Protein AF-J8ZYK1-F1 (afdb_monomer)

Solvent-accessible surface area (backbone atoms only — not comparable to full-atom values): 24721 Å² total; per-residue (Å²): 114,70,70,62,55,55,54,52,53,58,55,48,52,60,62,53,58,69,65,72,74,78,70,83,82,69,96,71,85,88,76,85,88,74,78,94,77,77,85,80,72,70,82,74,88,70,87,82,79,72,86,75,77,74,80,80,83,79,75,72,84,75,76,78,88,60,88,76,79,77,79,71,61,87,84,62,69,85,80,73,73,74,82,71,68,74,78,69,81,84,70,85,78,80,56,102,83,60,85,69,89,76,82,78,79,76,77,62,63,66,54,52,48,53,52,56,53,48,52,52,51,50,51,52,52,51,52,49,52,52,52,49,46,53,52,55,44,50,50,46,42,50,51,44,42,54,53,44,49,54,57,36,46,54,46,47,53,50,36,52,51,48,44,54,51,53,46,51,48,42,52,49,54,35,48,54,50,45,47,52,50,49,50,52,53,49,52,56,52,44,77,73,46,100,76,86,65,70,66,67,53,54,51,48,53,51,51,46,49,50,41,54,51,50,40,51,51,53,44,54,55,55,58,63,58,46,55,64,54,45,48,52,55,45,46,53,54,46,51,52,43,40,52,51,43,50,50,51,52,52,55,56,76,69,37,92,80,69,86,71,63,68,80,80,72,63,71,79,77,70,55,61,67,53,37,51,49,47,51,52,59,56,55,59,46,52,60,53,45,51,53,46,50,53,51,38,47,53,53,43,52,53,50,54,54,58,62,53,73,74,55,65,81,96,44,49,72,63,52,50,54,48,48,55,49,47,55,50,49,51,52,52,40,49,54,49,38,54,51,49,43,50,52,48,52,55,52,38,50,50,53,30,35,53,52,39,38,51,49,46,58,57,46,48,54,52,43,51,52,52,47,52,51,47,55,53,48,49,55,53,52,52,51,52,52,51,55,53,49,51,53,49,50,54,52,54,45,50,51,51,51,51,51,48,50,53,53,48,52,50,54,53,50,59,67,72,62,76,125

Foldseek 3Di:
DVVVVVVVVVVCVVVVVVVPPPDDDDPDDPDDDPDDDDDPDDPPPDDDPDPPPPPPPPDDPPPPPDDPPPPDDPVPPPPPDPPPVVPPPDDDPDDPPDDQQDQDFDDCVVLVVLVVVLVVVLVVLLVVLLVVLLVLLLVLLVVLLVQLLVQLLVLLVVLLVVLLVLLVVLLVVLLVQLLVLLVVLQVVLPVVDPDDDPPLSVVLSVQLNVLSVVLSVVLSVLSVVLSVQLSVQLSVVSVVQSVVQSVLLVVQSPPPPDPDDSLVRGDHDALVSSLVSLCVSLVVSLVVSVVSLVVSLVVSLVSLVVSLVPDDDVSVVSSVVSSVSSNVSSVVSSVSSSVSSVVSSVVSSVVSSVSSNVSSVVSVVVSSVSSVVSSVVSVVSSVVSCVVSVVVSVVVSVVVVVVSVVSSVVSVVVSVPPD

Secondary structure (DSSP, 8-state):
-HHHHHHHHHHHHHHHHSSSS-S---S------S------------S-S-TTSSTTS----------------TTTTTSSSSSSSSS-SS-----TTS-PPPPPPPPSHHHHHHHHHHHHHHHHHHHHHHHHHHHHHHHHHHHHHHHHHHHHHHHHHHHHHHHHHHHHHHHHHHHHHHHHHHHHHHHHHHHTSSS--HHHHHHHHHHHHHHHHHHHHHHHHHHHHHHHHHHHHHHHHHHHHHHHHHHHHHHHHT-TT--S-HHHH--PPPSHHHHHHHHHHHHHHHHHHHHHHHHHHHHHHHHHHHHHHTS-GGGHHHHHHHHHHHHHHHHHHHHHHHHHHHHHHHHHHHHHHHHHHHHHHHHHHHHHHHHHHHHHHHHHHHHHHHHHHHHHHHHHHHHHHHHHHHHHHHHHHHHHT--

Mean predicted aligned error: 16.79 Å

Sequence (419 aa):
MILFLLLSYSAAHLYGTQKAQQTKYNNDSVENTFGKSSNYEFPSINKKIDNQKWALINQQPKFYSSAANFYIDKNDVDKCPKVLSSSIKNKNLYGSSYPGPTIVMPSTTEIENIITSSQTTLSNTLNSLVTVAISDVSASISTYTSDVISAASTSITSGLSDLQTNINIEFSNTTTSLTSDIQTILENAINATTSGTTSANTSLIAALSTRLSLAASDIQAVLKGVAPSTLNNLTIIVEDGGASLYSQIVSILTNNSSISSILSEITYSNSTSIQNAIIKDVTGVAVVIITIIDLAYNDMTSTVLSTLETQGTDQATILSNTEDDMLTALSINLAQLLNGIYATIVSDTTNIANSVNTIIQNKIGILTSSVTSIVSGLNSDITNAIDSSTSGIISAISTKIYQNKDDILSQINSIFTVS

pLDDT: mean 71.0, std 22.86, range [21.91, 94.5]

Radius of gyration: 47.48 Å; Cα contacts (8 Å, |Δi|>4): 219; chains: 1; bounding box: 93×35×154 Å

Structure (mmCIF, N/CA/C/O backbone):
data_AF-J8ZYK1-F1
#
_entry.id   AF-J8ZYK1-F1
#
loop_
_atom_site.group_PDB
_atom_site.id
_atom_site.type_symbol
_atom_site.label_atom_id
_atom_site.label_alt_id
_atom_site.label_comp_id
_atom_site.label_asym_id
_atom_site.label_entity_id
_atom_site.label_seq_id
_atom_site.pdbx_PDB_ins_code
_atom_site.Cartn_x
_atom_site.Cartn_y
_atom_site.Cartn_z
_atom_site.occupancy
_atom_site.B_iso_or_equiv
_atom_site.auth_seq_id
_atom_site.auth_comp_id
_atom_site.auth_asym_id
_atom_site.auth_atom_id
_atom_site.pdbx_PDB_model_num
ATOM 1 N N . MET A 1 1 ? -30.205 -16.239 26.072 1.00 30.53 1 MET A N 1
ATOM 2 C CA . MET A 1 1 ? -30.946 -16.750 24.887 1.00 30.53 1 MET A CA 1
ATOM 3 C C . MET A 1 1 ? -31.375 -15.637 23.922 1.00 30.53 1 MET A C 1
ATOM 5 O O . MET A 1 1 ? -31.267 -15.834 22.721 1.00 30.53 1 MET A O 1
ATOM 9 N N . ILE A 1 2 ? -31.778 -14.454 24.411 1.00 29.36 2 ILE A N 1
ATOM 10 C CA . ILE A 1 2 ? -32.144 -13.288 23.573 1.00 29.36 2 ILE A CA 1
ATOM 11 C C . ILE A 1 2 ? -30.918 -12.656 22.870 1.00 29.36 2 ILE A C 1
ATOM 13 O O . ILE A 1 2 ? -31.002 -12.303 21.698 1.00 29.36 2 ILE A O 1
ATOM 17 N N . LEU A 1 3 ? -29.741 -12.648 23.512 1.00 30.86 3 LEU A N 1
ATOM 18 C CA . LEU A 1 3 ? -28.477 -12.183 22.909 1.00 30.86 3 LEU A CA 1
ATOM 19 C C . LEU A 1 3 ? -28.018 -13.056 21.715 1.00 30.86 3 LEU A C 1
ATOM 21 O O . LEU A 1 3 ? -27.513 -12.551 20.718 1.00 30.86 3 LEU A O 1
ATOM 25 N N . PHE A 1 4 ? -28.297 -14.365 21.762 1.00 30.55 4 PHE A N 1
ATOM 26 C CA . PHE A 1 4 ? -27.998 -15.315 20.678 1.00 30.55 4 PHE A CA 1
ATOM 27 C C . PHE A 1 4 ? -28.930 -15.143 19.460 1.00 30.55 4 PHE A C 1
ATOM 29 O O . PHE A 1 4 ? -28.543 -15.450 18.331 1.00 30.55 4 PHE A O 1
ATOM 36 N N . LEU A 1 5 ? -30.146 -14.622 19.669 1.00 30.58 5 LEU A N 1
ATOM 37 C CA . LEU A 1 5 ? -31.123 -14.330 18.611 1.00 30.58 5 LEU A CA 1
ATOM 38 C C . LEU A 1 5 ? -30.834 -13.000 17.894 1.00 30.58 5 LEU A C 1
ATOM 40 O O . LEU A 1 5 ? -31.065 -12.897 16.694 1.00 30.58 5 LEU A O 1
ATOM 44 N N . LEU A 1 6 ? -30.260 -12.012 18.589 1.00 31.03 6 LEU A N 1
ATOM 45 C CA . LEU A 1 6 ? -29.806 -10.758 17.972 1.00 31.03 6 LEU A CA 1
ATOM 46 C C . LEU A 1 6 ? -28.523 -10.955 17.145 1.00 31.03 6 LEU A C 1
ATOM 48 O O . LEU A 1 6 ? -28.432 -10.441 16.034 1.00 31.03 6 LEU A O 1
ATOM 52 N N . LEU A 1 7 ? -27.584 -11.786 17.612 1.00 33.84 7 LEU A N 1
ATOM 53 C CA . LEU A 1 7 ? -26.341 -12.108 16.889 1.00 33.84 7 LEU A CA 1
ATOM 54 C C . LEU A 1 7 ? -26.565 -12.964 15.627 1.00 33.84 7 LEU A C 1
ATOM 56 O O . LEU A 1 7 ? -25.870 -12.793 14.624 1.00 33.84 7 LEU A O 1
ATOM 60 N N . SER A 1 8 ? -27.565 -13.851 15.635 1.00 31.23 8 SER A N 1
ATOM 61 C CA . SER A 1 8 ? -27.932 -14.643 14.451 1.00 31.23 8 SER A CA 1
ATOM 62 C C . SER A 1 8 ? -28.695 -13.828 13.398 1.00 31.23 8 SER A C 1
ATOM 64 O O . SER A 1 8 ? -28.589 -14.133 12.209 1.00 31.23 8 SER A O 1
ATOM 66 N N . TYR A 1 9 ? -29.379 -12.746 13.789 1.00 31.08 9 TYR A N 1
ATOM 67 C CA . TYR A 1 9 ? -30.053 -11.839 12.854 1.00 31.08 9 TYR A CA 1
ATOM 68 C C . TYR A 1 9 ? -29.056 -10.937 12.097 1.00 31.08 9 TYR A C 1
ATOM 70 O O . TYR A 1 9 ? -29.186 -10.755 10.885 1.00 31.08 9 TYR A O 1
ATOM 78 N N . SER A 1 10 ? -27.996 -10.465 12.765 1.00 32.53 10 SER A N 1
ATOM 79 C CA . SER A 1 10 ? -26.927 -9.653 12.151 1.00 32.53 10 SER A CA 1
ATOM 80 C C . SER A 1 10 ? -26.033 -10.469 11.208 1.00 32.53 10 SER A C 1
ATOM 82 O O . SER A 1 10 ? -25.700 -10.018 10.111 1.00 32.53 10 SER A O 1
ATOM 84 N N . ALA A 1 11 ? -25.694 -11.708 11.587 1.00 31.25 11 ALA A N 1
ATOM 85 C CA . ALA A 1 11 ? -24.914 -12.616 10.743 1.00 31.25 11 ALA A CA 1
ATOM 86 C C . ALA A 1 11 ? -25.710 -13.108 9.514 1.00 31.25 11 ALA A C 1
ATOM 88 O O . ALA A 1 11 ? -25.152 -13.231 8.421 1.00 31.25 11 ALA A O 1
ATOM 89 N N . ALA A 1 12 ? -27.025 -13.327 9.647 1.00 32.03 12 ALA A N 1
ATOM 90 C CA . ALA A 1 12 ? -27.887 -13.715 8.528 1.00 32.03 12 ALA A CA 1
ATOM 91 C C . ALA A 1 12 ? -28.128 -12.571 7.525 1.00 32.03 12 ALA A C 1
ATOM 93 O O . ALA A 1 12 ? -28.295 -12.836 6.333 1.00 32.03 12 ALA A O 1
ATOM 94 N N . HIS A 1 13 ? -28.095 -11.304 7.957 1.00 33.97 13 HIS A N 1
ATOM 95 C CA . HIS A 1 13 ? -28.182 -10.157 7.045 1.00 33.97 13 HIS A CA 1
ATOM 96 C C . HIS A 1 13 ? -26.896 -9.909 6.242 1.00 33.97 13 HIS A C 1
ATOM 98 O O . HIS A 1 13 ? -27.001 -9.478 5.093 1.00 33.97 13 HIS A O 1
ATOM 104 N N . LEU A 1 14 ? -25.710 -10.277 6.750 1.00 35.47 14 LEU A N 1
ATOM 105 C CA . LEU A 1 14 ? -24.469 -10.250 5.957 1.00 35.47 14 LEU A CA 1
ATOM 106 C C . LEU A 1 14 ? -24.398 -11.382 4.912 1.00 35.47 14 LEU A C 1
ATOM 108 O O . LEU A 1 14 ? -23.953 -11.151 3.789 1.00 35.47 14 LEU A O 1
ATOM 112 N N . TYR A 1 15 ? -24.890 -12.586 5.229 1.00 32.06 15 TYR A N 1
ATOM 113 C CA . TYR A 1 15 ? -24.927 -13.699 4.262 1.00 32.06 15 TYR A CA 1
ATOM 114 C C . TYR A 1 15 ? -26.109 -13.621 3.277 1.00 32.06 15 TYR A C 1
ATOM 116 O O . TYR A 1 15 ? -26.009 -14.109 2.149 1.00 32.06 15 TYR A O 1
ATOM 124 N N . GLY A 1 16 ? -27.224 -12.996 3.668 1.00 30.64 16 GLY A N 1
ATOM 125 C CA . GLY A 1 16 ? -28.416 -12.835 2.829 1.00 30.64 16 GLY A CA 1
ATOM 126 C C . GLY A 1 16 ? -28.305 -11.719 1.787 1.00 30.64 16 GLY A C 1
ATOM 127 O O . GLY A 1 16 ? -28.889 -11.831 0.709 1.00 30.64 16 GLY A O 1
ATOM 128 N N . THR A 1 17 ? -27.517 -10.673 2.053 1.00 31.72 17 THR A N 1
ATOM 129 C CA . THR A 1 17 ? -27.358 -9.538 1.125 1.00 31.72 17 THR A CA 1
ATOM 130 C C . THR A 1 17 ? -26.243 -9.733 0.093 1.00 31.72 17 THR A C 1
ATOM 132 O O . THR A 1 17 ? -26.318 -9.140 -0.980 1.00 31.72 17 THR A O 1
ATOM 135 N N . GLN A 1 18 ? -25.296 -10.659 0.305 1.00 34.03 18 GLN A N 1
ATOM 136 C CA . GLN A 1 18 ? -24.335 -11.053 -0.741 1.00 34.03 18 GLN A CA 1
ATOM 137 C C . GLN A 1 18 ? -24.910 -12.019 -1.793 1.00 34.03 18 GLN A C 1
ATOM 139 O O . GLN A 1 18 ? -24.355 -12.133 -2.885 1.00 34.03 18 GLN A O 1
ATOM 144 N N . LYS A 1 19 ? -26.047 -12.680 -1.527 1.00 32.16 19 LYS A N 1
ATOM 145 C CA . LYS A 1 19 ? -26.711 -13.568 -2.505 1.00 32.16 19 LYS A CA 1
ATOM 146 C C . LYS A 1 19 ? -27.796 -12.893 -3.352 1.00 32.16 19 LYS A C 1
ATOM 148 O O . LYS A 1 19 ? -28.271 -13.505 -4.302 1.00 32.16 19 LYS A O 1
ATOM 153 N N . ALA A 1 20 ? -28.154 -11.640 -3.060 1.00 30.86 20 ALA A N 1
ATOM 154 C CA . ALA A 1 20 ? -29.213 -10.904 -3.763 1.00 30.86 20 ALA A CA 1
ATOM 155 C C . ALA A 1 20 ? -28.711 -9.813 -4.735 1.00 30.86 20 ALA A C 1
ATOM 157 O O . ALA A 1 20 ? -29.522 -9.081 -5.296 1.00 30.86 20 ALA A O 1
ATOM 158 N N . GLN A 1 21 ? -27.400 -9.729 -4.999 1.00 31.36 21 GLN A N 1
ATOM 159 C CA . GLN A 1 21 ? -26.842 -8.926 -6.105 1.00 31.36 21 GLN A CA 1
ATOM 160 C C . GLN A 1 21 ? -26.156 -9.764 -7.200 1.00 31.36 21 GLN A C 1
ATOM 162 O O . GLN A 1 21 ? -25.461 -9.227 -8.056 1.00 31.36 21 GLN A O 1
ATOM 167 N N . GLN A 1 22 ? -26.422 -11.072 -7.259 1.00 31.78 22 GLN A N 1
ATOM 168 C CA . GLN A 1 22 ? -26.215 -11.858 -8.480 1.00 31.78 22 GLN A CA 1
ATOM 169 C C . GLN A 1 22 ? -27.527 -11.960 -9.261 1.00 31.78 22 GLN A C 1
ATOM 171 O O . GLN A 1 22 ? -28.137 -13.019 -9.370 1.00 31.78 22 GLN A O 1
ATOM 176 N N . THR A 1 23 ? -27.957 -10.845 -9.847 1.00 28.83 23 THR A N 1
ATOM 177 C CA . THR A 1 23 ? -28.888 -10.907 -10.974 1.00 28.83 23 THR A CA 1
ATOM 178 C C . THR A 1 23 ? -28.523 -9.857 -12.006 1.00 28.83 23 THR A C 1
ATOM 180 O O . THR A 1 23 ? -28.697 -8.668 -11.780 1.00 28.83 23 THR A O 1
ATOM 183 N N . LYS A 1 24 ? -28.062 -10.369 -13.152 1.00 30.67 24 LYS A N 1
ATOM 184 C CA . LYS A 1 24 ? -28.098 -9.759 -14.485 1.00 30.67 24 LYS A CA 1
ATOM 185 C C . LYS A 1 24 ? -27.482 -8.363 -14.605 1.00 30.67 24 LYS A C 1
ATOM 187 O O . LYS A 1 24 ? -28.193 -7.366 -14.591 1.00 30.67 24 LYS A O 1
ATOM 192 N N . TYR A 1 25 ? -26.196 -8.329 -14.941 1.00 25.17 25 TYR A N 1
ATOM 193 C CA . TYR A 1 25 ? -25.757 -7.385 -15.965 1.00 25.17 25 TYR A CA 1
ATOM 194 C C . TYR A 1 25 ? -25.597 -8.135 -17.284 1.00 25.17 25 TYR A C 1
ATOM 196 O O . TYR A 1 25 ? -24.807 -9.070 -17.403 1.00 25.17 25 TYR A O 1
ATOM 204 N N . ASN A 1 26 ? -26.461 -7.757 -18.224 1.00 26.12 26 ASN A N 1
ATOM 205 C CA . ASN A 1 26 ? -26.427 -8.144 -19.623 1.00 26.12 26 ASN A CA 1
ATOM 206 C C . ASN A 1 26 ? -25.039 -7.866 -20.210 1.00 26.12 26 ASN A C 1
ATOM 208 O O . ASN A 1 26 ? -24.528 -6.752 -20.107 1.00 26.12 26 ASN A O 1
ATOM 212 N N . ASN A 1 27 ? -24.505 -8.860 -20.918 1.00 29.33 27 ASN A N 1
ATOM 213 C CA . ASN A 1 27 ? -23.748 -8.615 -22.139 1.00 29.33 27 ASN A CA 1
ATOM 214 C C . ASN A 1 27 ? -24.691 -7.902 -23.111 1.00 29.33 27 ASN A C 1
ATOM 216 O O . ASN A 1 27 ? -25.485 -8.581 -23.748 1.00 29.33 27 ASN A O 1
ATOM 220 N N . ASP A 1 28 ? -24.702 -6.570 -23.088 1.00 30.22 28 ASP A N 1
ATOM 221 C CA . ASP A 1 28 ? -24.972 -5.676 -24.221 1.00 30.22 28 ASP A CA 1
ATOM 222 C C . ASP A 1 28 ? -25.026 -4.221 -23.712 1.00 30.22 28 ASP A C 1
ATOM 224 O O . ASP A 1 28 ? -25.663 -3.922 -22.705 1.00 30.22 28 ASP A O 1
ATOM 228 N N . SER A 1 29 ? -24.358 -3.328 -24.447 1.00 33.41 29 SER A N 1
ATOM 229 C CA . SER A 1 29 ? -24.312 -1.860 -24.315 1.00 33.41 29 SER A CA 1
ATOM 230 C C . SER A 1 29 ? -23.451 -1.240 -23.197 1.00 33.41 29 SER A C 1
ATOM 232 O O . SER A 1 29 ? -23.964 -0.780 -22.182 1.00 33.41 29 SER A O 1
ATOM 234 N N . VAL A 1 30 ? -22.149 -1.084 -23.475 1.00 29.41 30 VAL A N 1
ATOM 235 C CA . VAL A 1 30 ? -21.434 0.204 -23.309 1.00 29.41 30 VAL A CA 1
ATOM 236 C C . VAL A 1 30 ? -20.532 0.402 -24.536 1.00 29.41 30 VAL A C 1
ATOM 238 O O . VAL A 1 30 ? -19.308 0.421 -24.471 1.00 29.41 30 VAL A O 1
ATOM 241 N N . GLU A 1 31 ? -21.169 0.511 -25.700 1.00 32.41 31 GLU A N 1
ATOM 242 C CA . GLU A 1 31 ? -20.670 1.397 -26.748 1.00 32.41 31 GLU A CA 1
ATOM 243 C C . GLU A 1 31 ? -21.098 2.826 -26.380 1.00 32.41 31 GLU A C 1
ATOM 245 O O . GLU A 1 31 ? -22.221 3.042 -25.929 1.00 32.41 31 GLU A O 1
ATOM 250 N N . ASN A 1 32 ? -20.217 3.795 -26.634 1.00 34.12 32 ASN A N 1
ATOM 251 C CA . ASN A 1 32 ? -20.439 5.244 -26.548 1.00 34.12 32 ASN A CA 1
ATOM 252 C C . ASN A 1 32 ? -20.571 5.866 -25.152 1.00 34.12 32 ASN A C 1
ATOM 254 O O . ASN A 1 32 ? -21.665 6.169 -24.687 1.00 34.12 32 ASN A O 1
ATOM 258 N N . THR A 1 33 ? -19.431 6.275 -24.587 1.00 27.91 33 THR A N 1
ATOM 259 C CA . THR A 1 33 ? -19.240 7.673 -24.131 1.00 27.91 33 THR A CA 1
ATOM 260 C C . THR A 1 33 ? -17.749 8.027 -23.984 1.00 27.91 33 THR A C 1
ATOM 262 O O . THR A 1 33 ? -17.270 8.408 -22.929 1.00 27.91 33 THR A O 1
ATOM 265 N N . PHE A 1 34 ? -17.007 7.963 -25.093 1.00 27.48 34 PHE A N 1
ATOM 266 C CA . PHE A 1 34 ? -16.041 9.018 -25.418 1.00 27.48 34 PHE A CA 1
ATOM 267 C C . PHE A 1 34 ? -16.453 9.568 -26.780 1.00 27.48 34 PHE A C 1
ATOM 269 O O . PHE A 1 34 ? -16.517 8.844 -27.773 1.00 27.48 34 PHE A O 1
ATOM 276 N N . GLY A 1 35 ? -16.876 10.829 -26.773 1.00 26.41 35 GLY A N 1
ATOM 277 C CA . GLY A 1 35 ? -17.512 11.491 -27.897 1.00 26.41 35 GLY A CA 1
ATOM 278 C C . GLY A 1 35 ? -16.650 11.490 -29.155 1.00 26.41 35 GLY A C 1
ATOM 279 O O . GLY A 1 35 ? -15.487 11.887 -29.151 1.00 26.41 35 GLY A O 1
ATOM 280 N N . LYS A 1 36 ? -17.287 11.107 -30.261 1.00 32.19 36 LYS A N 1
ATOM 281 C CA . LYS A 1 36 ? -16.916 11.525 -31.609 1.00 32.19 36 LYS A CA 1
ATOM 282 C C . LYS A 1 36 ? -17.066 13.047 -31.731 1.00 32.19 36 LYS A C 1
ATOM 284 O O . LYS A 1 36 ? -18.175 13.533 -31.904 1.00 32.19 36 LYS A O 1
ATOM 289 N N . SER A 1 37 ? -15.948 13.760 -31.671 1.00 25.28 37 SER A N 1
ATOM 290 C CA . SER A 1 37 ? -15.624 15.025 -32.364 1.00 25.28 37 SER A CA 1
ATOM 291 C C . SER A 1 37 ? -14.253 15.448 -31.822 1.00 25.28 37 SER A C 1
ATOM 293 O O . SER A 1 37 ? -14.080 15.448 -30.613 1.00 25.28 37 SER A O 1
ATOM 295 N N . SER A 1 38 ? -13.220 15.796 -32.574 1.00 25.66 38 SER A N 1
ATOM 296 C CA . SER A 1 38 ? -13.139 16.369 -33.910 1.00 25.66 38 SER A CA 1
ATOM 297 C C . SER A 1 38 ? -11.675 16.286 -34.357 1.00 25.66 38 SER A C 1
ATOM 299 O O . SER A 1 38 ? -10.792 16.631 -33.578 1.00 25.66 38 SER A O 1
ATOM 301 N N . ASN A 1 39 ? -11.446 15.851 -35.596 1.00 26.05 39 ASN A N 1
ATOM 302 C CA . ASN A 1 39 ? -10.307 16.180 -36.459 1.00 26.05 39 ASN A CA 1
ATOM 303 C C . ASN A 1 39 ? -8.972 16.507 -35.764 1.00 26.05 39 ASN A C 1
ATOM 305 O O . ASN A 1 39 ? -8.604 17.673 -35.649 1.00 26.05 39 ASN A O 1
ATOM 309 N N . TYR A 1 40 ? -8.188 15.482 -35.433 1.00 23.81 40 TYR A N 1
ATOM 310 C CA . TYR A 1 40 ? -6.758 15.597 -35.704 1.00 23.81 40 TYR A CA 1
ATOM 311 C C . TYR A 1 40 ? -6.541 15.015 -37.093 1.00 23.81 40 TYR A C 1
ATOM 313 O O . TYR A 1 40 ? -6.455 13.802 -37.289 1.00 23.81 40 TYR A O 1
ATOM 321 N N . GLU A 1 41 ? -6.570 15.912 -38.076 1.00 21.91 41 GLU A N 1
ATOM 322 C CA . GLU A 1 41 ? -5.978 15.651 -39.373 1.00 21.91 41 GLU A CA 1
ATOM 323 C C . GLU A 1 41 ? -4.555 15.153 -39.110 1.00 21.91 41 GLU A C 1
ATOM 325 O O . GLU A 1 41 ? -3.730 15.853 -38.517 1.00 21.91 41 GLU A O 1
ATOM 330 N N . PHE A 1 42 ? -4.254 13.933 -39.561 1.00 24.94 42 PHE A N 1
ATOM 331 C CA . PHE A 1 42 ? -2.893 13.661 -39.999 1.00 24.94 42 PHE A CA 1
ATOM 332 C C . PHE A 1 42 ? -2.471 14.866 -40.840 1.00 24.94 42 PHE A C 1
ATOM 334 O O . PHE A 1 42 ? -3.258 15.272 -41.703 1.00 24.94 42 PHE A O 1
ATOM 341 N N . PRO A 1 43 ? -1.260 15.420 -40.676 1.00 24.33 43 PRO A N 1
ATOM 342 C CA . PRO A 1 43 ? -0.685 16.174 -41.763 1.00 24.33 43 PRO A CA 1
ATOM 343 C C . PRO A 1 43 ? -0.693 15.212 -42.946 1.00 24.33 43 PRO A C 1
ATOM 345 O O . PRO A 1 43 ? 0.087 14.262 -43.018 1.00 24.33 43 PRO A O 1
ATOM 348 N N . SER A 1 44 ? -1.645 15.413 -43.850 1.00 27.59 44 SER A N 1
ATOM 349 C CA . SER A 1 44 ? -1.573 14.888 -45.186 1.00 27.59 44 SER A CA 1
ATOM 350 C C . SER A 1 44 ? -0.263 15.435 -45.723 1.00 27.59 44 SER A C 1
ATOM 352 O O . SER A 1 44 ? -0.179 16.610 -46.086 1.00 27.59 44 SER A O 1
ATOM 354 N N . ILE A 1 45 ? 0.777 14.603 -45.735 1.00 27.39 45 ILE A N 1
ATOM 355 C CA . ILE A 1 45 ? 1.979 14.845 -46.521 1.00 27.39 45 ILE A CA 1
ATOM 356 C C . ILE A 1 45 ? 1.534 14.670 -47.971 1.00 27.39 45 ILE A C 1
ATOM 358 O O . ILE A 1 45 ? 1.764 13.656 -48.621 1.00 27.39 45 ILE A O 1
ATOM 362 N N . ASN A 1 46 ? 0.802 15.659 -48.468 1.00 25.86 46 ASN A N 1
ATOM 363 C CA . ASN A 1 46 ? 0.587 15.837 -49.877 1.00 25.86 46 ASN A CA 1
ATOM 364 C C . ASN A 1 46 ? 1.603 16.882 -50.325 1.00 25.86 46 ASN A C 1
ATOM 366 O O . ASN A 1 46 ? 1.504 18.059 -49.991 1.00 25.86 46 ASN A O 1
ATOM 370 N N . LYS A 1 47 ? 2.560 16.400 -51.121 1.00 35.41 47 LYS A N 1
ATOM 371 C CA . LYS A 1 47 ? 3.344 17.168 -52.094 1.00 35.41 47 LYS A CA 1
ATOM 372 C C . LYS A 1 47 ? 4.250 18.264 -51.531 1.00 35.41 47 LYS A C 1
ATOM 374 O O . LYS A 1 47 ? 3.932 19.446 -51.607 1.00 35.41 47 LYS A O 1
ATOM 379 N N . LYS A 1 48 ? 5.454 17.842 -51.143 1.00 28.27 48 LYS A N 1
ATOM 380 C CA . LYS A 1 48 ? 6.762 18.349 -51.622 1.00 28.27 48 LYS A CA 1
ATOM 381 C C . LYS A 1 48 ? 7.853 17.869 -50.660 1.00 28.27 48 LYS A C 1
ATOM 383 O O . LYS A 1 48 ? 8.528 18.659 -50.016 1.00 28.27 48 LYS A O 1
ATOM 388 N N . ILE A 1 49 ? 8.006 16.553 -50.539 1.00 29.12 49 ILE A N 1
ATOM 389 C CA . ILE A 1 49 ? 9.323 16.011 -50.208 1.00 29.12 49 ILE A CA 1
ATOM 390 C C . ILE A 1 49 ? 9.937 15.700 -51.559 1.00 29.12 49 ILE A C 1
ATOM 392 O O . ILE A 1 49 ? 9.388 14.927 -52.344 1.00 29.12 49 ILE A O 1
ATOM 396 N N . ASP A 1 50 ? 10.990 16.440 -51.866 1.00 31.03 50 ASP A N 1
ATOM 397 C CA . ASP A 1 50 ? 11.680 16.429 -53.136 1.00 31.03 50 ASP A CA 1
ATOM 398 C C . ASP A 1 50 ? 12.000 15.008 -53.606 1.00 31.03 50 ASP A C 1
ATOM 400 O O . ASP A 1 50 ? 12.829 14.294 -53.038 1.00 31.03 50 ASP A O 1
ATOM 404 N N . ASN A 1 51 ? 11.418 14.668 -54.755 1.00 29.12 51 ASN A N 1
ATOM 405 C CA . ASN A 1 51 ? 11.798 13.571 -55.646 1.00 29.12 51 ASN A CA 1
ATOM 406 C C . ASN A 1 51 ? 13.239 13.711 -56.204 1.00 29.12 51 ASN A C 1
ATOM 408 O O . ASN A 1 51 ? 13.537 13.217 -57.287 1.00 29.12 51 ASN A O 1
ATOM 412 N N . GLN A 1 52 ? 14.156 14.376 -55.494 1.00 31.92 52 GLN A N 1
ATOM 413 C CA . GLN A 1 52 ? 15.544 14.581 -55.919 1.00 31.92 52 GLN A CA 1
ATOM 414 C C . GLN A 1 52 ? 16.581 13.788 -55.116 1.00 31.92 52 GLN A C 1
ATOM 416 O O . GLN A 1 52 ? 17.747 13.794 -55.496 1.00 31.92 52 GLN A O 1
ATOM 421 N N . LYS A 1 53 ? 16.201 13.049 -54.062 1.00 31.89 53 LYS A N 1
ATOM 422 C CA . LYS A 1 53 ? 17.167 12.227 -53.297 1.00 31.89 53 LYS A CA 1
ATOM 423 C C . LYS A 1 53 ? 17.000 10.710 -53.407 1.00 31.89 53 LYS A C 1
ATOM 425 O O . LYS A 1 53 ? 17.865 9.983 -52.941 1.00 31.89 53 LYS A O 1
ATOM 430 N N . TRP A 1 54 ? 15.980 10.230 -54.118 1.00 26.44 54 TRP A N 1
ATOM 431 C CA . TRP A 1 54 ? 15.789 8.798 -54.413 1.00 26.44 54 TRP A CA 1
ATOM 432 C C . TRP A 1 54 ? 16.111 8.408 -55.866 1.00 26.44 54 TRP A C 1
ATOM 434 O O . TRP A 1 54 ? 15.840 7.290 -56.294 1.00 26.44 54 TRP A O 1
ATOM 444 N N . ALA A 1 55 ? 16.762 9.292 -56.627 1.00 29.75 55 ALA A N 1
ATOM 445 C CA . ALA A 1 55 ? 17.174 9.017 -58.007 1.00 29.75 55 ALA A CA 1
ATOM 446 C C . ALA A 1 55 ? 18.506 8.242 -58.145 1.00 29.75 55 ALA A C 1
ATOM 448 O O . ALA A 1 55 ? 19.000 8.104 -59.261 1.00 29.75 55 ALA A O 1
ATOM 449 N N . LEU A 1 56 ? 19.096 7.722 -57.058 1.00 34.22 56 LEU A N 1
ATOM 450 C CA . LEU A 1 56 ? 20.410 7.056 -57.115 1.00 34.22 56 LEU A CA 1
ATOM 451 C C . LEU A 1 56 ? 20.445 5.577 -56.702 1.00 34.22 56 LEU A C 1
ATOM 453 O O . LEU A 1 56 ? 21.515 4.984 -56.749 1.00 34.22 56 LEU A O 1
ATOM 457 N N . ILE A 1 57 ? 19.314 4.934 -56.384 1.00 35.12 57 ILE A N 1
ATOM 458 C CA . ILE A 1 57 ? 19.310 3.505 -55.991 1.00 35.12 57 ILE A CA 1
ATOM 459 C C . ILE A 1 57 ? 18.241 2.707 -56.753 1.00 35.12 57 ILE A C 1
ATOM 461 O O . ILE A 1 57 ? 17.475 1.941 -56.185 1.00 35.12 57 ILE A O 1
ATOM 465 N N . ASN A 1 58 ? 18.164 2.903 -58.073 1.00 30.45 58 ASN A N 1
ATOM 466 C CA . ASN A 1 58 ? 17.565 1.907 -58.974 1.00 30.45 58 ASN A CA 1
ATOM 467 C C . ASN A 1 58 ? 18.035 2.042 -60.432 1.00 30.45 58 ASN A C 1
ATOM 469 O O . ASN A 1 58 ? 17.292 1.794 -61.380 1.00 30.45 58 ASN A O 1
ATOM 473 N N . GLN A 1 59 ? 19.302 2.411 -60.628 1.00 29.14 59 GLN A N 1
ATOM 474 C CA . GLN A 1 59 ? 19.984 2.104 -61.880 1.00 29.14 59 GLN A CA 1
ATOM 475 C C . GLN A 1 59 ? 20.812 0.848 -61.644 1.00 29.14 59 GLN A C 1
ATOM 477 O O . GLN A 1 59 ? 21.964 0.909 -61.228 1.00 29.14 59 GLN A O 1
ATOM 482 N N . GLN A 1 60 ? 20.205 -0.309 -61.917 1.00 29.22 60 GLN A N 1
ATOM 483 C CA . GLN A 1 60 ? 21.001 -1.448 -62.355 1.00 29.22 60 GLN A CA 1
ATOM 484 C C . GLN A 1 60 ? 21.959 -0.943 -63.444 1.00 29.22 60 GLN A C 1
ATOM 486 O O . GLN A 1 60 ? 21.501 -0.213 -64.334 1.00 29.22 60 GLN A O 1
ATOM 491 N N . PRO A 1 61 ? 23.250 -1.312 -63.439 1.00 30.45 61 PRO A N 1
ATOM 492 C CA . PRO A 1 61 ? 24.038 -1.176 -64.645 1.00 30.45 61 PRO A CA 1
ATOM 493 C C . PRO A 1 61 ? 23.329 -2.017 -65.706 1.00 30.45 61 PRO A C 1
ATOM 495 O O . PRO A 1 61 ? 23.368 -3.247 -65.684 1.00 30.45 61 PRO A O 1
ATOM 498 N N . LYS A 1 62 ? 22.620 -1.354 -66.625 1.00 27.05 62 LYS A N 1
ATOM 499 C CA . LYS A 1 62 ? 22.247 -1.967 -67.890 1.00 27.05 62 LYS A CA 1
ATOM 500 C C . LYS A 1 62 ? 23.566 -2.287 -68.574 1.00 27.05 62 LYS A C 1
ATOM 502 O O . LYS A 1 62 ? 24.165 -1.433 -69.221 1.00 27.05 62 LYS A O 1
ATOM 507 N N . PHE A 1 63 ? 24.023 -3.522 -68.408 1.00 28.12 63 PHE A N 1
ATOM 508 C CA . PHE A 1 63 ? 24.857 -4.166 -69.402 1.00 28.12 63 PHE A CA 1
ATOM 509 C C . PHE A 1 63 ? 24.079 -4.065 -70.715 1.00 28.12 63 PHE A C 1
ATOM 511 O O . PHE A 1 63 ? 23.103 -4.785 -70.928 1.00 28.12 63 PHE A O 1
ATOM 518 N N . TYR A 1 64 ? 24.451 -3.108 -71.565 1.00 27.61 64 TYR A N 1
ATOM 519 C CA . TYR A 1 64 ? 23.980 -3.062 -72.939 1.00 27.61 64 TYR A CA 1
ATOM 520 C C . TYR A 1 64 ? 24.531 -4.300 -73.649 1.00 27.61 64 TYR A C 1
ATOM 522 O O . TYR A 1 64 ? 25.614 -4.291 -74.224 1.00 27.61 64 TYR A O 1
ATOM 530 N N . SER A 1 65 ? 23.764 -5.384 -73.603 1.00 36.72 65 SER A N 1
ATOM 531 C CA . SER A 1 65 ? 23.768 -6.391 -74.652 1.00 36.72 65 SER A CA 1
ATOM 532 C C . SER A 1 65 ? 22.988 -5.817 -75.834 1.00 36.72 65 SER A C 1
ATOM 534 O O . SER A 1 65 ? 21.809 -6.077 -76.039 1.00 36.72 65 SER A O 1
ATOM 536 N N . SER A 1 66 ? 23.642 -4.968 -76.615 1.00 29.08 66 SER A N 1
ATOM 537 C CA . SER A 1 66 ? 23.174 -4.651 -77.958 1.00 29.08 66 SER A CA 1
ATOM 538 C C . SER A 1 66 ? 24.375 -4.260 -78.793 1.00 29.08 66 SER A C 1
ATOM 540 O O . SER A 1 66 ? 24.986 -3.217 -78.560 1.00 29.08 66 SER A O 1
ATOM 542 N N . ALA A 1 67 ? 24.704 -5.106 -79.765 1.00 35.84 67 ALA A N 1
ATOM 543 C CA . ALA A 1 67 ? 25.502 -4.715 -80.908 1.00 35.84 67 ALA A CA 1
ATOM 544 C C . ALA A 1 67 ? 24.891 -3.434 -81.493 1.00 35.84 67 ALA A C 1
ATOM 546 O O . ALA A 1 67 ? 23.820 -3.462 -82.102 1.00 35.84 67 ALA A O 1
ATOM 547 N N . ALA A 1 68 ? 25.538 -2.296 -81.253 1.00 29.98 68 ALA A N 1
ATOM 548 C CA . ALA A 1 68 ? 25.224 -1.077 -81.963 1.00 29.98 68 ALA A CA 1
ATOM 549 C C . ALA A 1 68 ? 25.694 -1.284 -83.404 1.00 29.98 68 ALA A C 1
ATOM 551 O O . ALA A 1 68 ? 26.880 -1.169 -83.711 1.00 29.98 68 ALA A O 1
ATOM 552 N N . ASN A 1 69 ? 24.749 -1.616 -84.284 1.00 32.88 69 ASN A N 1
ATOM 553 C CA . ASN A 1 69 ? 24.881 -1.337 -85.704 1.00 32.88 69 ASN A CA 1
ATOM 554 C C . ASN A 1 69 ? 25.084 0.174 -85.853 1.00 32.88 69 ASN A C 1
ATOM 556 O O . ASN A 1 69 ? 24.122 0.940 -85.905 1.00 32.88 69 ASN A O 1
ATOM 560 N N . PHE A 1 70 ? 26.343 0.601 -85.906 1.00 30.19 70 PHE A N 1
ATOM 561 C CA . PHE A 1 70 ? 26.712 1.881 -86.485 1.00 30.19 70 PHE A CA 1
ATOM 562 C C . PHE A 1 70 ? 26.365 1.815 -87.977 1.00 30.19 70 PHE A C 1
ATOM 564 O O . PHE A 1 70 ? 27.142 1.322 -88.792 1.00 30.19 70 PHE A O 1
ATOM 571 N N . TYR A 1 71 ? 25.173 2.291 -88.338 1.00 31.52 71 TYR A N 1
ATOM 572 C CA . TYR A 1 71 ? 24.934 2.776 -89.691 1.00 31.52 71 TYR A CA 1
ATOM 573 C C . TYR A 1 71 ? 25.766 4.045 -89.848 1.00 31.52 71 TYR A C 1
ATOM 575 O O . TYR A 1 71 ? 25.391 5.116 -89.378 1.00 31.52 71 TYR A O 1
ATOM 583 N N . ILE A 1 72 ? 26.936 3.895 -90.461 1.00 36.22 72 ILE A N 1
ATOM 584 C CA . ILE A 1 72 ? 27.670 5.025 -91.011 1.00 36.22 72 ILE A CA 1
ATOM 585 C C . ILE A 1 72 ? 26.832 5.538 -92.184 1.00 36.22 72 ILE A C 1
ATOM 587 O O . ILE A 1 72 ? 26.488 4.762 -93.081 1.00 36.22 72 ILE A O 1
ATOM 591 N N . ASP A 1 73 ? 26.470 6.820 -92.162 1.00 36.84 73 ASP A N 1
ATOM 592 C CA . ASP A 1 73 ? 25.906 7.487 -93.331 1.00 36.84 73 ASP A CA 1
ATOM 593 C C . ASP A 1 73 ? 26.881 7.288 -94.500 1.00 36.84 73 ASP A C 1
ATOM 595 O O . ASP A 1 73 ? 28.075 7.589 -94.404 1.00 36.84 73 ASP A O 1
ATOM 599 N N . LYS A 1 74 ? 26.386 6.723 -95.603 1.00 41.31 74 LYS A N 1
ATOM 600 C CA . LYS A 1 74 ? 27.187 6.317 -96.765 1.00 41.31 74 LYS A CA 1
ATOM 601 C C . LYS A 1 74 ? 27.943 7.495 -97.401 1.00 41.31 74 LYS A C 1
ATOM 603 O O . LYS A 1 74 ? 28.842 7.264 -98.203 1.00 41.31 74 LYS A O 1
ATOM 608 N N . ASN A 1 75 ? 27.614 8.730 -97.020 1.00 44.12 75 ASN A N 1
ATOM 609 C CA . ASN A 1 75 ? 28.257 9.946 -97.505 1.00 44.12 75 ASN A CA 1
ATOM 610 C C . ASN A 1 75 ? 29.391 10.491 -96.604 1.00 44.12 75 ASN A C 1
ATOM 612 O O . ASN A 1 75 ? 30.093 11.400 -97.043 1.00 44.12 75 ASN A O 1
ATOM 616 N N . ASP A 1 76 ? 29.628 9.933 -95.406 1.00 43.44 76 ASP A N 1
ATOM 617 C CA . ASP A 1 76 ? 30.691 10.387 -94.479 1.00 43.44 76 ASP A CA 1
ATOM 618 C C . ASP A 1 76 ? 31.917 9.449 -94.396 1.00 43.44 76 ASP A C 1
ATOM 620 O O . ASP A 1 76 ? 32.921 9.768 -93.755 1.00 43.44 76 ASP A O 1
ATOM 624 N N . VAL A 1 77 ? 31.899 8.313 -95.104 1.00 42.00 77 VAL A N 1
ATOM 625 C CA . VAL A 1 77 ? 33.016 7.341 -95.138 1.00 42.00 77 VAL A CA 1
ATOM 626 C C . VAL A 1 77 ? 34.259 7.895 -95.862 1.00 42.00 77 VAL A C 1
ATOM 628 O O . VAL A 1 77 ? 35.383 7.480 -95.581 1.00 42.00 77 VAL A O 1
ATOM 631 N N . ASP A 1 78 ? 34.098 8.894 -96.733 1.00 46.09 78 ASP A N 1
ATOM 632 C CA . ASP A 1 78 ? 35.180 9.374 -97.605 1.00 46.09 78 ASP A CA 1
ATOM 633 C C . ASP A 1 78 ? 35.993 10.561 -97.054 1.00 46.09 78 ASP A C 1
ATOM 635 O O . ASP A 1 78 ? 36.916 11.037 -97.722 1.00 46.09 78 ASP A O 1
ATOM 639 N N . LYS A 1 79 ? 35.729 11.032 -95.824 1.00 44.78 79 LYS A N 1
ATOM 640 C CA . LYS A 1 79 ? 36.476 12.166 -95.230 1.00 44.78 79 LYS A CA 1
ATOM 641 C C . LYS A 1 79 ? 37.334 11.846 -94.006 1.00 44.78 79 LYS A C 1
ATOM 643 O O . LYS A 1 79 ? 38.033 12.736 -93.528 1.00 44.78 79 LYS A O 1
ATOM 648 N N . CYS A 1 80 ? 37.404 10.590 -93.558 1.00 39.03 80 CYS A N 1
ATOM 649 C CA . CYS A 1 80 ? 38.345 10.188 -92.503 1.00 39.03 80 CYS A CA 1
ATOM 650 C C . CYS A 1 80 ? 39.039 8.815 -92.704 1.00 39.03 80 CYS A C 1
ATOM 652 O O . CYS A 1 80 ? 38.929 7.953 -91.835 1.00 39.03 80 CYS A O 1
ATOM 654 N N . PRO A 1 81 ? 39.811 8.588 -93.795 1.00 40.19 81 PRO A N 1
ATOM 655 C CA . PRO A 1 81 ? 40.800 7.498 -93.766 1.00 40.19 81 PRO A CA 1
ATOM 656 C C . PRO A 1 81 ? 42.247 7.862 -94.156 1.00 40.19 81 PRO A C 1
ATOM 658 O O . PRO A 1 81 ? 43.035 6.962 -94.452 1.00 40.19 81 PRO A O 1
ATOM 661 N N . LYS A 1 82 ? 42.667 9.139 -94.124 1.00 38.66 82 LYS A N 1
ATOM 662 C CA . LYS A 1 82 ? 44.050 9.520 -94.513 1.00 38.66 82 LYS A CA 1
ATOM 663 C C . LYS A 1 82 ? 44.975 10.095 -93.437 1.00 38.66 82 LYS A C 1
ATOM 665 O O . LYS A 1 82 ? 46.147 10.272 -93.741 1.00 38.66 82 LYS A O 1
ATOM 670 N N . VAL A 1 83 ? 44.522 10.333 -92.202 1.00 41.62 83 VAL A N 1
ATOM 671 C CA . VAL A 1 83 ? 45.403 10.909 -91.154 1.00 41.62 83 VAL A CA 1
ATOM 672 C C . VAL A 1 83 ? 45.867 9.881 -90.109 1.00 41.62 83 VAL A C 1
ATOM 674 O O . VAL A 1 83 ? 46.915 10.065 -89.500 1.00 41.62 83 VAL A O 1
ATOM 677 N N . LEU A 1 84 ? 45.174 8.745 -89.953 1.00 38.94 84 LEU A N 1
ATOM 678 C CA . LEU A 1 84 ? 45.572 7.688 -89.003 1.00 38.94 84 LEU A CA 1
ATOM 679 C C . LEU A 1 84 ? 46.287 6.487 -89.655 1.00 38.94 84 LEU A C 1
ATOM 681 O O . LEU A 1 84 ? 46.990 5.750 -88.970 1.00 38.94 84 LEU A O 1
ATOM 685 N N . SER A 1 85 ? 46.172 6.298 -90.974 1.00 38.16 85 SER A N 1
ATOM 686 C CA . SER A 1 85 ? 46.739 5.138 -91.689 1.00 38.16 85 SER A CA 1
ATOM 687 C C . SER A 1 85 ? 48.183 5.332 -92.179 1.00 38.16 85 SER A C 1
ATOM 689 O O . SER A 1 85 ? 48.842 4.362 -92.557 1.00 38.16 85 SER A O 1
ATOM 691 N N . SER A 1 86 ? 48.715 6.558 -92.147 1.00 37.31 86 SER A N 1
ATOM 692 C CA . SER A 1 86 ? 50.100 6.864 -92.544 1.00 37.31 86 SER A CA 1
ATOM 693 C C . SER A 1 86 ? 51.103 6.874 -91.385 1.00 37.31 86 SER A C 1
ATOM 695 O O . SER A 1 86 ? 52.303 6.856 -91.643 1.00 37.31 86 SER A O 1
ATOM 697 N N . SER A 1 87 ? 50.643 6.841 -90.129 1.00 41.44 87 SER A N 1
ATOM 698 C CA . SER A 1 87 ? 51.515 6.947 -88.942 1.00 41.44 87 SER A CA 1
ATOM 699 C C . SER A 1 87 ? 51.726 5.623 -88.191 1.00 41.44 87 SER A C 1
ATOM 701 O O . SER A 1 87 ? 52.521 5.572 -87.258 1.00 41.44 87 SER A O 1
ATOM 703 N N . ILE A 1 88 ? 51.073 4.531 -88.608 1.00 44.38 88 ILE A N 1
ATOM 704 C CA . ILE A 1 88 ? 51.195 3.195 -87.987 1.00 44.38 88 ILE A CA 1
ATOM 705 C C . ILE A 1 88 ? 51.626 2.165 -89.040 1.00 44.38 88 ILE A C 1
ATOM 707 O O . ILE A 1 88 ? 50.992 1.133 -89.230 1.00 44.38 88 ILE A O 1
ATOM 711 N N . LYS A 1 89 ? 52.691 2.460 -89.794 1.00 36.97 89 LYS A N 1
ATOM 712 C CA . LYS A 1 89 ? 53.249 1.504 -90.768 1.00 36.97 89 LYS A CA 1
ATOM 713 C C . LYS A 1 89 ? 54.543 0.822 -90.339 1.00 36.97 89 LYS A C 1
ATOM 715 O O . LYS A 1 89 ? 55.023 -0.001 -91.098 1.00 36.97 89 LYS A O 1
ATOM 720 N N . ASN A 1 90 ? 55.077 1.101 -89.146 1.00 38.22 90 ASN A N 1
ATOM 721 C CA . ASN A 1 90 ? 56.284 0.435 -88.632 1.00 38.22 90 ASN A CA 1
ATOM 722 C C . ASN A 1 90 ? 56.378 0.457 -87.092 1.00 38.22 90 ASN A C 1
ATOM 724 O O . ASN A 1 90 ? 57.299 1.037 -86.522 1.00 38.22 90 ASN A O 1
ATOM 728 N N . LYS A 1 91 ? 55.453 -0.206 -86.393 1.00 38.50 91 LYS A N 1
ATOM 729 C CA . LYS A 1 91 ? 55.757 -0.751 -85.061 1.00 38.50 91 LYS A CA 1
ATOM 730 C C . LYS A 1 91 ? 55.309 -2.203 -85.035 1.00 38.50 91 LYS A C 1
ATOM 732 O O . LYS A 1 91 ? 54.143 -2.490 -85.284 1.00 38.50 91 LYS A O 1
ATOM 737 N N . ASN A 1 92 ? 56.268 -3.093 -84.798 1.00 37.62 92 ASN A N 1
ATOM 738 C CA . ASN A 1 92 ? 56.049 -4.515 -84.577 1.00 37.62 92 ASN A CA 1
ATOM 739 C C . ASN A 1 92 ? 54.844 -4.716 -83.649 1.00 37.62 92 ASN A C 1
ATOM 741 O O . ASN A 1 92 ? 54.852 -4.246 -82.512 1.00 37.62 92 ASN A O 1
ATOM 745 N N . LEU A 1 93 ? 53.818 -5.407 -84.145 1.00 41.31 93 LEU A N 1
ATOM 746 C CA . LEU A 1 93 ? 52.786 -5.998 -83.305 1.00 41.31 93 LEU A CA 1
ATOM 747 C C . LEU A 1 93 ? 53.495 -7.028 -82.426 1.00 41.31 93 LEU A C 1
ATOM 749 O O . LEU A 1 93 ? 53.945 -8.064 -82.918 1.00 41.31 93 LEU A O 1
ATOM 753 N N . TYR A 1 94 ? 53.676 -6.701 -81.150 1.00 43.78 94 TYR A N 1
ATOM 754 C CA . TYR A 1 94 ? 54.203 -7.636 -80.169 1.00 43.78 94 TYR A CA 1
ATOM 755 C C . TYR A 1 94 ? 53.308 -8.881 -80.155 1.00 43.78 94 TYR A C 1
ATOM 757 O O . TYR A 1 94 ? 52.101 -8.791 -79.933 1.00 43.78 94 TYR A O 1
ATOM 765 N N . GLY A 1 95 ? 53.907 -10.026 -80.490 1.00 37.59 95 GLY A N 1
ATOM 766 C CA . GLY A 1 95 ? 53.236 -11.317 -80.569 1.00 37.59 95 GLY A CA 1
ATOM 767 C C . GLY A 1 95 ? 52.742 -11.814 -79.212 1.00 37.59 95 GLY A C 1
ATOM 768 O O . GLY A 1 95 ? 52.943 -11.179 -78.178 1.00 37.59 95 GLY A O 1
ATOM 769 N N . SER A 1 96 ? 52.154 -13.007 -79.226 1.00 43.47 96 SER A N 1
ATOM 770 C CA . SER A 1 96 ? 51.621 -13.806 -78.107 1.00 43.47 96 SER A CA 1
ATOM 771 C C . SER A 1 96 ? 52.602 -14.122 -76.953 1.00 43.47 96 SER A C 1
ATOM 773 O O . SER A 1 96 ? 52.384 -15.064 -76.199 1.00 43.47 96 SER A O 1
ATOM 775 N N . SER A 1 97 ? 53.688 -13.360 -76.813 1.00 43.25 97 SER A N 1
ATOM 776 C CA . SER A 1 97 ? 54.741 -13.479 -75.798 1.00 43.25 97 SER A CA 1
ATOM 777 C C . SER A 1 97 ? 54.905 -12.218 -74.937 1.00 43.25 97 SER A C 1
ATOM 779 O O . SER A 1 97 ? 55.794 -12.183 -74.093 1.00 43.25 97 SER A O 1
ATOM 781 N N . TYR A 1 98 ? 54.060 -11.198 -75.115 1.00 47.53 98 TYR A N 1
ATOM 782 C CA . TYR A 1 98 ? 53.982 -10.049 -74.212 1.00 47.53 98 TYR A CA 1
ATOM 783 C C . TYR A 1 98 ? 52.648 -10.103 -73.464 1.00 47.53 98 TYR A C 1
ATOM 785 O O . TYR A 1 98 ? 51.614 -9.891 -74.101 1.00 47.53 98 TYR A O 1
ATOM 793 N N . PRO A 1 99 ? 52.614 -10.388 -72.146 1.00 51.78 99 PRO A N 1
ATOM 794 C CA . PRO A 1 99 ? 51.408 -10.112 -71.384 1.00 51.78 99 PRO A CA 1
ATOM 795 C C . PRO A 1 99 ? 51.156 -8.607 -71.504 1.00 51.78 99 PRO A C 1
ATOM 797 O O . PRO A 1 99 ? 51.963 -7.795 -71.051 1.00 51.78 99 PRO A O 1
ATOM 800 N N . GLY A 1 100 ? 50.074 -8.233 -72.191 1.00 57.81 100 GLY A N 1
ATOM 801 C CA . GLY A 1 100 ? 49.600 -6.856 -72.176 1.00 57.81 100 GLY A CA 1
ATOM 802 C C . GLY A 1 100 ? 49.426 -6.413 -70.722 1.00 57.81 100 GLY A C 1
ATOM 803 O O . GLY A 1 100 ? 49.159 -7.254 -69.853 1.00 57.81 100 GLY A O 1
ATOM 804 N N . PRO A 1 101 ? 49.615 -5.125 -70.417 1.00 64.94 101 PRO A N 1
ATOM 805 C CA . PRO A 1 101 ? 49.514 -4.691 -69.041 1.00 64.94 101 PRO A CA 1
ATOM 806 C C . PRO A 1 101 ? 48.116 -5.012 -68.505 1.00 64.94 101 PRO A C 1
ATOM 808 O O . PRO A 1 101 ? 47.099 -4.691 -69.120 1.00 64.94 101 PRO A O 1
ATOM 811 N N . THR A 1 102 ? 48.086 -5.726 -67.385 1.00 73.00 102 THR A N 1
ATOM 812 C CA . THR A 1 102 ? 46.853 -6.203 -66.760 1.00 73.00 102 THR A CA 1
ATOM 813 C C . THR A 1 102 ? 46.456 -5.218 -65.671 1.00 73.00 102 THR A C 1
ATOM 815 O O . THR A 1 102 ? 47.255 -4.946 -64.778 1.00 73.00 102 THR A O 1
ATOM 818 N N . ILE A 1 103 ? 45.232 -4.689 -65.736 1.00 75.31 103 ILE A N 1
ATOM 819 C CA . ILE A 1 103 ? 44.655 -3.905 -64.637 1.00 75.31 103 ILE A CA 1
ATOM 820 C C . ILE A 1 103 ? 44.313 -4.877 -63.509 1.00 75.31 103 ILE A C 1
ATOM 822 O O . ILE A 1 103 ? 43.531 -5.810 -63.704 1.00 75.31 103 ILE A O 1
ATOM 826 N N . VAL A 1 104 ? 44.884 -4.654 -62.331 1.00 81.75 104 VAL A N 1
ATOM 827 C CA . VAL A 1 104 ? 44.532 -5.393 -61.119 1.00 81.75 104 VAL A CA 1
ATOM 828 C C . VAL A 1 104 ? 43.349 -4.684 -60.472 1.00 81.75 104 VAL A C 1
ATOM 830 O O . VAL A 1 104 ? 43.458 -3.527 -60.058 1.00 81.75 104 VAL A O 1
ATOM 833 N N . MET A 1 105 ? 42.210 -5.374 -60.399 1.00 79.44 105 MET A N 1
ATOM 834 C CA . MET A 1 105 ? 41.039 -4.842 -59.707 1.00 79.44 105 MET A CA 1
ATOM 835 C C . MET A 1 105 ? 41.288 -4.823 -58.192 1.00 79.44 105 MET A C 1
ATOM 837 O O . MET A 1 105 ? 41.774 -5.817 -57.647 1.00 79.44 105 MET A O 1
ATOM 841 N N . PRO A 1 106 ? 40.952 -3.721 -57.503 1.00 80.00 106 PRO A N 1
ATOM 842 C CA . PRO A 1 106 ? 41.073 -3.642 -56.056 1.00 80.00 106 PRO A CA 1
ATOM 843 C C . PRO A 1 106 ? 40.107 -4.617 -55.370 1.00 80.00 106 PRO A C 1
ATOM 845 O O . PRO A 1 106 ? 39.003 -4.875 -55.854 1.00 80.00 106 PRO A O 1
ATOM 848 N N . SER A 1 107 ? 40.538 -5.165 -54.233 1.00 83.06 107 SER A N 1
ATOM 849 C CA . SER A 1 107 ? 39.752 -6.121 -53.447 1.00 83.06 107 SER A CA 1
ATOM 850 C C . SER A 1 107 ? 38.526 -5.466 -52.792 1.00 83.06 107 SER A C 1
ATOM 852 O O . SER A 1 107 ? 38.571 -4.301 -52.392 1.00 83.06 107 SER A O 1
ATOM 854 N N . THR A 1 108 ? 37.445 -6.233 -52.610 1.00 82.88 108 THR A N 1
ATOM 855 C CA . THR A 1 108 ? 36.273 -5.831 -51.807 1.00 82.88 108 THR A CA 1
ATOM 856 C C . THR A 1 108 ? 36.468 -6.052 -50.308 1.00 82.88 108 THR A C 1
ATOM 858 O O . THR A 1 108 ? 35.695 -5.512 -49.519 1.00 82.88 108 THR A O 1
ATOM 861 N N . THR A 1 109 ? 37.517 -6.773 -49.892 1.00 87.19 109 THR A N 1
ATOM 862 C CA . THR A 1 109 ? 37.757 -7.155 -48.488 1.00 87.19 109 THR A CA 1
ATOM 863 C C . THR A 1 109 ? 37.768 -5.960 -47.535 1.00 87.19 109 THR A C 1
ATOM 865 O O . THR A 1 109 ? 37.243 -6.044 -46.432 1.00 87.19 109 THR A O 1
ATOM 868 N N . GLU A 1 110 ? 38.330 -4.818 -47.934 1.00 85.62 110 GLU A N 1
ATOM 869 C CA . GLU A 1 110 ? 38.343 -3.629 -47.070 1.00 85.62 110 GLU A CA 1
ATOM 870 C C . GLU A 1 110 ? 36.943 -3.026 -46.880 1.00 85.62 110 GLU A C 1
ATOM 872 O O . GLU A 1 110 ? 36.621 -2.570 -45.786 1.00 85.62 110 GLU A O 1
ATOM 877 N N . ILE A 1 111 ? 36.085 -3.072 -47.906 1.00 85.88 111 ILE A N 1
ATOM 878 C CA . ILE A 1 111 ? 34.680 -2.646 -47.803 1.00 85.88 111 ILE A CA 1
ATOM 879 C C . ILE A 1 111 ? 33.906 -3.617 -46.900 1.00 85.88 111 ILE A C 1
ATOM 881 O O . ILE A 1 111 ? 33.171 -3.184 -46.015 1.00 85.88 111 ILE A O 1
ATOM 885 N N . GLU A 1 112 ? 34.112 -4.924 -47.072 1.00 86.38 112 GLU A N 1
ATOM 886 C CA . GLU A 1 112 ? 33.517 -5.968 -46.225 1.00 86.38 112 GLU A CA 1
ATOM 887 C C . GLU A 1 112 ? 33.941 -5.821 -44.753 1.00 86.38 112 GLU A C 1
ATOM 889 O O . GLU A 1 112 ? 33.111 -5.942 -43.847 1.00 86.38 112 GLU A O 1
ATOM 894 N N . ASN A 1 113 ? 35.207 -5.472 -44.501 1.00 90.31 113 ASN A N 1
ATOM 895 C CA . ASN A 1 113 ? 35.724 -5.193 -43.161 1.00 90.31 113 ASN A CA 1
ATOM 896 C C . ASN A 1 113 ? 35.083 -3.944 -42.538 1.00 90.31 113 ASN A C 1
ATOM 898 O O . ASN A 1 113 ? 34.748 -3.962 -41.350 1.00 90.31 113 ASN A O 1
ATOM 902 N N . ILE A 1 114 ? 34.869 -2.874 -43.316 1.00 88.31 114 ILE A N 1
ATOM 903 C CA . ILE A 1 114 ? 34.146 -1.675 -42.853 1.00 88.31 114 ILE A CA 1
ATOM 904 C C . ILE A 1 114 ? 32.723 -2.052 -42.436 1.00 88.31 114 ILE A C 1
ATOM 906 O O . ILE A 1 114 ? 32.285 -1.670 -41.352 1.00 88.31 114 ILE A O 1
ATOM 910 N N . ILE A 1 115 ? 32.014 -2.840 -43.247 1.00 84.69 115 ILE A N 1
ATOM 911 C CA . ILE A 1 115 ? 30.644 -3.273 -42.937 1.00 84.69 115 ILE A CA 1
ATOM 912 C C . ILE A 1 115 ? 30.623 -4.112 -41.652 1.00 84.69 115 ILE A C 1
ATOM 914 O O . ILE A 1 115 ? 29.878 -3.801 -40.724 1.00 84.69 115 ILE A O 1
ATOM 918 N N . THR A 1 116 ? 31.476 -5.133 -41.568 1.00 86.56 116 THR A N 1
ATOM 919 C CA . THR A 1 116 ? 31.505 -6.087 -40.445 1.00 86.56 116 THR A CA 1
ATOM 920 C C . THR A 1 116 ? 31.882 -5.414 -39.120 1.00 86.56 116 THR A C 1
ATOM 922 O O . THR A 1 116 ? 31.233 -5.619 -38.090 1.00 86.56 116 THR A O 1
ATOM 925 N N . SER A 1 117 ? 32.912 -4.563 -39.127 1.00 86.88 117 SER A N 1
ATOM 926 C CA . SER A 1 117 ? 33.313 -3.804 -37.934 1.00 86.88 117 SER A CA 1
ATOM 927 C C . SER A 1 117 ? 32.233 -2.811 -37.495 1.00 86.88 117 SER A C 1
ATOM 929 O O . SER A 1 117 ? 31.963 -2.685 -36.301 1.00 86.88 117 SER A O 1
ATOM 931 N N . SER A 1 118 ? 31.548 -2.164 -38.441 1.00 85.88 118 SER A N 1
ATOM 932 C CA . SER A 1 118 ? 30.485 -1.206 -38.124 1.00 85.88 118 SER A CA 1
ATOM 933 C C . SER A 1 118 ? 29.230 -1.879 -37.570 1.00 85.88 118 SER A C 1
ATOM 935 O O . SER A 1 118 ? 28.599 -1.331 -36.670 1.00 85.88 118 SER A O 1
ATOM 937 N N . GLN A 1 119 ? 28.903 -3.090 -38.036 1.00 82.06 119 GLN A N 1
ATOM 938 C CA . GLN A 1 119 ? 27.853 -3.918 -37.432 1.00 82.06 119 GLN A CA 1
ATOM 939 C C . GLN A 1 119 ? 28.163 -4.232 -35.966 1.00 82.06 119 GLN A C 1
ATOM 941 O O . GLN A 1 119 ? 27.284 -4.117 -35.114 1.00 82.06 119 GLN A O 1
ATOM 946 N N . THR A 1 120 ? 29.419 -4.568 -35.659 1.00 85.50 120 THR A N 1
ATOM 947 C CA . THR A 1 120 ? 29.856 -4.844 -34.281 1.00 85.50 120 THR A CA 1
ATOM 948 C C . THR A 1 120 ? 29.739 -3.594 -33.408 1.00 85.50 120 THR A C 1
ATOM 950 O O . THR A 1 120 ? 29.172 -3.650 -32.319 1.00 85.50 120 THR A O 1
ATOM 953 N N . THR A 1 121 ? 30.213 -2.445 -33.899 1.00 87.88 121 THR A N 1
ATOM 954 C CA . THR A 1 121 ? 30.094 -1.159 -33.194 1.00 87.88 121 THR A CA 1
ATOM 955 C C . THR A 1 121 ? 28.637 -0.786 -32.945 1.00 87.88 121 THR A C 1
ATOM 957 O O . THR A 1 121 ? 28.282 -0.490 -31.807 1.00 87.88 121 THR A O 1
ATOM 960 N N . LEU A 1 122 ? 27.779 -0.858 -33.970 1.00 86.38 122 LEU A N 1
ATOM 961 C CA . LEU A 1 122 ? 26.353 -0.566 -33.830 1.00 86.38 122 LEU A CA 1
ATOM 962 C C . LEU A 1 122 ? 25.701 -1.501 -32.806 1.00 86.38 122 LEU A C 1
ATOM 964 O O . LEU A 1 122 ? 25.013 -1.025 -31.910 1.00 86.38 122 LEU A O 1
ATOM 968 N N . SER A 1 123 ? 25.968 -2.808 -32.878 1.00 86.12 123 SER A N 1
ATOM 969 C CA . SER A 1 123 ? 25.444 -3.771 -31.905 1.00 86.12 123 SER A CA 1
ATOM 970 C C . SER A 1 123 ? 25.879 -3.441 -30.475 1.00 86.12 123 SER A C 1
ATOM 972 O O . SER A 1 123 ? 25.054 -3.496 -29.566 1.00 86.12 123 SER A O 1
ATOM 974 N N . ASN A 1 124 ? 27.145 -3.074 -30.259 1.00 88.94 124 ASN A N 1
ATOM 975 C CA . ASN A 1 124 ? 27.650 -2.704 -28.935 1.00 88.94 124 ASN A CA 1
ATOM 976 C C . ASN A 1 124 ? 27.000 -1.417 -28.411 1.00 88.94 124 ASN A C 1
ATOM 978 O O . ASN A 1 124 ? 26.618 -1.358 -27.243 1.00 88.94 124 ASN A O 1
ATOM 982 N N . THR A 1 125 ? 26.834 -0.403 -29.266 1.00 90.44 125 THR A N 1
ATOM 983 C CA . THR A 1 125 ? 26.148 0.845 -28.905 1.00 90.44 125 THR A CA 1
ATOM 984 C C . THR A 1 125 ? 24.693 0.585 -28.528 1.00 90.44 125 THR A C 1
ATOM 986 O O . THR A 1 125 ? 24.259 1.033 -27.470 1.00 90.44 125 THR A O 1
ATOM 989 N N . LEU A 1 126 ? 23.955 -0.180 -29.338 1.00 88.88 126 LEU A N 1
ATOM 990 C CA . LEU A 1 126 ? 22.557 -0.513 -29.058 1.00 88.88 126 LEU A CA 1
ATOM 991 C C . LEU A 1 126 ? 22.415 -1.300 -27.746 1.00 88.88 126 LEU A C 1
ATOM 993 O O . LEU A 1 126 ? 21.596 -0.937 -26.905 1.00 88.88 126 LEU A O 1
ATOM 997 N N . ASN A 1 127 ? 23.267 -2.305 -27.516 1.00 87.56 127 ASN A N 1
ATOM 998 C CA . ASN A 1 127 ? 23.283 -3.060 -26.258 1.00 87.56 127 ASN A CA 1
ATOM 999 C C . ASN A 1 127 ? 23.573 -2.161 -25.045 1.00 87.56 127 ASN A C 1
ATOM 1001 O O . ASN A 1 127 ? 22.955 -2.319 -23.990 1.00 87.56 127 ASN A O 1
ATOM 1005 N N . SER A 1 128 ? 24.489 -1.198 -25.189 1.00 92.00 128 SER A N 1
ATOM 1006 C CA . SER A 1 128 ? 24.793 -0.231 -24.132 1.00 92.00 128 SER A CA 1
ATOM 1007 C C . SER A 1 128 ? 23.591 0.660 -23.816 1.00 92.00 128 SER A C 1
ATOM 1009 O O . SER A 1 128 ? 23.294 0.865 -22.642 1.00 92.00 128 SER A O 1
ATOM 1011 N N . LEU A 1 129 ? 22.887 1.165 -24.834 1.00 91.81 129 LEU A N 1
ATOM 1012 C CA . LEU A 1 129 ? 21.693 1.998 -24.649 1.00 91.81 129 LEU A CA 1
ATOM 1013 C C . LEU A 1 129 ? 20.580 1.233 -23.924 1.00 91.81 129 LEU A C 1
ATOM 1015 O O . LEU A 1 129 ? 20.011 1.739 -22.959 1.00 91.81 129 LEU A O 1
ATOM 1019 N N . VAL A 1 130 ? 20.319 -0.013 -24.331 1.00 89.50 130 VAL A N 1
ATOM 1020 C CA . VAL A 1 130 ? 19.331 -0.878 -23.666 1.00 89.50 130 VAL A CA 1
ATOM 1021 C C . VAL A 1 130 ? 19.717 -1.139 -22.207 1.00 89.50 130 VAL A C 1
ATOM 1023 O O . VAL A 1 130 ? 18.866 -1.062 -21.324 1.00 89.50 130 VAL A O 1
ATOM 1026 N N . THR A 1 131 ? 21.000 -1.388 -21.929 1.00 88.94 131 THR A N 1
ATOM 1027 C CA . THR A 1 131 ? 21.493 -1.614 -20.558 1.00 88.94 131 THR A CA 1
ATOM 1028 C C . THR A 1 131 ? 21.275 -0.389 -19.667 1.00 88.94 131 THR A C 1
ATOM 1030 O O . THR A 1 131 ? 20.816 -0.531 -18.533 1.00 88.94 131 THR A O 1
ATOM 1033 N N . VAL A 1 132 ? 21.557 0.815 -20.180 1.00 92.62 132 VAL A N 1
ATOM 1034 C CA . VAL A 1 132 ? 21.311 2.077 -19.462 1.00 92.62 132 VAL A CA 1
ATOM 1035 C C . VAL A 1 132 ? 19.817 2.255 -19.184 1.00 92.62 132 VAL A C 1
ATOM 1037 O O . VAL A 1 132 ? 19.438 2.464 -18.035 1.00 92.62 132 VAL A O 1
ATOM 1040 N N . ALA A 1 133 ? 18.956 2.059 -20.187 1.00 90.81 133 ALA A N 1
ATOM 1041 C CA . ALA A 1 133 ? 17.510 2.183 -20.012 1.00 90.81 133 ALA A CA 1
ATOM 1042 C C . ALA A 1 133 ? 16.945 1.194 -18.973 1.00 90.81 133 ALA A C 1
ATOM 1044 O O . ALA A 1 133 ? 16.112 1.572 -18.150 1.00 90.81 133 ALA A O 1
ATOM 1045 N N . ILE A 1 134 ? 17.420 -0.059 -18.957 1.00 90.88 134 ILE A N 1
ATOM 1046 C CA . ILE A 1 134 ? 17.040 -1.051 -17.935 1.00 90.88 134 ILE A CA 1
ATOM 1047 C C . ILE A 1 134 ? 17.465 -0.587 -16.533 1.00 90.88 134 ILE A C 1
ATOM 1049 O O . ILE A 1 134 ? 16.698 -0.733 -15.578 1.00 90.88 134 ILE A O 1
ATOM 1053 N N . SER A 1 135 ? 18.665 -0.014 -16.401 1.00 93.00 135 SER A N 1
ATOM 1054 C CA . SER A 1 135 ? 19.153 0.541 -15.133 1.00 93.00 135 SER A CA 1
ATOM 1055 C C . SER A 1 135 ? 18.280 1.705 -14.649 1.00 93.00 135 SER A C 1
ATOM 1057 O O . SER A 1 135 ? 17.881 1.733 -13.484 1.00 93.00 135 SER A O 1
ATOM 1059 N N . ASP A 1 136 ? 17.918 2.630 -15.538 1.00 93.69 136 ASP A N 1
ATOM 1060 C CA . ASP A 1 136 ? 17.083 3.791 -15.203 1.00 93.69 136 ASP A CA 1
ATOM 1061 C C . ASP A 1 136 ? 15.649 3.389 -14.824 1.00 93.69 136 ASP A C 1
ATOM 1063 O O . ASP A 1 136 ? 15.045 3.955 -13.903 1.00 93.69 136 ASP A O 1
ATOM 1067 N N . VAL A 1 137 ? 15.104 2.360 -15.484 1.00 92.38 137 VAL A N 1
ATOM 1068 C CA . VAL A 1 137 ? 13.826 1.744 -15.101 1.00 92.38 137 VAL A CA 1
ATOM 1069 C C . VAL A 1 137 ? 13.926 1.139 -13.703 1.00 92.38 137 VAL A C 1
ATOM 1071 O O . VAL A 1 137 ? 13.053 1.390 -12.871 1.00 92.38 137 VAL A O 1
ATOM 1074 N N . SER A 1 138 ? 14.991 0.385 -13.413 1.00 92.88 138 SER A N 1
ATOM 1075 C CA . SER A 1 138 ? 15.216 -0.196 -12.084 1.00 92.88 138 SER A CA 1
ATOM 1076 C C . SER A 1 138 ? 15.270 0.880 -10.999 1.00 92.88 138 SER A C 1
ATOM 1078 O O . SER A 1 138 ? 14.660 0.720 -9.942 1.00 92.88 138 SER A O 1
ATOM 1080 N N . ALA A 1 139 ? 15.964 1.991 -11.262 1.00 94.50 139 ALA A N 1
ATOM 1081 C CA . ALA A 1 139 ? 16.033 3.120 -10.342 1.00 94.50 139 ALA A CA 1
ATOM 1082 C C . ALA A 1 139 ? 14.645 3.744 -10.112 1.00 94.50 139 ALA A C 1
ATOM 1084 O O . ALA A 1 139 ? 14.245 3.949 -8.967 1.00 94.50 139 ALA A O 1
ATOM 1085 N N . SER A 1 140 ? 13.869 3.955 -11.180 1.00 93.69 140 SER A N 1
ATOM 1086 C CA . SER A 1 140 ? 12.505 4.499 -11.094 1.00 93.69 140 SER A CA 1
ATOM 1087 C C . SER A 1 140 ? 11.561 3.605 -10.281 1.00 93.69 140 SER A C 1
ATOM 1089 O O . SER A 1 140 ? 10.788 4.105 -9.462 1.00 93.69 140 SER A O 1
ATOM 1091 N N . ILE A 1 141 ? 11.644 2.282 -10.461 1.00 92.50 141 ILE A N 1
ATOM 1092 C CA . ILE A 1 141 ? 10.872 1.298 -9.682 1.00 92.50 141 ILE A CA 1
ATOM 1093 C C . ILE A 1 141 ? 11.293 1.322 -8.208 1.00 92.50 141 ILE A C 1
ATOM 1095 O O . ILE A 1 141 ? 10.435 1.291 -7.323 1.00 92.50 141 ILE A O 1
ATOM 1099 N N . SER A 1 142 ? 12.596 1.419 -7.929 1.00 93.25 142 SER A N 1
ATOM 1100 C CA . SER A 1 142 ? 13.110 1.511 -6.560 1.00 93.25 142 SER A CA 1
ATOM 1101 C C . SER A 1 142 ? 12.621 2.778 -5.853 1.00 93.25 142 SER A C 1
ATOM 1103 O O . SER A 1 142 ? 12.199 2.704 -4.699 1.00 93.25 142 SER A O 1
ATOM 1105 N N . THR A 1 143 ? 12.635 3.930 -6.533 1.00 93.69 143 THR A N 1
ATOM 1106 C CA . THR A 1 143 ? 12.096 5.187 -5.994 1.00 93.69 143 THR A CA 1
ATOM 1107 C C . THR A 1 143 ? 10.600 5.073 -5.723 1.00 93.69 143 THR A C 1
ATOM 1109 O O . THR A 1 143 ? 10.161 5.406 -4.627 1.00 93.69 143 THR A O 1
ATOM 1112 N N . TYR A 1 144 ? 9.822 4.542 -6.673 1.00 93.00 144 TYR A N 1
ATOM 1113 C CA . TYR A 1 144 ? 8.391 4.289 -6.477 1.00 93.00 144 TYR A CA 1
ATOM 1114 C C . TYR A 1 144 ? 8.125 3.419 -5.242 1.00 93.00 144 TYR A C 1
ATOM 1116 O O . TYR A 1 144 ? 7.299 3.774 -4.403 1.00 93.00 144 TYR A O 1
ATOM 1124 N N . THR A 1 145 ? 8.847 2.305 -5.116 1.00 91.50 145 THR A N 1
ATOM 1125 C CA . THR A 1 145 ? 8.680 1.339 -4.023 1.00 91.50 145 THR A CA 1
ATOM 1126 C C . THR A 1 145 ? 8.952 1.993 -2.671 1.00 91.50 145 THR A C 1
ATOM 1128 O O . THR A 1 145 ? 8.114 1.928 -1.772 1.00 91.50 145 THR A O 1
ATOM 1131 N N . SER A 1 146 ? 10.082 2.698 -2.549 1.00 92.44 146 SER A N 1
ATOM 1132 C CA . SER A 1 146 ? 10.461 3.403 -1.320 1.00 92.44 146 SER A CA 1
ATOM 1133 C C . SER A 1 146 ? 9.443 4.482 -0.934 1.00 92.44 146 SER A C 1
ATOM 1135 O O . SER A 1 146 ? 8.996 4.536 0.214 1.00 92.44 146 SER A O 1
ATOM 1137 N N . ASP A 1 147 ? 9.014 5.289 -1.906 1.00 92.50 147 ASP A N 1
ATOM 1138 C CA . ASP A 1 147 ? 8.048 6.365 -1.705 1.00 92.50 147 ASP A CA 1
ATOM 1139 C C . ASP A 1 147 ? 6.670 5.850 -1.271 1.00 92.50 147 ASP A C 1
ATOM 1141 O O . ASP A 1 147 ? 6.042 6.435 -0.384 1.00 92.50 147 ASP A O 1
ATOM 1145 N N . VAL A 1 148 ? 6.181 4.776 -1.903 1.00 90.94 148 VAL A N 1
ATOM 1146 C CA . VAL A 1 148 ? 4.891 4.163 -1.559 1.00 90.94 148 VAL A CA 1
ATOM 1147 C C . VAL A 1 148 ? 4.946 3.576 -0.159 1.00 90.94 148 VAL A C 1
ATOM 1149 O O . VAL A 1 148 ? 4.076 3.899 0.647 1.00 90.94 148 VAL A O 1
ATOM 1152 N N . ILE A 1 149 ? 5.963 2.764 0.151 1.00 91.25 149 ILE A N 1
ATOM 1153 C CA . ILE A 1 149 ? 6.114 2.140 1.472 1.00 91.25 149 ILE A CA 1
ATOM 1154 C C . ILE A 1 149 ? 6.170 3.215 2.559 1.00 91.25 149 ILE A C 1
ATOM 1156 O O . ILE A 1 149 ? 5.455 3.119 3.555 1.00 91.25 149 ILE A O 1
ATOM 1160 N N . SER A 1 150 ? 6.964 4.270 2.356 1.00 92.19 150 SER A N 1
ATOM 1161 C CA . SER A 1 150 ? 7.094 5.358 3.326 1.00 92.19 150 SER A CA 1
ATOM 1162 C C . SER A 1 150 ? 5.764 6.086 3.564 1.00 92.19 150 SER A C 1
ATOM 1164 O O . SER A 1 150 ? 5.295 6.159 4.701 1.00 92.19 150 SER A O 1
ATOM 1166 N N . ALA A 1 151 ? 5.106 6.565 2.503 1.00 91.56 151 ALA A N 1
ATOM 1167 C CA . ALA A 1 151 ? 3.873 7.345 2.628 1.00 91.56 151 ALA A CA 1
ATOM 1168 C C . ALA A 1 151 ? 2.684 6.513 3.143 1.00 91.56 151 ALA A C 1
ATOM 1170 O O . ALA A 1 151 ? 1.889 6.983 3.967 1.00 91.56 151 ALA A O 1
ATOM 1171 N N . ALA A 1 152 ? 2.558 5.266 2.684 1.00 89.88 152 ALA A N 1
ATOM 1172 C CA . ALA A 1 152 ? 1.522 4.359 3.160 1.00 89.88 152 ALA A CA 1
ATOM 1173 C C . ALA A 1 152 ? 1.767 3.952 4.618 1.00 89.88 152 ALA A C 1
ATOM 1175 O O . ALA A 1 152 ? 0.807 3.865 5.381 1.00 89.88 152 ALA A O 1
ATOM 1176 N N . SER A 1 153 ? 3.028 3.805 5.041 1.00 89.88 153 SER A N 1
ATOM 1177 C CA . SER A 1 153 ? 3.368 3.528 6.438 1.00 89.88 153 SER A CA 1
ATOM 1178 C C . SER A 1 153 ? 2.907 4.631 7.388 1.00 89.88 153 SER A C 1
ATOM 1180 O O . SER A 1 153 ? 2.276 4.353 8.413 1.00 89.88 153 SER A O 1
ATOM 1182 N N . THR A 1 154 ? 3.127 5.895 7.013 1.00 90.94 154 THR A N 1
ATOM 1183 C CA . THR A 1 154 ? 2.600 7.043 7.761 1.00 90.94 154 THR A CA 1
ATOM 1184 C C . THR A 1 154 ? 1.075 7.003 7.853 1.00 90.94 154 THR A C 1
ATOM 1186 O O . THR A 1 154 ? 0.528 7.182 8.940 1.00 90.94 154 THR A O 1
ATOM 1189 N N . SER A 1 155 ? 0.385 6.714 6.745 1.00 90.69 155 SER A N 1
ATOM 1190 C CA . SER A 1 155 ? -1.085 6.673 6.716 1.00 90.69 155 SER A CA 1
ATOM 1191 C C . SER A 1 155 ? -1.665 5.537 7.561 1.00 90.69 155 SER A C 1
ATOM 1193 O O . SER A 1 155 ? -2.611 5.759 8.311 1.00 90.69 155 SER A O 1
ATOM 1195 N N . ILE A 1 156 ? -1.078 4.337 7.489 1.00 89.88 156 ILE A N 1
ATOM 1196 C CA . ILE A 1 156 ? -1.481 3.181 8.305 1.00 89.88 156 ILE A CA 1
ATOM 1197 C C . ILE A 1 156 ? -1.257 3.478 9.788 1.00 89.88 156 ILE A C 1
ATOM 1199 O O . ILE A 1 156 ? -2.151 3.258 10.600 1.00 89.88 156 ILE A O 1
ATOM 1203 N N . THR A 1 157 ? -0.089 4.015 10.146 1.00 89.12 157 THR A N 1
ATOM 1204 C CA . THR A 1 157 ? 0.241 4.328 11.544 1.00 89.12 157 THR A CA 1
ATOM 1205 C C . THR A 1 157 ? -0.699 5.390 12.115 1.00 89.12 157 THR A C 1
ATOM 1207 O O . THR A 1 157 ? -1.207 5.218 13.221 1.00 89.12 157 THR A O 1
ATOM 1210 N N . SER A 1 158 ? -0.971 6.459 11.356 1.00 90.31 158 SER A N 1
ATOM 1211 C CA . SER A 1 158 ? -1.902 7.512 11.777 1.00 90.31 158 SER A CA 1
ATOM 1212 C C . SER A 1 158 ? -3.318 6.968 11.943 1.00 90.31 158 SER A C 1
ATOM 1214 O O . SER A 1 158 ? -3.905 7.133 13.005 1.00 90.31 158 SER A O 1
ATOM 1216 N N . GLY A 1 159 ? -3.849 6.256 10.944 1.00 89.75 159 GLY A N 1
ATOM 1217 C CA . GLY A 1 159 ? -5.214 5.740 11.029 1.00 89.75 159 GLY A CA 1
ATOM 1218 C C . GLY A 1 159 ? -5.396 4.676 12.116 1.00 89.75 159 GLY A C 1
ATOM 1219 O O . GLY A 1 159 ? -6.452 4.611 12.734 1.00 89.75 159 GLY A O 1
ATOM 1220 N N . LEU A 1 160 ? -4.366 3.877 12.423 1.00 88.19 160 LEU A N 1
ATOM 1221 C CA . LEU A 1 160 ? -4.410 2.963 13.571 1.00 88.19 160 LEU A CA 1
ATOM 1222 C C . LEU A 1 160 ? -4.355 3.706 14.913 1.00 88.19 160 LEU A C 1
ATOM 1224 O O . LEU A 1 160 ? -4.978 3.258 15.873 1.00 88.19 160 LEU A O 1
ATOM 1228 N N . SER A 1 161 ? -3.650 4.838 14.990 1.00 89.50 161 SER A N 1
ATOM 1229 C CA . SER A 1 161 ? -3.684 5.718 16.166 1.00 89.50 161 SER A CA 1
ATOM 1230 C C . SER A 1 161 ? -5.071 6.340 16.367 1.00 89.50 161 SER A C 1
ATOM 1232 O O . SER A 1 161 ? -5.551 6.426 17.502 1.00 89.50 161 SER A O 1
ATOM 1234 N N . ASP A 1 162 ? -5.734 6.737 15.280 1.00 90.44 162 ASP A N 1
ATOM 1235 C CA . ASP A 1 162 ? -7.106 7.253 15.320 1.00 90.44 162 ASP A CA 1
ATOM 1236 C C . ASP A 1 162 ? -8.078 6.158 15.779 1.00 90.44 162 ASP A C 1
ATOM 1238 O O . ASP A 1 162 ? -8.822 6.367 16.736 1.00 90.44 162 ASP A O 1
ATOM 1242 N N . LEU A 1 163 ? -7.973 4.947 15.216 1.00 89.50 163 LEU A N 1
ATOM 1243 C CA . LEU A 1 163 ? -8.745 3.774 15.641 1.00 89.50 163 LEU A CA 1
ATOM 1244 C C . LEU A 1 163 ? -8.576 3.475 17.139 1.00 89.50 163 LEU A C 1
ATOM 1246 O O . LEU A 1 163 ? -9.554 3.247 17.850 1.00 89.50 163 LEU A O 1
ATOM 1250 N N . GLN A 1 164 ? -7.340 3.500 17.646 1.00 89.19 164 GLN A N 1
ATOM 1251 C CA . GLN A 1 164 ? -7.056 3.309 19.073 1.00 89.19 164 GLN A CA 1
ATOM 1252 C C . GLN A 1 164 ? -7.722 4.382 19.938 1.00 89.19 164 GLN A C 1
ATOM 1254 O O . GLN A 1 164 ? -8.280 4.067 20.992 1.00 89.19 164 GLN A O 1
ATOM 1259 N N . THR A 1 165 ? -7.671 5.637 19.495 1.00 91.31 165 THR A N 1
ATOM 1260 C CA . THR A 1 165 ? -8.283 6.772 20.194 1.00 91.31 165 THR A CA 1
ATOM 1261 C C . THR A 1 165 ? -9.803 6.642 20.215 1.00 91.31 165 THR A C 1
ATOM 1263 O O . THR A 1 165 ? -10.408 6.743 21.282 1.00 91.31 165 THR A O 1
ATOM 1266 N N . ASN A 1 166 ? -10.413 6.333 19.072 1.00 91.31 166 ASN A N 1
ATOM 1267 C CA . ASN A 1 166 ? -11.857 6.174 18.933 1.00 91.31 166 ASN A CA 1
ATOM 1268 C C . ASN A 1 166 ? -12.379 5.000 19.775 1.00 91.31 166 ASN A C 1
ATOM 1270 O O . ASN A 1 166 ? -13.350 5.156 20.509 1.00 91.31 166 ASN A O 1
ATOM 1274 N N . ILE A 1 167 ? -11.680 3.859 19.790 1.00 89.62 167 ILE A N 1
ATOM 1275 C CA . ILE A 1 167 ? -12.043 2.730 20.662 1.00 89.62 167 ILE A CA 1
ATOM 1276 C C . ILE A 1 167 ? -11.949 3.111 22.150 1.00 89.62 167 ILE A C 1
ATOM 1278 O O . ILE A 1 167 ? -12.826 2.744 22.929 1.00 89.62 167 ILE A O 1
ATOM 1282 N N . ASN A 1 168 ? -10.939 3.882 22.569 1.00 89.12 168 ASN A N 1
ATOM 1283 C CA . ASN A 1 168 ? -10.866 4.369 23.955 1.00 89.12 168 ASN A CA 1
ATOM 1284 C C . ASN A 1 168 ? -12.031 5.304 24.313 1.00 89.12 168 ASN A C 1
ATOM 1286 O O . ASN A 1 168 ? -12.500 5.286 25.455 1.00 89.12 168 ASN A O 1
ATOM 1290 N N . ILE A 1 169 ? -12.502 6.109 23.357 1.00 90.19 169 ILE A N 1
ATOM 1291 C CA . ILE A 1 169 ? -13.689 6.953 23.529 1.00 90.19 169 ILE A CA 1
ATOM 1292 C C . ILE A 1 169 ? -14.930 6.075 23.734 1.00 90.19 169 ILE A C 1
ATOM 1294 O O . ILE A 1 169 ? -15.665 6.311 24.690 1.00 90.19 169 ILE A O 1
ATOM 1298 N N . GLU A 1 170 ? -15.120 5.019 22.936 1.00 90.75 170 GLU A N 1
ATOM 1299 C CA . GLU A 1 170 ? -16.235 4.071 23.109 1.00 90.75 170 GLU A CA 1
ATOM 1300 C C . GLU A 1 170 ? -16.228 3.402 24.495 1.00 90.75 170 GLU A C 1
ATOM 1302 O O . GLU A 1 170 ? -17.257 3.340 25.178 1.00 90.75 170 GLU A O 1
ATOM 1307 N N . PHE A 1 171 ? -15.053 2.973 24.970 1.00 88.25 171 PHE A N 1
ATOM 1308 C CA . PHE A 1 171 ? -14.897 2.434 26.325 1.00 88.25 171 PHE A CA 1
ATOM 1309 C C . PHE A 1 171 ? -15.203 3.463 27.412 1.00 88.25 171 PHE A C 1
ATOM 1311 O O . PHE A 1 171 ? -15.862 3.134 28.401 1.00 88.25 171 PHE A O 1
ATOM 1318 N N . SER A 1 172 ? -14.745 4.703 27.241 1.00 87.38 172 SER A N 1
ATOM 1319 C CA . SER A 1 172 ? -14.995 5.783 28.201 1.00 87.38 172 SER A CA 1
ATOM 1320 C C . SER A 1 172 ? -16.487 6.106 28.279 1.00 87.38 172 SER A C 1
ATOM 1322 O O . SER A 1 172 ? -17.050 6.123 29.372 1.00 87.38 172 SER A O 1
ATOM 1324 N N . ASN A 1 173 ? -17.149 6.251 27.127 1.00 89.38 173 ASN A N 1
ATOM 1325 C CA . ASN A 1 173 ? -18.588 6.497 27.025 1.00 89.38 173 ASN A CA 1
ATOM 1326 C C . ASN A 1 173 ? -19.400 5.377 27.689 1.00 89.38 173 ASN A C 1
ATOM 1328 O O . ASN A 1 173 ? -20.316 5.652 28.466 1.00 89.38 173 ASN A O 1
ATOM 1332 N N . THR A 1 174 ? -19.031 4.120 27.431 1.00 88.44 174 THR A N 1
ATOM 1333 C CA . THR A 1 174 ? -19.692 2.949 28.026 1.00 88.44 174 THR A CA 1
ATOM 1334 C C . THR A 1 174 ? -19.457 2.882 29.532 1.00 88.44 174 THR A C 1
ATOM 1336 O O . THR A 1 174 ? -20.384 2.618 30.286 1.00 88.44 174 THR A O 1
ATOM 1339 N N . THR A 1 175 ? -18.239 3.165 30.001 1.00 84.06 175 THR A N 1
ATOM 1340 C CA . THR A 1 175 ? -17.919 3.158 31.438 1.00 84.06 175 THR A CA 1
ATOM 1341 C C . THR A 1 175 ? -18.707 4.234 32.181 1.00 84.06 175 THR A C 1
ATOM 1343 O O . THR A 1 175 ? -19.260 3.963 33.248 1.00 84.06 175 THR A O 1
ATOM 1346 N N . THR A 1 176 ? -18.802 5.444 31.621 1.00 85.81 176 THR A N 1
ATOM 1347 C CA . THR A 1 176 ? -19.609 6.531 32.190 1.00 85.81 176 THR A CA 1
ATOM 1348 C C . THR A 1 176 ? -21.095 6.180 32.201 1.00 85.81 176 THR A C 1
ATOM 1350 O O . THR A 1 176 ? -21.740 6.359 33.234 1.00 85.81 176 THR A O 1
ATOM 1353 N N . SER A 1 177 ? -21.622 5.638 31.099 1.00 87.50 177 SER A N 1
ATOM 1354 C CA . SER A 1 177 ? -23.036 5.248 30.988 1.00 87.50 177 SER A CA 1
ATOM 1355 C C . SER A 1 177 ? -23.382 4.127 31.967 1.00 87.50 177 SER A C 1
ATOM 1357 O O . SER A 1 177 ? -24.283 4.291 32.784 1.00 87.50 177 SER A O 1
ATOM 1359 N N . LEU A 1 178 ? -22.579 3.058 32.008 1.00 86.00 178 LEU A N 1
ATOM 1360 C CA . LEU A 1 178 ? -22.750 1.961 32.959 1.00 86.00 178 LEU A CA 1
ATOM 1361 C C . LEU A 1 178 ? -22.653 2.445 34.411 1.00 86.00 178 LEU A C 1
ATOM 1363 O O . LEU A 1 178 ? -23.450 2.039 35.248 1.00 86.00 178 LEU A O 1
ATOM 1367 N N . THR A 1 179 ? -21.700 3.326 34.726 1.00 83.00 179 THR A N 1
ATOM 1368 C CA . THR A 1 179 ? -21.579 3.893 36.078 1.00 83.00 179 THR A CA 1
ATOM 1369 C C . THR A 1 179 ? -22.843 4.658 36.467 1.00 83.00 179 THR A C 1
ATOM 1371 O O . THR A 1 179 ? -23.347 4.464 37.571 1.00 83.00 179 THR A O 1
ATOM 1374 N N . SER A 1 180 ? -23.374 5.484 35.561 1.00 85.81 180 SER A N 1
ATOM 1375 C CA . SER A 1 180 ? -24.609 6.244 35.775 1.00 85.81 180 SER A CA 1
ATOM 1376 C C . SER A 1 180 ? -25.829 5.332 35.950 1.00 85.81 180 SER A C 1
ATOM 1378 O O . SER A 1 180 ? -26.637 5.555 36.855 1.00 85.81 180 SER A O 1
ATOM 1380 N N . ASP A 1 181 ? -25.957 4.291 35.123 1.00 86.31 181 ASP A N 1
ATOM 1381 C CA . ASP A 1 181 ? -27.057 3.325 35.201 1.00 86.31 181 ASP A CA 1
ATOM 1382 C C . ASP A 1 181 ? -27.020 2.566 36.531 1.00 86.31 181 ASP A C 1
ATOM 1384 O O . ASP A 1 181 ? -28.018 2.517 37.251 1.00 86.31 181 ASP A O 1
ATOM 1388 N N . ILE A 1 182 ? -25.849 2.045 36.912 1.00 81.88 182 ILE A N 1
ATOM 1389 C CA . ILE A 1 182 ? -25.662 1.320 38.173 1.00 81.88 182 ILE A CA 1
ATOM 1390 C C . ILE A 1 182 ? -25.905 2.241 39.377 1.00 81.88 182 ILE A C 1
ATOM 1392 O O . ILE A 1 182 ? -26.571 1.825 40.322 1.00 81.88 182 ILE A O 1
ATOM 1396 N N . GLN A 1 183 ? -25.440 3.497 39.351 1.00 79.56 183 GLN A N 1
ATOM 1397 C CA . GLN A 1 183 ? -25.747 4.481 40.400 1.00 79.56 183 GLN A CA 1
ATOM 1398 C C . GLN A 1 183 ? -27.254 4.719 40.533 1.00 79.56 183 GLN A C 1
ATOM 1400 O O . GLN A 1 183 ? -27.776 4.668 41.642 1.00 79.56 183 GLN A O 1
ATOM 1405 N N . THR A 1 184 ? -27.960 4.896 39.415 1.00 83.88 184 THR A N 1
ATOM 1406 C CA . THR A 1 184 ? -29.413 5.127 39.401 1.00 83.88 184 THR A CA 1
ATOM 1407 C C . THR A 1 184 ? -30.183 3.923 39.952 1.00 83.88 184 THR A C 1
ATOM 1409 O O . THR A 1 184 ? -31.073 4.081 40.789 1.00 83.88 184 THR A O 1
ATOM 1412 N N . ILE A 1 185 ? -29.826 2.708 39.522 1.00 81.75 185 ILE A N 1
ATOM 1413 C CA . ILE A 1 185 ? -30.421 1.455 40.013 1.00 81.75 185 ILE A CA 1
ATOM 1414 C C . ILE A 1 185 ? -30.217 1.332 41.529 1.00 81.75 185 ILE A C 1
ATOM 1416 O O . ILE A 1 185 ? -31.155 1.048 42.276 1.00 81.75 185 ILE A O 1
ATOM 1420 N N . LEU A 1 186 ? -29.002 1.619 42.000 1.00 74.19 186 LEU A N 1
ATOM 1421 C CA . LEU A 1 186 ? -28.647 1.547 43.413 1.00 74.19 186 LEU A CA 1
ATOM 1422 C C . LEU A 1 186 ? -29.344 2.614 44.265 1.00 74.19 186 LEU A C 1
ATOM 1424 O O . LEU A 1 186 ? -29.795 2.301 45.365 1.00 74.19 186 LEU A O 1
ATOM 1428 N N . GLU A 1 187 ? -29.464 3.853 43.787 1.00 75.19 187 GLU A N 1
ATOM 1429 C CA . GLU A 1 187 ? -30.208 4.919 44.473 1.00 75.19 187 GLU A CA 1
ATOM 1430 C C . GLU A 1 187 ? -31.694 4.572 44.612 1.00 75.19 187 GLU A C 1
ATOM 1432 O O . GLU A 1 187 ? -32.280 4.761 45.682 1.00 75.19 187 GLU A O 1
ATOM 1437 N N . ASN A 1 188 ? -32.296 3.993 43.569 1.00 75.81 188 ASN A N 1
ATOM 1438 C CA . ASN A 1 188 ? -33.675 3.509 43.612 1.00 75.81 188 ASN A CA 1
ATOM 1439 C C . ASN A 1 188 ? -33.852 2.384 44.647 1.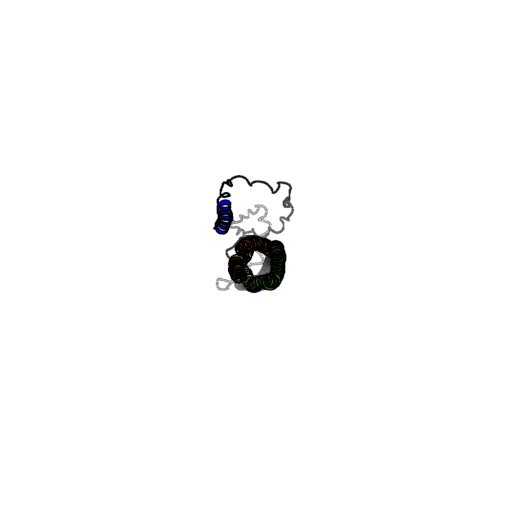00 75.81 188 ASN A C 1
ATOM 1441 O O . ASN A 1 188 ? -34.819 2.400 45.412 1.00 75.81 188 ASN A O 1
ATOM 1445 N N . ALA A 1 189 ? -32.897 1.454 44.731 1.00 70.25 189 ALA A N 1
ATOM 1446 C CA . ALA A 1 189 ? -32.904 0.371 45.715 1.00 70.25 189 ALA A CA 1
ATOM 1447 C C . ALA A 1 189 ? -32.682 0.865 47.163 1.00 70.25 189 ALA A C 1
ATOM 1449 O O . ALA A 1 189 ? -33.342 0.391 48.093 1.00 70.25 189 ALA A O 1
ATOM 1450 N N . ILE A 1 190 ? -31.796 1.852 47.368 1.00 67.88 190 ILE A N 1
ATOM 1451 C CA . ILE A 1 190 ? -31.561 2.504 48.670 1.00 67.88 190 ILE A CA 1
ATOM 1452 C C . ILE A 1 190 ? -32.815 3.249 49.131 1.00 67.88 190 ILE A C 1
ATOM 1454 O O . ILE A 1 190 ? -33.236 3.081 50.266 1.00 67.88 190 ILE A O 1
ATOM 1458 N N . ASN A 1 191 ? -33.459 4.040 48.271 1.00 66.50 191 ASN A N 1
ATOM 1459 C CA . ASN A 1 191 ? -34.679 4.764 48.651 1.00 66.50 191 ASN A CA 1
ATOM 1460 C C . ASN A 1 191 ? -35.836 3.817 49.022 1.00 66.50 191 ASN A C 1
ATOM 1462 O O . ASN A 1 191 ? -36.727 4.196 49.784 1.00 66.50 191 ASN A O 1
ATOM 1466 N N . ALA A 1 192 ? -35.806 2.578 48.523 1.00 59.25 192 ALA A N 1
ATOM 1467 C CA . ALA A 1 192 ? -36.745 1.522 48.882 1.00 59.25 192 ALA A CA 1
ATOM 1468 C C . ALA A 1 192 ? -36.397 0.785 50.199 1.00 59.25 192 ALA A C 1
ATOM 1470 O O . ALA A 1 192 ? -37.225 0.015 50.687 1.00 59.25 192 ALA A O 1
ATOM 1471 N N . THR A 1 193 ? -35.217 1.008 50.802 1.00 57.53 193 THR A N 1
ATOM 1472 C CA . THR A 1 193 ? -34.731 0.302 52.008 1.00 57.53 193 THR A CA 1
ATOM 1473 C C . THR A 1 193 ? -34.211 1.270 53.089 1.00 57.53 193 THR A C 1
ATOM 1475 O O . THR A 1 193 ? -33.385 2.137 52.849 1.00 57.53 193 THR A O 1
ATOM 1478 N N . THR A 1 194 ? -34.666 1.154 54.341 1.00 52.81 194 THR A N 1
ATOM 1479 C CA . THR A 1 194 ? -34.447 2.193 55.375 1.00 52.81 194 THR A CA 1
ATOM 1480 C C . THR A 1 194 ? -33.029 2.309 55.967 1.00 52.81 194 THR A C 1
ATOM 1482 O O . THR A 1 194 ? -32.805 3.222 56.759 1.00 52.81 194 THR A O 1
ATOM 1485 N N . SER A 1 195 ? -32.052 1.467 55.603 1.00 53.25 195 SER A N 1
ATOM 1486 C CA . SER A 1 195 ? -30.639 1.632 56.015 1.00 53.25 195 SER A CA 1
ATOM 1487 C C . SER A 1 195 ? -29.712 0.565 55.407 1.00 53.25 195 SER A C 1
ATOM 1489 O O . SER A 1 195 ? -30.015 -0.618 55.543 1.00 53.25 195 SER A O 1
ATOM 1491 N N . GLY A 1 196 ? -28.537 0.949 54.875 1.00 50.31 196 GLY A N 1
ATOM 1492 C CA . GLY A 1 196 ? -27.337 0.081 54.909 1.00 50.31 196 GLY A CA 1
ATOM 1493 C C . GLY A 1 196 ? -26.491 -0.134 53.640 1.00 50.31 196 GLY A C 1
ATOM 1494 O O . GLY A 1 196 ? -25.433 -0.742 53.745 1.00 50.31 196 GLY A O 1
ATOM 1495 N N . THR A 1 197 ? -26.875 0.355 52.463 1.00 53.56 197 THR A N 1
ATOM 1496 C CA . THR A 1 197 ? -26.344 -0.153 51.174 1.00 53.56 197 THR A CA 1
ATOM 1497 C C . THR A 1 197 ? -25.110 0.572 50.595 1.00 53.56 197 THR A C 1
ATOM 1499 O O . THR A 1 197 ? -24.532 0.126 49.611 1.00 53.56 197 THR A O 1
ATOM 1502 N N . THR A 1 198 ? -24.632 1.677 51.173 1.00 54.25 198 THR A N 1
ATOM 1503 C CA . THR A 1 198 ? -23.727 2.615 50.465 1.00 54.25 198 THR A CA 1
ATOM 1504 C C . THR A 1 198 ? -22.273 2.156 50.233 1.00 54.25 198 THR A C 1
ATOM 1506 O O . THR A 1 198 ? -21.665 2.584 49.250 1.00 54.25 198 THR A O 1
ATOM 1509 N N . SER A 1 199 ? -21.683 1.291 51.070 1.00 56.12 199 SER A N 1
ATOM 1510 C CA . SER A 1 199 ? -20.265 0.889 50.932 1.00 56.12 199 SER A CA 1
ATOM 1511 C C . SER A 1 199 ? -20.025 -0.212 49.889 1.00 56.12 199 SER A C 1
ATOM 1513 O O . SER A 1 199 ? -19.132 -0.065 49.054 1.00 56.12 199 SER A O 1
ATOM 1515 N N . ALA A 1 200 ? -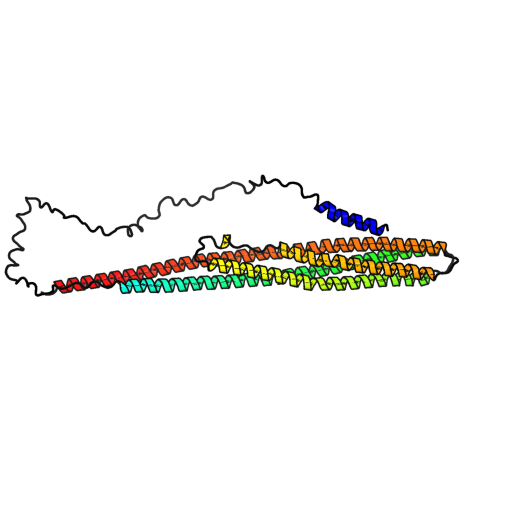20.842 -1.271 49.870 1.00 58.06 200 ALA A N 1
ATOM 1516 C CA . ALA A 1 200 ? -20.764 -2.344 48.868 1.00 58.06 200 ALA A CA 1
ATOM 1517 C C . ALA A 1 200 ? -21.022 -1.828 47.436 1.00 58.06 200 ALA A C 1
ATOM 1519 O O . ALA A 1 200 ? -20.394 -2.273 46.476 1.00 58.06 200 ALA A O 1
ATOM 1520 N N . ASN A 1 201 ? -21.867 -0.803 47.317 1.00 63.06 201 ASN A N 1
ATOM 1521 C CA . ASN A 1 201 ? -22.210 -0.124 46.068 1.00 63.06 201 ASN A CA 1
ATOM 1522 C C . ASN A 1 201 ? -21.013 0.576 45.407 1.00 63.06 201 ASN A C 1
ATOM 1524 O O . ASN A 1 201 ? -20.819 0.486 44.195 1.00 63.06 201 ASN A O 1
ATOM 1528 N N . THR A 1 202 ? -20.169 1.238 46.206 1.00 65.88 202 THR A N 1
ATOM 1529 C CA . THR A 1 202 ? -18.961 1.911 45.697 1.00 65.88 202 THR A CA 1
ATOM 1530 C C . THR A 1 202 ? -17.925 0.885 45.227 1.00 65.88 202 THR A C 1
ATOM 1532 O O . THR A 1 202 ? -17.276 1.080 44.198 1.00 65.88 202 THR A O 1
ATOM 1535 N N . SER A 1 203 ? -17.802 -0.241 45.940 1.00 71.62 203 SER A N 1
ATOM 1536 C CA . SER A 1 203 ? -16.922 -1.349 45.554 1.00 71.62 203 SER A CA 1
ATOM 1537 C C . SER A 1 203 ? -17.366 -2.044 44.262 1.00 71.62 203 SER A C 1
ATOM 1539 O O . SER A 1 203 ? -16.503 -2.367 43.448 1.00 71.62 203 SER A O 1
ATOM 1541 N N . LEU A 1 204 ? -18.674 -2.213 44.029 1.00 76.12 204 LEU A N 1
ATOM 1542 C CA . LEU A 1 204 ? -19.202 -2.787 42.784 1.00 76.12 204 LEU A CA 1
ATOM 1543 C C . LEU A 1 204 ? -18.872 -1.911 41.570 1.00 76.12 204 LEU A C 1
ATOM 1545 O O . LEU A 1 204 ? -18.287 -2.394 40.605 1.00 76.12 204 LEU A O 1
ATOM 1549 N N . ILE A 1 205 ? -19.176 -0.611 41.635 1.00 75.06 205 ILE A N 1
ATOM 1550 C CA . ILE A 1 205 ? -18.884 0.339 40.546 1.00 75.06 205 ILE A CA 1
ATOM 1551 C C . ILE A 1 205 ? -17.381 0.368 40.235 1.00 75.06 205 ILE A C 1
ATOM 1553 O O . ILE A 1 205 ? -16.984 0.340 39.066 1.00 75.06 205 ILE A O 1
ATOM 1557 N N . ALA A 1 206 ? -16.535 0.377 41.270 1.00 78.25 206 ALA A N 1
ATOM 1558 C CA . ALA A 1 206 ? -15.085 0.330 41.104 1.00 78.25 206 ALA A CA 1
ATOM 1559 C C . ALA A 1 206 ? -14.616 -0.983 40.449 1.00 78.25 206 ALA A C 1
ATOM 1561 O O . ALA A 1 206 ? -13.745 -0.956 39.574 1.00 78.25 206 ALA A O 1
ATOM 1562 N N . ALA A 1 207 ? -15.203 -2.124 40.822 1.00 80.06 207 ALA A N 1
ATOM 1563 C CA . ALA A 1 207 ? -14.878 -3.424 40.239 1.00 80.06 207 ALA A CA 1
ATOM 1564 C C . ALA A 1 207 ? -15.298 -3.520 38.760 1.00 80.06 207 ALA A C 1
ATOM 1566 O O . ALA A 1 207 ? -14.493 -3.943 37.927 1.00 80.06 207 ALA A O 1
ATOM 1567 N N . LEU A 1 208 ? -16.506 -3.057 38.415 1.00 80.88 208 LEU A N 1
ATOM 1568 C CA . LEU A 1 208 ? -16.998 -3.009 37.032 1.00 80.88 208 LEU A CA 1
ATOM 1569 C C . LEU A 1 208 ? -16.133 -2.084 36.160 1.00 80.88 208 LEU A C 1
ATOM 1571 O O . LEU A 1 208 ? -15.681 -2.484 35.086 1.00 80.88 208 LEU A O 1
ATOM 1575 N N . SER A 1 209 ? -15.808 -0.888 36.663 1.00 79.06 209 SER A N 1
ATOM 1576 C CA . SER A 1 209 ? -14.922 0.064 35.974 1.00 79.06 209 SER A CA 1
ATOM 1577 C C . SER A 1 209 ? -13.524 -0.514 35.746 1.00 79.06 209 SER A C 1
ATOM 1579 O O . SER A 1 209 ? -12.939 -0.350 34.676 1.00 79.06 209 SER A O 1
ATOM 1581 N N . THR A 1 210 ? -12.994 -1.246 36.733 1.00 85.88 210 THR A N 1
ATOM 1582 C CA . THR A 1 210 ? -11.700 -1.931 36.610 1.00 85.88 210 THR A CA 1
ATOM 1583 C C . THR A 1 210 ? -11.738 -2.981 35.499 1.00 85.88 210 THR A C 1
ATOM 1585 O O . THR A 1 210 ? -10.793 -3.069 34.718 1.00 85.88 210 THR A O 1
ATOM 1588 N N . ARG A 1 211 ? -12.826 -3.754 35.372 1.00 85.06 211 ARG A N 1
ATOM 1589 C CA . ARG A 1 211 ? -12.942 -4.780 34.322 1.00 85.06 211 ARG A CA 1
ATOM 1590 C C . ARG A 1 211 ? -13.060 -4.196 32.922 1.00 85.06 211 ARG A C 1
ATOM 1592 O O . ARG A 1 211 ? -12.377 -4.684 32.026 1.00 85.06 211 ARG A O 1
ATOM 1599 N N . LEU A 1 212 ? -13.824 -3.120 32.745 1.00 83.62 212 LEU A N 1
ATOM 1600 C CA . LEU A 1 212 ? -13.860 -2.392 31.472 1.00 83.62 212 LEU A CA 1
ATOM 1601 C C . LEU A 1 212 ? -12.495 -1.789 31.116 1.00 83.62 212 LEU A C 1
ATOM 1603 O O . LEU A 1 212 ? -12.080 -1.860 29.963 1.00 83.62 212 LEU A O 1
ATOM 1607 N N . SER A 1 213 ? -11.761 -1.260 32.099 1.00 84.12 213 SER A N 1
ATOM 1608 C CA . SER A 1 213 ? -10.411 -0.727 31.881 1.00 84.12 213 SER A CA 1
ATOM 1609 C C . SER A 1 213 ? -9.406 -1.808 31.463 1.00 84.12 213 SER A C 1
ATOM 1611 O O . SER A 1 213 ? -8.603 -1.573 30.559 1.00 84.12 213 SER A O 1
ATOM 1613 N N . LEU A 1 214 ? -9.471 -3.000 32.066 1.00 88.88 214 LEU A N 1
ATOM 1614 C CA . LEU A 1 214 ? -8.648 -4.145 31.661 1.00 88.88 214 LEU A CA 1
ATOM 1615 C C . LEU A 1 214 ? -8.981 -4.594 30.233 1.00 88.88 214 LEU A C 1
ATOM 1617 O O . LEU A 1 214 ? -8.073 -4.721 29.417 1.00 88.88 214 LEU A O 1
ATOM 1621 N N . ALA A 1 215 ? -10.268 -4.729 29.902 1.00 86.56 215 ALA A N 1
ATOM 1622 C CA . ALA A 1 215 ? -10.710 -5.075 28.552 1.00 86.56 215 ALA A CA 1
ATOM 1623 C C . ALA A 1 215 ? -10.241 -4.048 27.507 1.00 86.56 215 ALA A C 1
ATOM 1625 O O . ALA A 1 215 ? -9.732 -4.422 26.450 1.00 86.56 215 ALA A O 1
ATOM 1626 N N . ALA A 1 216 ? -10.348 -2.752 27.821 1.00 87.19 216 ALA A N 1
ATOM 1627 C CA . ALA A 1 216 ? -9.816 -1.686 26.980 1.00 87.19 216 ALA A CA 1
ATOM 1628 C C . ALA A 1 216 ? -8.302 -1.849 26.778 1.00 87.19 216 ALA A C 1
ATOM 1630 O O . ALA A 1 216 ? -7.820 -1.776 25.651 1.00 87.19 216 ALA A O 1
ATOM 1631 N N . 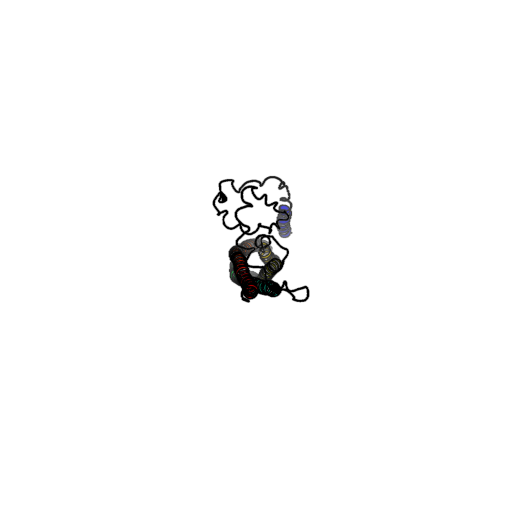SER A 1 217 ? -7.550 -2.123 27.849 1.00 88.69 217 SER A N 1
ATOM 1632 C CA . SER A 1 217 ? -6.100 -2.340 27.786 1.00 88.69 217 SER A CA 1
ATOM 1633 C C . SER A 1 217 ? -5.720 -3.519 26.884 1.00 88.69 217 SER A C 1
ATOM 1635 O O . SER A 1 217 ? -4.841 -3.379 26.028 1.00 88.69 217 SER A O 1
ATOM 1637 N N . ASP A 1 218 ? -6.422 -4.645 27.012 1.00 89.25 218 ASP A N 1
ATOM 1638 C CA . ASP A 1 218 ? -6.190 -5.842 26.201 1.00 89.25 218 ASP A CA 1
ATOM 1639 C C . ASP A 1 218 ? -6.482 -5.578 24.717 1.00 89.25 218 ASP A C 1
ATOM 1641 O O . ASP A 1 218 ? -5.692 -5.944 23.844 1.00 89.25 218 ASP A O 1
ATOM 1645 N N . ILE A 1 219 ? -7.561 -4.855 24.408 1.00 88.12 219 ILE A N 1
ATOM 1646 C CA . ILE A 1 219 ? -7.887 -4.455 23.031 1.00 88.12 219 ILE A CA 1
ATOM 1647 C C . ILE A 1 219 ? -6.823 -3.514 22.463 1.00 88.12 219 ILE A C 1
ATOM 1649 O O . ILE A 1 219 ? -6.392 -3.691 21.322 1.00 88.12 219 ILE A O 1
ATOM 1653 N N . GLN A 1 220 ? -6.337 -2.554 23.252 1.00 86.69 220 GLN A N 1
ATOM 1654 C CA . GLN A 1 220 ? -5.239 -1.674 22.841 1.00 86.69 220 GLN A CA 1
ATOM 1655 C C . GLN A 1 220 ? -3.958 -2.465 22.542 1.00 86.69 220 GLN A C 1
ATOM 1657 O O . GLN A 1 220 ? -3.238 -2.143 21.593 1.00 86.69 220 GLN A O 1
ATOM 1662 N N . ALA A 1 221 ? -3.671 -3.521 23.308 1.00 86.50 221 ALA A N 1
ATOM 1663 C CA . ALA A 1 221 ? -2.542 -4.406 23.039 1.00 86.50 221 ALA A CA 1
ATOM 1664 C C . ALA A 1 221 ? -2.712 -5.171 21.715 1.00 86.50 221 ALA A C 1
ATOM 1666 O O . ALA A 1 221 ? -1.768 -5.234 20.925 1.00 86.50 221 ALA A O 1
ATOM 1667 N N . VAL A 1 222 ? -3.917 -5.679 21.429 1.00 86.50 222 VAL A N 1
ATOM 1668 C CA . VAL A 1 222 ? -4.228 -6.341 20.151 1.00 86.50 222 VAL A CA 1
ATOM 1669 C C . VAL A 1 222 ? -4.060 -5.371 18.980 1.00 86.50 222 VAL A C 1
ATOM 1671 O O . VAL A 1 222 ? -3.359 -5.696 18.022 1.00 86.50 222 VAL A O 1
ATOM 1674 N N . LEU A 1 223 ? -4.619 -4.159 19.068 1.00 83.06 223 LEU A N 1
ATOM 1675 C CA . LEU A 1 223 ? -4.535 -3.142 18.010 1.00 83.06 223 LEU A CA 1
ATOM 1676 C C . LEU A 1 223 ? -3.088 -2.729 17.704 1.00 83.06 223 LEU A C 1
ATOM 1678 O O . LEU A 1 223 ? -2.744 -2.495 16.546 1.00 83.06 223 LEU A O 1
ATOM 1682 N N . LYS A 1 224 ? -2.211 -2.678 18.715 1.00 81.06 224 LYS A N 1
ATOM 1683 C CA . LYS A 1 224 ? -0.775 -2.406 18.516 1.00 81.06 224 LYS A CA 1
ATOM 1684 C C . LYS A 1 224 ? -0.071 -3.482 17.684 1.00 81.06 224 LYS A C 1
ATOM 1686 O O . LYS A 1 224 ? 0.887 -3.162 16.985 1.00 81.06 224 LYS A O 1
ATOM 1691 N N . GLY A 1 225 ? -0.540 -4.730 17.725 1.00 78.88 225 GLY A N 1
ATOM 1692 C CA . GLY A 1 225 ? 0.002 -5.833 16.923 1.00 78.88 225 GLY A CA 1
ATOM 1693 C C . GLY A 1 225 ? -0.356 -5.772 15.432 1.00 78.88 225 GLY A C 1
ATOM 1694 O O . GLY A 1 225 ? 0.319 -6.401 14.622 1.00 78.88 225 GLY A O 1
ATOM 1695 N N . VAL A 1 226 ? -1.375 -4.992 15.058 1.00 80.56 226 VAL A N 1
ATOM 1696 C CA . VAL A 1 226 ? -1.910 -4.918 13.684 1.00 80.56 226 VAL A CA 1
ATOM 1697 C C . VAL A 1 226 ? -1.038 -4.068 12.769 1.00 80.56 226 VAL A C 1
ATOM 1699 O O . VAL A 1 226 ? -0.887 -4.379 11.586 1.00 80.56 226 VAL A O 1
ATOM 1702 N N . ALA A 1 227 ? -0.447 -2.992 13.300 1.00 75.31 227 ALA A N 1
ATOM 1703 C CA . ALA A 1 227 ? 0.360 -2.078 12.491 1.00 75.31 227 ALA A CA 1
ATOM 1704 C C . ALA A 1 227 ? 1.563 -2.796 11.857 1.00 75.31 227 ALA A C 1
ATOM 1706 O O . ALA A 1 227 ? 1.697 -2.745 10.635 1.00 75.31 227 ALA A O 1
ATOM 1707 N N . PRO A 1 228 ? 2.400 -3.531 12.617 1.00 81.00 228 PRO A N 1
ATOM 1708 C CA . PRO A 1 228 ? 3.553 -4.215 12.041 1.00 81.00 228 PRO A CA 1
ATOM 1709 C C . PRO A 1 228 ? 3.179 -5.275 10.995 1.00 81.00 228 PRO A C 1
ATOM 1711 O O . PRO A 1 228 ? 3.860 -5.370 9.975 1.00 81.00 228 PRO A O 1
ATOM 1714 N N . SER A 1 229 ? 2.101 -6.046 11.200 1.00 81.44 229 SER A N 1
ATOM 1715 C CA . SER A 1 229 ? 1.678 -7.076 10.236 1.00 81.44 229 SER A CA 1
ATOM 1716 C C . SER A 1 229 ? 1.174 -6.461 8.932 1.00 81.44 229 SER A C 1
ATOM 1718 O O . SER A 1 229 ? 1.601 -6.871 7.852 1.00 81.44 229 SER A O 1
ATOM 1720 N N . THR A 1 230 ? 0.340 -5.422 9.038 1.00 83.25 230 THR A N 1
ATOM 1721 C CA . THR A 1 230 ? -0.226 -4.716 7.883 1.00 83.25 230 THR A CA 1
ATOM 1722 C C . THR A 1 230 ? 0.878 -4.047 7.064 1.00 83.25 230 THR A C 1
ATOM 1724 O O . THR A 1 230 ? 0.886 -4.135 5.837 1.00 83.25 230 THR A O 1
ATOM 1727 N N . LEU A 1 231 ? 1.848 -3.420 7.740 1.00 85.62 231 LEU A N 1
ATOM 1728 C CA . LEU A 1 231 ? 3.010 -2.804 7.097 1.00 85.62 231 LEU A CA 1
ATOM 1729 C C . LEU A 1 231 ? 3.888 -3.835 6.389 1.00 85.62 231 LEU A C 1
ATOM 1731 O O . LEU A 1 231 ? 4.296 -3.606 5.255 1.00 85.62 231 LEU A O 1
ATOM 1735 N N . ASN A 1 232 ? 4.150 -4.979 7.021 1.00 86.88 232 ASN A N 1
ATOM 1736 C CA . ASN A 1 232 ? 4.935 -6.043 6.404 1.00 86.88 232 ASN A CA 1
ATOM 1737 C C . ASN A 1 232 ? 4.251 -6.598 5.142 1.00 86.88 232 ASN A C 1
ATOM 1739 O O . ASN A 1 232 ? 4.893 -6.746 4.105 1.00 86.88 232 ASN A O 1
ATOM 1743 N N . ASN A 1 233 ? 2.939 -6.848 5.209 1.00 85.06 233 ASN A N 1
ATOM 1744 C CA . ASN A 1 233 ? 2.155 -7.315 4.064 1.00 85.06 233 ASN A CA 1
ATOM 1745 C C . ASN A 1 233 ? 2.151 -6.296 2.915 1.00 85.06 233 ASN A C 1
ATOM 1747 O O . ASN A 1 233 ? 2.319 -6.673 1.756 1.00 85.06 233 ASN A O 1
ATOM 1751 N N . LEU A 1 234 ? 2.002 -5.006 3.228 1.00 87.81 234 LEU A N 1
ATOM 1752 C CA . LEU A 1 234 ? 2.115 -3.925 2.250 1.00 87.81 234 LEU A CA 1
ATOM 1753 C C . LEU A 1 234 ? 3.485 -3.937 1.557 1.00 87.81 234 LEU A C 1
ATOM 1755 O O . LEU A 1 234 ? 3.529 -3.905 0.329 1.00 87.81 234 LEU A O 1
ATOM 1759 N N . THR A 1 235 ? 4.576 -3.973 2.327 1.00 87.88 235 THR A N 1
ATOM 1760 C CA . THR A 1 235 ? 5.946 -3.970 1.793 1.00 87.88 235 THR A CA 1
ATOM 1761 C C . THR A 1 235 ? 6.145 -5.104 0.796 1.00 87.88 235 THR A C 1
ATOM 1763 O O . THR A 1 235 ? 6.532 -4.837 -0.338 1.00 87.88 235 THR A O 1
ATOM 1766 N N . ILE A 1 236 ? 5.771 -6.332 1.171 1.00 89.12 236 ILE A N 1
ATOM 1767 C CA . ILE A 1 236 ? 5.887 -7.512 0.302 1.00 89.12 236 ILE A CA 1
ATOM 1768 C C . ILE A 1 236 ? 5.125 -7.302 -1.014 1.00 89.12 236 ILE A C 1
ATOM 1770 O O . ILE A 1 236 ? 5.686 -7.491 -2.088 1.00 89.12 236 ILE A O 1
ATOM 1774 N N . ILE A 1 237 ? 3.864 -6.856 -0.956 1.00 87.00 237 ILE A N 1
ATOM 1775 C CA . ILE A 1 237 ? 3.040 -6.682 -2.164 1.00 87.00 237 ILE A CA 1
ATOM 1776 C C . ILE A 1 237 ? 3.618 -5.603 -3.095 1.00 87.00 237 ILE A C 1
ATOM 1778 O O . ILE A 1 237 ? 3.589 -5.765 -4.317 1.00 87.00 237 ILE A O 1
ATOM 1782 N N . VAL A 1 238 ? 4.118 -4.491 -2.543 1.00 87.81 238 VAL A N 1
ATOM 1783 C CA . VAL A 1 238 ? 4.701 -3.401 -3.344 1.00 87.81 238 VAL A CA 1
ATOM 1784 C C . VAL A 1 238 ? 6.023 -3.841 -3.975 1.00 87.81 238 VAL A C 1
ATOM 1786 O O . VAL A 1 238 ? 6.233 -3.586 -5.162 1.00 87.81 238 VAL A O 1
ATOM 1789 N N . GLU A 1 239 ? 6.886 -4.521 -3.219 1.00 90.25 239 GLU A N 1
ATOM 1790 C CA . GLU A 1 239 ? 8.165 -5.049 -3.709 1.00 90.25 239 GLU A CA 1
ATOM 1791 C C . GLU A 1 239 ? 7.962 -6.103 -4.805 1.00 90.25 239 GLU A C 1
ATOM 1793 O O . GLU A 1 239 ? 8.563 -5.987 -5.876 1.00 90.25 239 GLU A O 1
ATOM 1798 N N . ASP A 1 240 ? 7.057 -7.065 -4.601 1.00 90.00 240 ASP A N 1
ATOM 1799 C CA . ASP A 1 240 ? 6.713 -8.088 -5.598 1.00 90.00 240 ASP A CA 1
ATOM 1800 C C . ASP A 1 240 ? 6.149 -7.458 -6.880 1.00 90.00 240 ASP A C 1
ATOM 1802 O O . ASP A 1 240 ? 6.518 -7.838 -7.997 1.00 90.00 240 ASP A O 1
ATOM 1806 N N . GLY A 1 241 ? 5.281 -6.450 -6.735 1.00 86.81 241 GLY A N 1
ATOM 1807 C CA . GLY A 1 241 ? 4.743 -5.689 -7.861 1.00 86.81 241 GLY A CA 1
ATOM 1808 C C . GLY A 1 241 ? 5.833 -4.949 -8.644 1.00 86.81 241 GLY A C 1
ATOM 1809 O O . GLY A 1 241 ? 5.826 -4.963 -9.878 1.00 86.81 241 GLY A O 1
ATOM 1810 N N . GLY A 1 242 ? 6.798 -4.346 -7.943 1.00 87.94 242 GLY A N 1
ATOM 1811 C CA . GLY A 1 242 ? 7.963 -3.697 -8.545 1.00 87.94 242 GLY A CA 1
ATOM 1812 C C . GLY A 1 242 ? 8.874 -4.684 -9.280 1.00 87.94 242 GLY A C 1
ATOM 1813 O O . GLY A 1 242 ? 9.251 -4.441 -10.428 1.00 87.94 242 GLY A O 1
ATOM 1814 N N . ALA A 1 243 ? 9.173 -5.828 -8.664 1.00 88.94 243 ALA A N 1
ATOM 1815 C CA . ALA A 1 243 ? 9.981 -6.887 -9.265 1.00 88.94 243 ALA A CA 1
ATOM 1816 C C . ALA A 1 243 ? 9.318 -7.480 -10.520 1.00 88.94 243 ALA A C 1
ATOM 1818 O O . ALA A 1 243 ? 9.984 -7.697 -11.536 1.00 88.94 243 ALA A O 1
ATOM 1819 N N . SER A 1 244 ? 7.997 -7.687 -10.485 1.00 89.25 244 SER A N 1
ATOM 1820 C CA . SER A 1 244 ? 7.226 -8.148 -11.644 1.00 89.25 244 SER A CA 1
ATOM 1821 C C . SER A 1 244 ? 7.284 -7.150 -12.802 1.00 89.25 244 SER A C 1
ATOM 1823 O O . SER A 1 244 ? 7.535 -7.547 -13.941 1.00 89.25 244 SER A O 1
ATOM 1825 N N . LEU A 1 245 ? 7.111 -5.852 -12.525 1.00 88.56 245 LEU A N 1
ATOM 1826 C CA . LEU A 1 245 ? 7.214 -4.803 -13.541 1.00 88.56 245 LEU A CA 1
ATOM 1827 C C . LEU A 1 245 ? 8.616 -4.752 -14.164 1.00 88.56 245 LEU A C 1
ATOM 1829 O O . LEU A 1 245 ? 8.749 -4.680 -15.386 1.00 88.56 245 LEU A O 1
ATOM 1833 N N . TYR A 1 246 ? 9.661 -4.830 -13.337 1.00 90.31 246 TYR A N 1
ATOM 1834 C CA . TYR A 1 246 ? 11.040 -4.884 -13.816 1.00 90.31 246 TYR A CA 1
ATOM 1835 C C . TYR A 1 246 ? 11.262 -6.086 -14.745 1.00 90.31 246 TYR A C 1
ATOM 1837 O O . TYR A 1 246 ? 11.779 -5.929 -15.851 1.00 90.31 246 TYR A O 1
ATOM 1845 N N . SER A 1 247 ? 10.811 -7.276 -14.335 1.00 89.19 247 SER A N 1
ATOM 1846 C CA . SER A 1 247 ? 10.940 -8.501 -15.131 1.00 89.19 247 SER A CA 1
ATOM 1847 C C . SER A 1 247 ? 10.209 -8.409 -16.475 1.00 89.19 247 SER A C 1
ATOM 1849 O O . SER A 1 247 ? 10.775 -8.814 -17.491 1.00 89.19 247 SER A O 1
ATOM 1851 N N . GLN A 1 248 ? 9.004 -7.826 -16.504 1.00 89.06 248 GLN A N 1
ATOM 1852 C CA . GLN A 1 248 ? 8.269 -7.560 -17.746 1.00 89.06 248 GLN A CA 1
ATOM 1853 C C . GLN A 1 248 ? 9.083 -6.663 -18.688 1.00 89.06 248 GLN A C 1
ATOM 1855 O O . GLN A 1 248 ? 9.303 -7.025 -19.842 1.00 89.06 248 GLN A O 1
ATOM 1860 N N . ILE A 1 249 ? 9.592 -5.528 -18.195 1.00 86.38 249 ILE A N 1
ATOM 1861 C CA . ILE A 1 249 ? 10.344 -4.566 -19.016 1.00 86.38 249 ILE A CA 1
ATOM 1862 C C . ILE A 1 249 ? 11.638 -5.183 -19.558 1.00 86.38 249 ILE A C 1
ATOM 1864 O O . ILE A 1 249 ? 11.927 -5.043 -20.745 1.00 86.38 249 ILE A O 1
ATOM 1868 N N . VAL A 1 250 ? 12.392 -5.913 -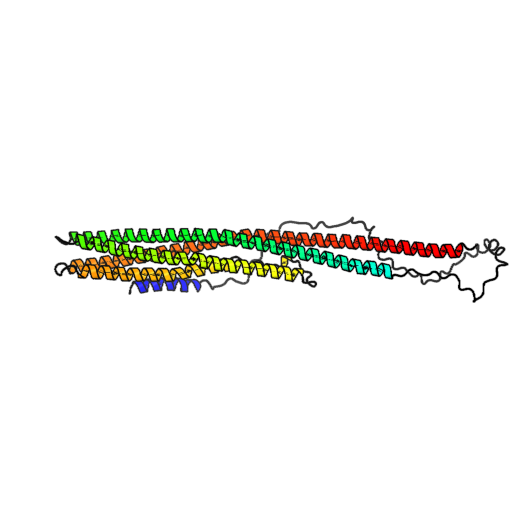18.730 1.00 87.38 250 VAL A N 1
ATOM 1869 C CA . VAL A 1 250 ? 13.596 -6.632 -19.177 1.00 87.38 250 VAL A CA 1
ATOM 1870 C C . VAL A 1 250 ? 13.249 -7.663 -20.249 1.00 87.38 250 VAL A C 1
ATOM 1872 O O . VAL A 1 250 ? 13.926 -7.727 -21.275 1.00 87.38 250 VAL A O 1
ATOM 1875 N N . SER A 1 251 ? 12.187 -8.447 -20.049 1.00 86.50 251 SER A N 1
ATOM 1876 C CA . SER A 1 251 ? 11.755 -9.455 -21.021 1.00 86.50 251 SER A CA 1
ATOM 1877 C C . SER A 1 251 ? 11.359 -8.833 -22.359 1.00 86.50 251 SER A C 1
ATOM 1879 O O . SER A 1 251 ? 11.657 -9.412 -23.399 1.00 86.50 251 SER A O 1
ATOM 1881 N N . ILE A 1 252 ? 10.698 -7.673 -22.352 1.00 82.62 252 ILE A N 1
ATOM 1882 C CA . ILE A 1 252 ? 10.304 -6.973 -23.578 1.00 82.62 252 ILE A CA 1
ATOM 1883 C C . ILE A 1 252 ? 11.542 -6.395 -24.277 1.00 82.62 252 ILE A C 1
ATOM 1885 O O . ILE A 1 252 ? 11.738 -6.623 -25.467 1.00 82.62 252 ILE A O 1
ATOM 1889 N N . LEU A 1 253 ? 12.414 -5.698 -23.539 1.00 78.94 253 LEU A N 1
ATOM 1890 C CA . LEU A 1 253 ? 13.599 -5.030 -24.093 1.00 78.94 253 LEU A CA 1
ATOM 1891 C C . LEU A 1 253 ? 14.660 -5.993 -24.635 1.00 78.94 253 LEU A C 1
ATOM 1893 O O . LEU A 1 253 ? 15.435 -5.620 -25.511 1.00 78.94 253 LEU A O 1
ATOM 1897 N N . THR A 1 254 ? 14.709 -7.221 -24.123 1.00 77.31 254 THR A N 1
ATOM 1898 C CA . THR A 1 254 ? 15.643 -8.260 -24.590 1.00 77.31 254 THR A CA 1
ATOM 1899 C C . THR A 1 254 ? 15.041 -9.174 -25.660 1.00 77.31 254 THR A C 1
ATOM 1901 O O . THR A 1 254 ? 15.743 -10.023 -26.217 1.00 77.31 254 THR A O 1
ATOM 1904 N N . ASN A 1 255 ? 13.754 -9.011 -25.985 1.00 77.44 255 ASN A N 1
ATOM 1905 C CA . ASN A 1 255 ? 13.090 -9.807 -27.005 1.00 77.44 255 ASN A CA 1
ATOM 1906 C C . ASN A 1 255 ? 13.318 -9.228 -28.409 1.00 77.44 255 ASN A C 1
ATOM 1908 O O . ASN A 1 255 ? 12.530 -8.434 -28.919 1.00 77.44 255 ASN A O 1
ATOM 1912 N N . ASN A 1 256 ? 14.340 -9.745 -29.087 1.00 67.81 256 ASN A N 1
ATOM 1913 C CA . ASN A 1 256 ? 14.712 -9.360 -30.455 1.00 67.81 256 ASN A CA 1
ATOM 1914 C C . ASN A 1 256 ? 13.672 -9.728 -31.537 1.00 67.81 256 ASN A C 1
ATOM 1916 O O . ASN A 1 256 ? 13.900 -9.462 -32.716 1.00 67.81 256 ASN A O 1
ATOM 1920 N N . SER A 1 257 ? 12.566 -10.382 -31.167 1.00 69.12 257 SER A N 1
ATOM 1921 C CA . SER A 1 257 ? 11.475 -10.753 -32.077 1.00 69.12 257 SER A CA 1
ATOM 1922 C C . SER A 1 257 ? 10.191 -9.945 -31.870 1.00 69.12 257 SER A C 1
ATOM 1924 O O . SER A 1 257 ? 9.280 -10.056 -32.692 1.00 69.12 257 SER A O 1
ATOM 1926 N N . SER A 1 258 ? 10.105 -9.127 -30.811 1.00 62.78 258 SER A N 1
ATOM 1927 C CA . SER A 1 258 ? 8.937 -8.266 -30.601 1.00 62.78 258 SER A CA 1
ATOM 1928 C C . SER A 1 258 ? 9.007 -7.037 -31.508 1.00 62.78 258 SER A C 1
ATOM 1930 O O . SER A 1 258 ? 10.020 -6.347 -31.573 1.00 62.78 258 SER A O 1
ATOM 1932 N N . ILE A 1 259 ? 7.910 -6.770 -32.214 1.00 64.25 259 ILE A N 1
ATOM 1933 C CA . ILE A 1 259 ? 7.714 -5.590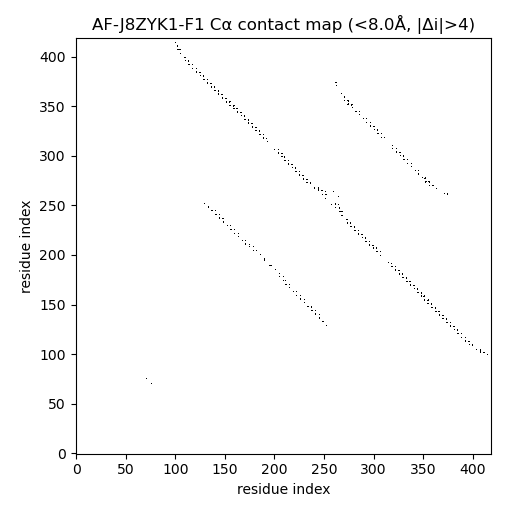 -33.077 1.00 64.25 259 ILE A CA 1
ATOM 1934 C C . ILE A 1 259 ? 6.662 -4.627 -32.508 1.00 64.25 259 ILE A C 1
ATOM 1936 O O . ILE A 1 259 ? 6.300 -3.639 -33.146 1.00 64.25 259 ILE A O 1
ATOM 1940 N N . SER A 1 260 ? 6.130 -4.951 -31.333 1.00 67.50 260 SER A N 1
ATOM 1941 C CA . SER A 1 260 ? 5.056 -4.224 -30.669 1.00 67.50 260 SER A CA 1
ATOM 1942 C C . SER A 1 260 ? 5.605 -3.076 -29.818 1.00 67.50 260 SER A C 1
ATOM 1944 O O . SER A 1 260 ? 6.788 -3.020 -29.480 1.00 67.50 260 SER A O 1
ATOM 1946 N N . SER A 1 261 ? 4.743 -2.108 -29.492 1.00 68.38 261 SER A N 1
ATOM 1947 C CA . SER A 1 261 ? 5.135 -1.003 -28.617 1.00 68.38 261 SER A CA 1
ATOM 1948 C C . SER A 1 261 ? 5.340 -1.510 -27.192 1.00 68.38 261 SER A C 1
ATOM 1950 O O . SER A 1 261 ? 4.398 -2.008 -26.574 1.00 68.38 261 SER A O 1
ATOM 1952 N N . ILE A 1 262 ? 6.534 -1.280 -26.642 1.00 68.44 262 ILE A N 1
ATOM 1953 C CA . ILE A 1 262 ? 6.909 -1.648 -25.267 1.00 68.44 262 ILE A CA 1
ATOM 1954 C C . ILE A 1 262 ? 5.861 -1.163 -24.256 1.00 68.44 262 ILE A C 1
ATOM 1956 O O . ILE A 1 262 ? 5.452 -1.908 -23.373 1.00 68.44 262 ILE A O 1
ATOM 1960 N N . LEU A 1 263 ? 5.373 0.073 -24.413 1.00 70.12 263 LEU A N 1
ATOM 1961 C CA . LEU A 1 263 ? 4.414 0.677 -23.483 1.00 70.12 263 LEU A CA 1
ATOM 1962 C C . LEU A 1 263 ? 3.048 -0.020 -23.486 1.00 70.12 263 LEU A C 1
ATOM 1964 O O . LEU A 1 263 ? 2.351 0.020 -22.479 1.00 70.12 263 LEU A O 1
ATOM 1968 N N . SER A 1 264 ? 2.667 -0.662 -24.594 1.00 71.81 264 SER A N 1
ATOM 1969 C CA . SER A 1 264 ? 1.390 -1.380 -24.704 1.00 71.81 264 SER A CA 1
ATOM 1970 C C . SER A 1 264 ? 1.407 -2.775 -24.072 1.00 71.81 264 SER A C 1
ATOM 1972 O O . SER A 1 264 ? 0.348 -3.363 -23.873 1.00 71.81 264 SER A O 1
ATOM 1974 N N . GLU A 1 265 ? 2.593 -3.293 -23.742 1.00 73.12 265 GLU A N 1
ATOM 1975 C CA . GLU A 1 265 ? 2.788 -4.626 -23.159 1.00 73.12 265 GLU A CA 1
ATOM 1976 C C . GLU A 1 265 ? 3.010 -4.585 -21.638 1.00 73.12 265 GLU A C 1
ATOM 1978 O O . GLU A 1 265 ? 2.973 -5.622 -20.976 1.00 73.12 265 GLU A O 1
ATOM 1983 N N . ILE A 1 266 ? 3.220 -3.396 -21.064 1.00 79.81 266 ILE A N 1
ATOM 1984 C CA . ILE A 1 266 ? 3.472 -3.223 -19.632 1.00 79.81 266 ILE A CA 1
ATOM 1985 C C . ILE A 1 266 ? 2.153 -3.215 -18.858 1.00 79.81 266 ILE A C 1
ATOM 1987 O O . ILE A 1 266 ? 1.290 -2.364 -19.078 1.00 79.81 266 ILE A O 1
ATOM 1991 N N . THR A 1 267 ? 2.032 -4.114 -17.879 1.00 82.06 267 THR A N 1
ATOM 1992 C CA . THR A 1 267 ? 0.921 -4.102 -16.922 1.00 82.06 267 THR A CA 1
ATOM 1993 C C . THR A 1 267 ? 1.396 -3.626 -15.555 1.00 82.06 267 THR A C 1
ATOM 1995 O O . THR A 1 267 ? 2.254 -4.242 -14.920 1.00 82.06 267 THR A O 1
ATOM 1998 N N . TYR A 1 268 ? 0.796 -2.539 -15.076 1.00 80.62 268 TYR A N 1
ATOM 1999 C CA . TYR A 1 268 ? 1.042 -2.011 -13.740 1.00 80.62 268 TYR A CA 1
ATOM 2000 C C . TYR A 1 268 ? 0.175 -2.727 -12.699 1.00 80.62 268 TYR A C 1
ATOM 2002 O O . TYR A 1 268 ? -1.003 -3.007 -12.933 1.00 80.62 268 TYR A O 1
ATOM 2010 N N . SER A 1 269 ? 0.750 -3.001 -11.527 1.00 76.38 269 SER A N 1
ATOM 2011 C CA . SER A 1 269 ? 0.002 -3.578 -10.405 1.00 76.38 269 SER A CA 1
ATOM 2012 C C . SER A 1 269 ? -1.087 -2.614 -9.931 1.00 76.38 269 SER A C 1
ATOM 2014 O O . SER A 1 269 ? -0.834 -1.424 -9.764 1.00 76.38 269 SER A O 1
ATOM 2016 N N . ASN A 1 270 ? -2.297 -3.116 -9.683 1.00 72.38 270 ASN A N 1
ATOM 2017 C CA . ASN A 1 270 ? -3.368 -2.306 -9.107 1.00 72.38 270 ASN A CA 1
ATOM 2018 C C . ASN A 1 270 ? -3.298 -2.293 -7.568 1.00 72.38 270 ASN A C 1
ATOM 2020 O O . ASN A 1 270 ? -2.660 -3.130 -6.932 1.00 72.38 270 ASN A O 1
ATOM 2024 N N . SER A 1 271 ? -3.995 -1.342 -6.957 1.00 75.69 271 SER A N 1
ATOM 2025 C CA . SER A 1 271 ? -4.044 -1.167 -5.503 1.00 75.69 271 SER A CA 1
ATOM 2026 C C . SER A 1 271 ? -4.993 -2.137 -4.783 1.00 75.69 271 SER A C 1
ATOM 2028 O O . SER A 1 271 ? -5.088 -2.092 -3.556 1.00 75.69 271 SER A O 1
ATOM 2030 N N . THR A 1 272 ? -5.718 -3.002 -5.499 1.00 81.50 272 THR A N 1
ATOM 2031 C CA . THR A 1 272 ? -6.755 -3.870 -4.917 1.00 81.50 272 THR A CA 1
ATOM 2032 C C . THR A 1 272 ? -6.162 -4.906 -3.968 1.00 81.50 272 THR A C 1
ATOM 2034 O O . THR A 1 272 ? -6.697 -5.111 -2.880 1.00 81.50 272 THR A O 1
ATOM 2037 N N . SER A 1 273 ? -5.033 -5.524 -4.324 1.00 74.75 273 SER A N 1
ATOM 2038 C CA . SER A 1 273 ? -4.366 -6.507 -3.456 1.00 74.75 273 SER A CA 1
ATOM 2039 C C . SER A 1 273 ? -3.931 -5.900 -2.119 1.00 74.75 273 SER A C 1
ATOM 2041 O O . SER A 1 273 ? -4.069 -6.540 -1.079 1.00 74.75 273 SER A O 1
ATOM 2043 N N . ILE A 1 274 ? -3.481 -4.640 -2.132 1.00 73.12 274 ILE A N 1
ATOM 2044 C CA . ILE A 1 274 ? -3.073 -3.907 -0.926 1.00 73.12 274 ILE A CA 1
ATOM 2045 C C . ILE A 1 274 ? -4.290 -3.565 -0.058 1.00 73.12 274 ILE A C 1
ATOM 2047 O O . ILE A 1 274 ? -4.265 -3.792 1.150 1.00 73.12 274 ILE A O 1
ATOM 2051 N N . GLN A 1 275 ? -5.381 -3.086 -0.664 1.00 76.62 275 GLN A N 1
ATOM 2052 C CA . GLN A 1 275 ? -6.632 -2.821 0.058 1.00 76.62 275 GLN A CA 1
ATOM 2053 C C . GLN A 1 275 ? -7.177 -4.090 0.725 1.00 76.62 275 GLN A C 1
ATOM 2055 O O . GLN A 1 275 ? -7.545 -4.063 1.898 1.00 76.62 275 GLN A O 1
ATOM 2060 N N . ASN A 1 276 ? -7.160 -5.220 0.014 1.00 81.75 276 ASN A N 1
ATOM 2061 C CA . ASN A 1 276 ? -7.606 -6.502 0.553 1.00 81.75 276 ASN A CA 1
ATOM 2062 C C . ASN A 1 276 ? -6.746 -6.975 1.734 1.00 81.75 276 ASN A C 1
ATOM 2064 O O . ASN A 1 276 ? -7.292 -7.528 2.688 1.00 81.75 276 ASN A O 1
ATOM 2068 N N . ALA A 1 277 ? -5.426 -6.755 1.692 1.00 78.75 277 ALA A N 1
ATOM 2069 C CA . ALA A 1 277 ? -4.531 -7.097 2.798 1.00 78.75 277 ALA A CA 1
ATOM 2070 C C . ALA A 1 277 ? -4.848 -6.278 4.061 1.00 78.75 277 ALA A C 1
ATOM 2072 O O . ALA A 1 277 ? -5.012 -6.858 5.132 1.00 78.75 277 ALA A O 1
ATOM 2073 N N . ILE A 1 278 ? -5.037 -4.959 3.917 1.00 79.75 278 ILE A N 1
ATOM 2074 C CA . ILE A 1 278 ? -5.428 -4.063 5.021 1.00 79.75 278 ILE A CA 1
ATOM 2075 C C . ILE A 1 278 ? -6.769 -4.502 5.623 1.00 79.75 278 ILE A C 1
ATOM 2077 O O . ILE A 1 278 ? -6.879 -4.674 6.835 1.00 79.75 278 ILE A O 1
ATOM 2081 N N . ILE A 1 279 ? -7.784 -4.734 4.783 1.00 80.19 279 ILE A N 1
ATOM 2082 C CA . ILE A 1 279 ? -9.116 -5.143 5.246 1.00 80.19 279 ILE A CA 1
ATOM 2083 C C . ILE A 1 279 ? -9.036 -6.474 5.997 1.00 80.19 279 ILE A C 1
ATOM 2085 O O . ILE A 1 279 ? -9.598 -6.600 7.084 1.00 80.19 279 ILE A O 1
ATOM 2089 N N . LYS A 1 280 ? -8.333 -7.470 5.451 1.00 79.88 280 LYS A N 1
ATOM 2090 C CA . LYS A 1 280 ? -8.230 -8.801 6.057 1.00 79.88 280 LYS A CA 1
ATOM 2091 C C . LYS A 1 280 ? -7.589 -8.753 7.446 1.00 79.88 280 LYS A C 1
ATOM 2093 O O . LYS A 1 280 ? -8.142 -9.349 8.372 1.00 79.88 280 LYS A O 1
ATOM 2098 N N . ASP A 1 281 ? -6.470 -8.046 7.587 1.00 75.50 281 ASP A N 1
ATOM 2099 C CA . ASP A 1 281 ? -5.737 -7.969 8.853 1.00 75.50 281 ASP A CA 1
ATOM 2100 C C . ASP A 1 281 ? -6.568 -7.267 9.933 1.00 75.50 281 ASP A C 1
ATOM 2102 O O . ASP A 1 281 ? -6.670 -7.770 11.053 1.00 75.50 281 ASP A O 1
ATOM 2106 N N . VAL A 1 282 ? -7.256 -6.172 9.592 1.00 70.94 282 VAL A N 1
ATOM 2107 C CA . VAL A 1 282 ? -8.076 -5.450 10.576 1.00 70.94 282 VAL A CA 1
ATOM 2108 C C . VAL A 1 282 ? -9.398 -6.174 10.882 1.00 70.94 282 VAL A C 1
ATOM 2110 O O . VAL A 1 282 ? -9.857 -6.166 12.022 1.00 70.94 282 VAL A O 1
ATOM 2113 N N . THR A 1 283 ? -9.993 -6.901 9.928 1.00 68.12 283 THR A N 1
ATOM 2114 C CA . THR A 1 283 ? -11.209 -7.698 10.204 1.00 68.12 283 THR A CA 1
ATOM 2115 C C . THR A 1 283 ? -10.915 -8.875 11.143 1.00 68.12 283 THR A C 1
ATOM 2117 O O . THR A 1 283 ? -11.750 -9.224 11.979 1.00 68.12 283 THR A O 1
ATOM 2120 N N . GLY A 1 284 ? -9.715 -9.467 11.064 1.00 71.19 284 GLY A N 1
ATOM 2121 C CA . GLY A 1 284 ? -9.277 -10.518 11.991 1.00 71.19 284 GLY A CA 1
ATOM 2122 C C . GLY A 1 284 ? -9.232 -10.059 13.454 1.00 71.19 284 GLY A C 1
ATOM 2123 O O . GLY A 1 284 ? -9.452 -10.854 14.366 1.00 71.19 284 GLY A O 1
ATOM 2124 N N . VAL A 1 285 ? -9.029 -8.761 13.679 1.00 78.44 285 VAL A N 1
ATOM 2125 C CA . VAL A 1 285 ? -8.961 -8.143 15.009 1.00 78.44 285 VAL A CA 1
ATOM 2126 C C . VAL A 1 285 ? -10.339 -8.026 15.650 1.00 78.44 285 VAL A C 1
ATOM 2128 O O . VAL A 1 285 ? -10.465 -8.217 16.857 1.00 78.44 285 VAL A O 1
ATOM 2131 N N . ALA A 1 286 ? -11.390 -7.806 14.854 1.00 76.88 286 ALA A N 1
ATOM 2132 C CA . ALA A 1 286 ? -12.757 -7.696 15.361 1.00 76.88 286 ALA A CA 1
ATOM 2133 C C . ALA A 1 286 ? -13.196 -8.953 16.138 1.00 76.88 286 ALA A C 1
ATOM 2135 O O . ALA A 1 286 ? -13.829 -8.841 17.184 1.00 76.88 286 ALA A O 1
ATOM 2136 N N . VAL A 1 287 ? -12.804 -10.149 15.682 1.00 80.12 287 VAL A N 1
ATOM 2137 C CA . VAL A 1 287 ? -13.122 -11.423 16.359 1.00 80.12 287 VAL A CA 1
ATOM 2138 C C . VAL A 1 287 ? -12.457 -11.515 17.737 1.00 80.12 287 VAL A C 1
ATOM 2140 O O . VAL A 1 287 ? -13.079 -11.943 18.712 1.00 80.12 287 VAL A O 1
ATOM 2143 N N . VAL A 1 288 ? -11.195 -11.090 17.833 1.00 86.00 288 VAL A N 1
ATOM 2144 C CA . VAL A 1 288 ? -10.445 -11.087 19.097 1.00 86.00 288 VAL A CA 1
ATOM 2145 C C . VAL A 1 288 ? -11.048 -10.074 20.067 1.00 86.00 288 VAL A C 1
ATOM 2147 O O . VAL A 1 288 ? -11.243 -10.388 21.238 1.00 86.00 288 VAL A O 1
ATOM 2150 N N . ILE A 1 289 ? -11.411 -8.890 19.570 1.00 84.62 289 ILE A N 1
ATOM 2151 C CA . ILE A 1 289 ? -12.045 -7.841 20.371 1.00 84.62 289 ILE A CA 1
ATOM 2152 C C . ILE A 1 289 ? -13.385 -8.308 20.952 1.00 84.62 289 ILE A C 1
ATOM 2154 O O . ILE A 1 289 ? -13.612 -8.129 22.146 1.00 84.62 289 ILE A O 1
ATOM 2158 N N . ILE A 1 290 ? -14.237 -8.957 20.151 1.00 85.12 290 ILE A N 1
ATOM 2159 C CA . ILE A 1 290 ? -15.501 -9.537 20.638 1.00 85.12 290 ILE A CA 1
ATOM 2160 C C . ILE A 1 290 ? -15.231 -10.511 21.789 1.00 85.12 290 ILE A C 1
ATOM 2162 O O . ILE A 1 290 ? -15.860 -10.417 22.836 1.00 85.12 290 ILE A O 1
ATOM 2166 N N . THR A 1 291 ? -14.237 -11.389 21.630 1.00 87.31 291 THR A N 1
ATOM 2167 C CA . THR A 1 291 ? -13.876 -12.373 22.662 1.00 87.31 291 THR A CA 1
ATOM 2168 C C . THR A 1 291 ? -13.437 -11.702 23.970 1.00 87.31 291 THR A C 1
ATOM 2170 O O . THR A 1 291 ? -13.841 -12.137 25.046 1.00 87.31 291 THR A O 1
ATOM 2173 N N . ILE A 1 292 ? -12.638 -10.631 23.898 1.00 87.62 292 ILE A N 1
ATOM 2174 C CA . ILE A 1 292 ? -12.201 -9.868 25.081 1.00 87.62 292 ILE A CA 1
ATOM 2175 C C . ILE A 1 292 ? -13.404 -9.235 25.794 1.00 87.62 292 ILE A C 1
ATOM 2177 O O . ILE A 1 292 ? -13.503 -9.291 27.020 1.00 87.62 292 ILE A O 1
ATOM 2181 N N . ILE A 1 293 ? -14.335 -8.662 25.031 1.00 86.25 293 ILE A N 1
ATOM 2182 C CA . ILE A 1 293 ? -15.524 -7.997 25.569 1.00 86.25 293 ILE A CA 1
ATOM 2183 C C . ILE A 1 293 ? -16.487 -9.007 26.208 1.00 86.25 293 ILE A C 1
ATOM 2185 O O . ILE A 1 293 ? -16.991 -8.755 27.302 1.00 86.25 293 ILE A O 1
ATOM 2189 N N . ASP A 1 294 ? -16.687 -10.173 25.591 1.00 86.38 294 ASP A N 1
ATOM 2190 C CA . ASP A 1 294 ? -17.513 -11.252 26.146 1.00 86.38 294 ASP A CA 1
ATOM 2191 C C . ASP A 1 294 ? -16.931 -11.798 27.461 1.00 86.38 294 ASP A C 1
ATOM 2193 O O . ASP A 1 294 ? -17.667 -12.038 28.422 1.00 86.38 294 ASP A O 1
ATOM 2197 N N . LEU A 1 295 ? -15.605 -11.963 27.544 1.00 87.88 295 LEU A N 1
ATOM 2198 C CA . LEU A 1 295 ? -14.931 -12.351 28.787 1.00 87.88 295 LEU A CA 1
ATOM 2199 C C . LEU A 1 295 ? -15.126 -11.294 29.880 1.00 87.88 295 LEU A C 1
ATOM 2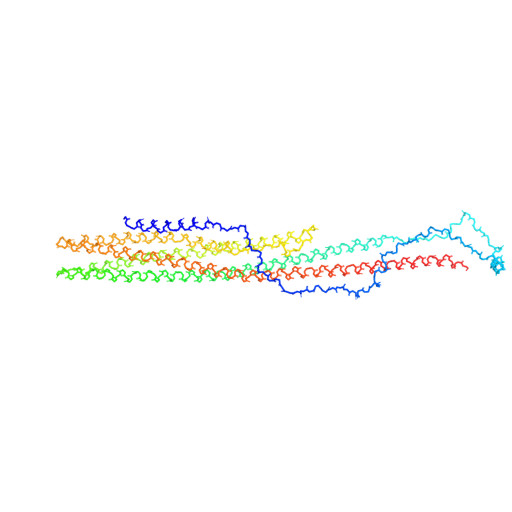201 O O . LEU A 1 295 ? -15.498 -11.636 31.002 1.00 87.88 295 LEU A O 1
ATOM 2205 N N . ALA A 1 296 ? -14.957 -10.013 29.543 1.00 86.56 296 ALA A N 1
ATOM 2206 C CA . ALA A 1 296 ? -15.187 -8.917 30.479 1.00 86.56 296 ALA A CA 1
ATOM 2207 C C . ALA A 1 296 ? -16.642 -8.873 30.971 1.00 86.56 296 ALA A C 1
ATOM 2209 O O . ALA A 1 296 ? -16.886 -8.644 32.154 1.00 86.56 296 ALA A O 1
ATOM 2210 N N . TYR A 1 297 ? -17.615 -9.135 30.095 1.00 86.88 297 TYR A N 1
ATOM 2211 C CA . TYR A 1 297 ? -19.027 -9.217 30.464 1.00 86.88 297 TYR A CA 1
ATOM 2212 C C . TYR A 1 297 ? -19.326 -10.360 31.434 1.00 86.88 297 TYR A C 1
ATOM 2214 O O . TYR A 1 297 ? -20.034 -10.157 32.424 1.00 86.88 297 TYR A O 1
ATOM 2222 N N . ASN A 1 298 ? -18.775 -11.549 31.185 1.00 87.12 298 ASN A N 1
ATOM 2223 C CA . ASN A 1 298 ? -18.955 -12.699 32.070 1.00 87.12 298 ASN A CA 1
ATOM 2224 C C . ASN A 1 298 ? -18.340 -12.443 33.459 1.00 87.12 298 ASN A C 1
ATOM 2226 O O . ASN A 1 298 ? -18.957 -12.762 34.481 1.00 87.12 298 ASN A O 1
ATOM 2230 N N . ASP A 1 299 ? -17.169 -11.801 33.507 1.00 86.81 299 ASP A N 1
ATOM 2231 C CA . ASP A 1 299 ? -16.521 -11.377 34.753 1.00 86.81 299 ASP A CA 1
ATOM 2232 C C . ASP A 1 299 ? -17.363 -10.332 35.508 1.00 86.81 299 ASP A C 1
ATOM 2234 O O . ASP A 1 299 ? -17.554 -10.433 36.724 1.00 86.81 299 ASP A O 1
ATOM 2238 N N . MET A 1 300 ? -17.898 -9.333 34.799 1.00 86.25 300 MET A N 1
ATOM 2239 C CA . MET A 1 300 ? -18.766 -8.301 35.379 1.00 86.25 300 MET A CA 1
ATOM 2240 C C . MET A 1 300 ? -20.073 -8.889 35.917 1.00 86.25 300 MET A C 1
ATOM 2242 O O . MET A 1 300 ? -20.468 -8.572 37.037 1.00 86.25 300 MET A O 1
ATOM 2246 N N . THR A 1 301 ? -20.697 -9.799 35.168 1.00 87.06 301 THR A N 1
ATOM 2247 C CA . THR A 1 301 ? -21.893 -10.542 35.592 1.00 87.06 301 THR A CA 1
ATOM 2248 C C . THR A 1 301 ? -21.621 -11.303 36.890 1.00 87.06 301 THR A C 1
ATOM 2250 O O . THR A 1 301 ? -22.347 -11.147 37.866 1.00 87.06 301 THR A O 1
ATOM 2253 N N . SER A 1 302 ? -20.516 -12.050 36.952 1.00 86.25 302 SER A N 1
ATOM 2254 C CA . SER A 1 302 ? -20.114 -12.786 38.161 1.00 86.25 302 SER A CA 1
ATOM 2255 C C . SER A 1 302 ? -19.840 -11.856 39.355 1.00 86.25 302 SER A C 1
ATOM 2257 O O . SER A 1 302 ? -20.125 -12.197 40.506 1.00 86.25 302 SER A O 1
ATOM 2259 N N . THR A 1 303 ? -19.310 -10.658 39.092 1.00 84.94 303 THR A N 1
ATOM 2260 C CA . THR A 1 303 ? -19.061 -9.631 40.117 1.00 84.94 303 THR A CA 1
ATOM 2261 C C . THR A 1 303 ? -20.368 -9.079 40.689 1.00 84.94 303 THR A C 1
ATOM 2263 O O . THR A 1 303 ? -20.478 -8.938 41.907 1.00 84.94 303 THR A O 1
ATOM 2266 N N . VAL A 1 304 ? -21.369 -8.808 39.843 1.00 82.62 304 VAL A N 1
ATOM 2267 C CA . VAL A 1 304 ? -22.711 -8.392 40.290 1.00 82.62 304 VAL A CA 1
ATOM 2268 C C . VAL A 1 304 ? -23.336 -9.472 41.172 1.00 82.62 304 VAL A C 1
ATOM 2270 O O . VAL A 1 304 ? -23.695 -9.179 42.311 1.00 82.62 304 VAL A O 1
ATOM 2273 N N . LEU A 1 305 ? -23.368 -10.721 40.693 1.00 81.38 305 LEU A N 1
ATOM 2274 C CA . LEU A 1 305 ? -23.963 -11.856 41.412 1.00 81.38 305 LEU A CA 1
ATOM 2275 C C . LEU A 1 305 ? -23.344 -12.045 42.808 1.00 81.38 305 LEU A C 1
ATOM 2277 O O . LEU A 1 305 ? -24.045 -12.043 43.817 1.00 81.38 305 LEU A O 1
ATOM 2281 N N . SER A 1 306 ? -22.012 -12.115 42.890 1.00 78.12 306 SER A N 1
ATOM 2282 C CA . SER A 1 306 ? -21.307 -12.321 44.168 1.00 78.12 306 SER A CA 1
ATOM 2283 C C . SER A 1 306 ? -21.441 -11.149 45.151 1.00 78.12 306 SER A C 1
ATOM 2285 O O . SER A 1 306 ? -21.450 -11.348 46.370 1.00 78.12 306 SER A O 1
ATOM 2287 N N . THR A 1 307 ? -21.560 -9.917 44.646 1.00 75.06 307 THR A N 1
ATOM 2288 C CA . THR A 1 307 ? -21.719 -8.728 45.498 1.00 75.06 307 THR A CA 1
ATOM 2289 C C . THR A 1 307 ? -23.115 -8.658 46.119 1.00 75.06 307 THR A C 1
ATOM 2291 O O . THR A 1 307 ? -23.261 -8.157 47.234 1.00 75.06 307 THR A O 1
ATOM 2294 N N . LEU A 1 308 ? -24.136 -9.174 45.433 1.00 70.56 308 LEU A N 1
ATOM 2295 C CA . LEU A 1 308 ? -25.514 -9.171 45.927 1.00 70.56 308 LEU A CA 1
ATOM 2296 C C . LEU A 1 308 ? -25.804 -10.360 46.857 1.00 70.56 308 LEU A C 1
ATOM 2298 O O . LEU A 1 308 ? -26.475 -10.167 47.868 1.00 70.56 308 LEU A O 1
ATOM 2302 N N . GLU A 1 309 ? -25.207 -11.538 46.622 1.00 66.44 309 GLU A N 1
ATOM 2303 C CA . GLU A 1 309 ? -25.319 -12.713 47.515 1.00 66.44 309 GLU A CA 1
ATOM 2304 C C . GLU A 1 309 ? -24.823 -12.457 48.951 1.00 66.44 309 GLU A C 1
ATOM 2306 O O . GLU A 1 309 ? -25.242 -13.129 49.895 1.00 66.44 309 GLU A O 1
ATOM 2311 N N . THR A 1 310 ? -23.927 -11.486 49.143 1.00 63.16 310 THR A N 1
ATOM 2312 C CA . THR A 1 310 ? -23.371 -11.141 50.462 1.00 63.16 310 THR A CA 1
ATOM 2313 C C . THR A 1 310 ? -24.232 -10.153 51.262 1.00 63.16 310 THR A C 1
ATOM 2315 O O . THR A 1 310 ? -23.925 -9.893 52.429 1.00 63.16 310 THR A O 1
ATOM 2318 N N . GLN A 1 311 ? -25.327 -9.636 50.690 1.00 60.22 311 GLN A N 1
ATOM 2319 C CA . GLN A 1 311 ? -26.280 -8.756 51.377 1.00 60.22 311 GLN A CA 1
ATOM 2320 C C . GLN A 1 311 ? -27.490 -9.569 51.895 1.00 60.22 311 GLN A C 1
ATOM 2322 O O . GLN A 1 311 ? -28.053 -10.390 51.184 1.00 60.22 311 GLN A O 1
ATOM 2327 N N . GLY A 1 312 ? -27.836 -9.418 53.182 1.00 56.19 312 GLY A N 1
ATOM 2328 C CA . GLY A 1 312 ? -28.660 -10.370 53.954 1.00 56.19 312 GLY A CA 1
ATOM 2329 C C . GLY A 1 312 ? -30.135 -10.578 53.542 1.00 56.19 312 GLY A C 1
ATOM 2330 O O . GLY A 1 312 ? -30.711 -9.857 52.733 1.00 56.19 312 GLY A O 1
ATOM 2331 N N . THR A 1 313 ? -30.778 -11.570 54.176 1.00 58.97 313 THR A N 1
ATOM 2332 C CA . THR A 1 313 ? -32.075 -12.182 53.797 1.00 58.97 313 THR A CA 1
ATOM 2333 C C . THR A 1 313 ? -33.324 -11.297 53.893 1.00 58.97 313 THR A C 1
ATOM 2335 O O . THR A 1 313 ? -34.313 -11.594 53.225 1.00 58.97 313 THR A O 1
ATOM 2338 N N . ASP A 1 314 ? -33.310 -10.206 54.663 1.00 53.16 314 ASP A N 1
ATOM 2339 C CA . ASP A 1 314 ? -34.505 -9.364 54.872 1.00 53.16 314 ASP A CA 1
ATOM 2340 C C . ASP A 1 314 ? -34.789 -8.406 53.694 1.00 53.16 314 ASP A C 1
ATOM 2342 O O . ASP A 1 314 ? -35.822 -7.738 53.657 1.00 53.16 314 ASP A O 1
ATOM 2346 N N . GLN A 1 315 ? -33.895 -8.361 52.700 1.00 57.28 315 GLN A N 1
ATOM 2347 C CA . GLN A 1 315 ? -33.970 -7.493 51.516 1.00 57.28 315 GLN A CA 1
ATOM 2348 C C . GLN A 1 315 ? -34.065 -8.281 50.196 1.00 57.28 315 GLN A C 1
ATOM 2350 O O . GLN A 1 315 ? -34.005 -7.687 49.121 1.00 57.28 315 GLN A O 1
ATOM 2355 N N . ALA A 1 316 ? -34.249 -9.606 50.257 1.00 62.25 316 ALA A N 1
ATOM 2356 C CA . ALA A 1 316 ? -34.077 -10.524 49.126 1.00 62.25 316 ALA A CA 1
ATOM 2357 C C . ALA A 1 316 ? -34.857 -10.142 47.850 1.00 62.25 316 ALA A C 1
ATOM 2359 O O . ALA A 1 316 ? -34.300 -10.198 46.759 1.00 62.25 316 ALA A O 1
ATOM 2360 N N . THR A 1 317 ? -36.116 -9.699 47.955 1.00 60.75 317 THR A N 1
ATOM 2361 C CA . THR A 1 317 ? -36.907 -9.292 46.774 1.00 60.75 317 THR A CA 1
ATOM 2362 C C . THR A 1 317 ? -36.392 -7.998 46.137 1.00 60.75 317 THR A C 1
ATOM 2364 O O . THR A 1 317 ? -36.385 -7.871 44.917 1.00 60.75 317 THR A O 1
ATOM 2367 N N . ILE A 1 318 ? -35.948 -7.031 46.947 1.00 61.81 318 ILE A N 1
ATOM 2368 C CA . ILE A 1 318 ? -35.395 -5.759 46.452 1.00 61.81 318 ILE A CA 1
ATOM 2369 C C . ILE A 1 318 ? -34.016 -6.004 45.830 1.00 61.81 318 ILE A C 1
ATOM 2371 O O . ILE A 1 318 ? -33.728 -5.474 44.759 1.00 61.81 318 ILE A O 1
ATOM 2375 N N . LEU A 1 319 ? -33.198 -6.855 46.456 1.00 66.75 319 LEU A N 1
ATOM 2376 C CA . LEU A 1 319 ? -31.888 -7.258 45.944 1.00 66.75 319 LEU A CA 1
ATOM 2377 C C . LEU A 1 319 ? -31.999 -8.062 44.639 1.00 66.75 319 LEU A C 1
ATOM 2379 O O . LEU A 1 319 ? -31.233 -7.798 43.722 1.00 66.75 319 LEU A O 1
ATOM 2383 N N . SER A 1 320 ? -32.992 -8.950 44.504 1.00 67.00 320 SER A N 1
ATOM 2384 C CA . SER A 1 320 ? -33.236 -9.704 43.263 1.00 67.00 320 SER A CA 1
ATOM 2385 C C . SER A 1 320 ? -33.660 -8.804 42.097 1.00 67.00 320 SER A C 1
ATOM 2387 O O . SER A 1 320 ? -33.156 -8.974 40.995 1.00 67.00 320 SER A O 1
ATOM 2389 N N . ASN A 1 321 ? -34.537 -7.817 42.318 1.00 71.62 321 ASN A N 1
ATOM 2390 C CA . ASN A 1 321 ? -34.883 -6.855 41.261 1.00 71.62 321 ASN A CA 1
ATOM 2391 C C . ASN A 1 321 ? -33.681 -5.964 40.896 1.00 71.62 321 ASN A C 1
ATOM 2393 O O . ASN A 1 321 ? -33.470 -5.652 39.730 1.00 71.62 321 ASN A O 1
ATOM 2397 N N . THR A 1 322 ? -32.874 -5.589 41.893 1.00 76.19 322 THR A N 1
ATOM 2398 C CA . THR A 1 322 ? -31.638 -4.817 41.688 1.00 76.19 322 THR A CA 1
ATOM 2399 C C . THR A 1 322 ? -30.632 -5.606 40.845 1.00 76.19 322 THR A C 1
ATOM 2401 O O . THR A 1 322 ? -30.004 -5.035 39.959 1.00 76.19 322 THR A O 1
ATOM 2404 N N . GLU A 1 323 ? -30.498 -6.912 41.087 1.00 81.31 323 GLU A N 1
ATOM 2405 C CA . GLU A 1 323 ? -29.674 -7.820 40.282 1.00 81.31 323 GLU A CA 1
ATOM 2406 C C . GLU A 1 323 ? -30.106 -7.821 38.815 1.00 81.31 323 GLU A C 1
ATOM 2408 O O . GLU A 1 323 ? -29.295 -7.522 37.937 1.00 81.31 323 GLU A O 1
ATOM 2413 N N . ASP A 1 324 ? -31.385 -8.098 38.552 1.00 81.38 324 ASP A N 1
ATOM 2414 C CA . ASP A 1 324 ? -31.934 -8.165 37.195 1.00 81.38 324 ASP A CA 1
ATOM 2415 C C . ASP A 1 324 ? -31.761 -6.836 36.443 1.00 81.38 324 ASP A C 1
ATOM 2417 O O . ASP A 1 324 ? -31.371 -6.824 35.266 1.00 81.38 324 ASP A O 1
ATOM 2421 N N . ASP A 1 325 ? -31.982 -5.709 37.124 1.00 83.44 325 ASP A N 1
ATOM 2422 C CA . ASP A 1 325 ? -31.783 -4.373 36.563 1.00 83.44 325 ASP A CA 1
ATOM 2423 C C . ASP A 1 325 ? -30.300 -4.117 36.234 1.00 83.44 325 ASP A C 1
ATOM 2425 O O . ASP A 1 325 ? -29.983 -3.624 35.147 1.00 83.44 325 ASP A O 1
ATOM 2429 N N . MET A 1 326 ? -29.368 -4.500 37.118 1.00 84.44 326 MET A N 1
ATOM 2430 C CA . MET A 1 326 ? -27.924 -4.364 36.876 1.00 84.44 326 MET A CA 1
ATOM 2431 C C . MET A 1 326 ? -27.444 -5.236 35.715 1.00 84.44 326 MET A C 1
ATOM 2433 O O . MET A 1 326 ? -26.670 -4.773 34.875 1.00 84.44 326 MET A O 1
ATOM 2437 N N . LEU A 1 327 ? -27.895 -6.490 35.643 1.00 87.06 327 LEU A N 1
ATOM 2438 C CA . LEU A 1 327 ? -27.559 -7.401 34.546 1.00 87.06 327 LEU A CA 1
ATOM 2439 C C . LEU A 1 327 ? -28.131 -6.905 33.212 1.00 87.06 327 LEU A C 1
ATOM 2441 O O . LEU A 1 327 ? -27.471 -7.012 32.172 1.00 87.06 327 LEU A O 1
ATOM 2445 N N . THR A 1 328 ? -29.325 -6.310 33.242 1.00 88.88 328 THR A N 1
ATOM 2446 C CA . THR A 1 328 ? -29.943 -5.675 32.074 1.00 88.88 328 THR A CA 1
ATOM 2447 C C . THR A 1 328 ? -29.149 -4.449 31.625 1.00 88.88 328 THR A C 1
ATOM 2449 O O . THR A 1 328 ? -28.806 -4.351 30.444 1.00 88.88 328 THR A O 1
ATOM 2452 N N . ALA A 1 329 ? -28.780 -3.554 32.547 1.00 86.88 329 ALA A N 1
ATOM 2453 C CA . ALA A 1 329 ? -27.946 -2.389 32.252 1.00 86.88 329 ALA A CA 1
ATOM 2454 C C . ALA A 1 329 ? -26.576 -2.794 31.688 1.00 86.88 329 ALA A C 1
ATOM 2456 O O . ALA A 1 329 ? -26.141 -2.245 30.673 1.00 86.88 329 ALA A O 1
ATOM 2457 N N . LEU A 1 330 ? -25.929 -3.809 32.275 1.00 87.56 330 LEU A N 1
ATOM 2458 C CA . LEU A 1 330 ? -24.693 -4.394 31.749 1.00 87.56 330 LEU A CA 1
ATOM 2459 C C . LEU A 1 330 ? -24.875 -4.900 30.316 1.00 87.56 330 LEU A C 1
ATOM 2461 O O . LEU A 1 330 ? -24.059 -4.593 29.451 1.00 87.56 330 LEU A O 1
ATOM 2465 N N . SER A 1 331 ? -25.944 -5.654 30.047 1.00 88.06 331 SER A N 1
ATOM 2466 C CA . SER A 1 331 ? -26.205 -6.205 28.715 1.00 88.06 331 SER A CA 1
ATOM 2467 C C . SER A 1 331 ? -26.436 -5.112 27.664 1.00 88.06 331 SER A C 1
ATOM 2469 O O . SER A 1 331 ? -25.898 -5.212 26.559 1.00 88.06 331 SER A O 1
ATOM 2471 N N . ILE A 1 332 ? -27.183 -4.055 28.004 1.00 89.81 332 ILE A N 1
ATOM 2472 C CA . ILE A 1 332 ? -27.443 -2.915 27.111 1.00 89.81 332 ILE A CA 1
ATOM 2473 C C . ILE A 1 332 ? -26.146 -2.165 26.798 1.00 89.81 332 ILE A C 1
ATOM 2475 O O . ILE A 1 332 ? -25.828 -1.964 25.624 1.00 89.81 332 ILE A O 1
ATOM 2479 N N . ASN A 1 333 ? -25.380 -1.794 27.827 1.00 87.94 333 ASN A N 1
ATOM 2480 C CA . ASN A 1 333 ? -24.131 -1.049 27.666 1.00 87.94 333 ASN A CA 1
ATOM 2481 C C . ASN A 1 333 ? -23.084 -1.865 26.891 1.00 87.94 333 ASN A C 1
ATOM 2483 O O . ASN A 1 333 ? -22.404 -1.329 26.019 1.00 87.94 333 ASN A O 1
ATOM 2487 N N . LEU A 1 334 ? -22.997 -3.179 27.124 1.00 88.12 334 LEU A N 1
ATOM 2488 C CA . LEU A 1 334 ? -22.112 -4.058 26.358 1.00 88.12 334 LEU A CA 1
ATOM 2489 C C . LEU A 1 334 ? -22.504 -4.128 24.878 1.00 88.12 334 LEU A C 1
ATOM 2491 O O . LEU A 1 334 ? -21.645 -4.056 24.002 1.00 88.12 334 LEU A O 1
ATOM 2495 N N . ALA A 1 335 ? -23.799 -4.269 24.587 1.00 85.38 335 ALA A N 1
ATOM 2496 C CA . ALA A 1 335 ? -24.285 -4.309 23.213 1.00 85.38 335 ALA A CA 1
ATOM 2497 C C . ALA A 1 335 ? -24.004 -2.986 22.481 1.00 85.38 335 ALA A C 1
ATOM 2499 O O . ALA A 1 335 ? -23.654 -2.995 21.300 1.00 85.38 335 ALA A O 1
ATOM 2500 N N . GLN A 1 336 ? -24.118 -1.852 23.179 1.00 88.00 336 GLN A N 1
ATOM 2501 C CA . GLN A 1 336 ? -23.743 -0.541 22.650 1.00 88.00 336 GLN A CA 1
ATOM 2502 C C . GLN A 1 336 ? -22.236 -0.445 22.386 1.00 88.00 336 GLN A C 1
ATOM 2504 O O . GLN A 1 336 ? -21.860 -0.079 21.275 1.00 88.00 336 GLN A O 1
ATOM 2509 N N . LEU A 1 337 ? -21.392 -0.860 23.338 1.00 89.19 337 LEU A N 1
ATOM 2510 C CA . LEU A 1 337 ? -19.935 -0.897 23.183 1.00 89.19 337 LEU A CA 1
ATOM 2511 C C . LEU A 1 337 ? -19.506 -1.749 21.982 1.00 89.19 337 LEU A C 1
ATOM 2513 O O . LEU A 1 337 ? -18.705 -1.307 21.163 1.00 89.19 337 LEU A O 1
ATOM 2517 N N . LEU A 1 338 ? -20.062 -2.956 21.843 1.00 87.88 338 LEU A N 1
ATOM 2518 C CA . LEU A 1 338 ? -19.764 -3.853 20.722 1.00 87.88 338 LEU A CA 1
ATOM 2519 C C . LEU A 1 338 ? -20.144 -3.231 19.376 1.00 87.88 338 LEU A C 1
ATOM 2521 O O . LEU A 1 338 ? -19.355 -3.278 18.432 1.00 87.88 338 LEU A O 1
ATOM 2525 N N . ASN A 1 339 ? -21.329 -2.622 19.289 1.00 88.19 339 ASN A N 1
ATOM 2526 C CA . ASN A 1 339 ? -21.775 -1.950 18.071 1.00 88.19 339 ASN A CA 1
ATOM 2527 C C . ASN A 1 339 ? -20.906 -0.727 17.738 1.00 88.19 339 ASN A C 1
ATOM 2529 O O . ASN A 1 339 ? -20.529 -0.556 16.578 1.00 88.19 339 ASN A O 1
ATOM 2533 N N . GLY A 1 340 ? -20.563 0.093 18.737 1.00 88.12 340 GLY A N 1
ATOM 2534 C CA . GLY A 1 340 ? -19.710 1.274 18.580 1.00 88.12 340 GLY A CA 1
ATOM 2535 C C . GLY A 1 340 ? -18.296 0.910 18.130 1.00 88.12 340 GLY A C 1
ATOM 2536 O O . GLY A 1 340 ? -17.784 1.465 17.154 1.00 88.12 340 GLY A O 1
ATOM 2537 N N . ILE A 1 341 ? -17.695 -0.104 18.757 1.00 89.00 341 ILE A N 1
ATOM 2538 C CA . ILE A 1 341 ? -16.381 -0.616 18.360 1.00 89.00 341 ILE A CA 1
ATOM 2539 C C . ILE A 1 341 ? -16.423 -1.205 16.947 1.00 89.00 341 ILE A C 1
ATOM 2541 O O . ILE A 1 341 ? -15.540 -0.907 16.145 1.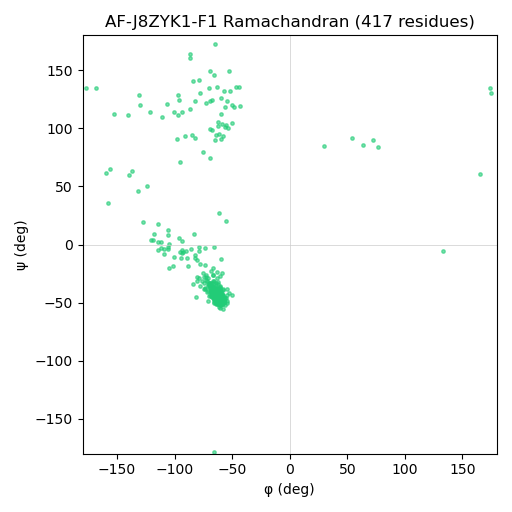00 89.00 341 ILE A O 1
ATOM 2545 N N . TYR A 1 342 ? -17.438 -2.002 16.604 1.00 86.00 342 TYR A N 1
ATOM 2546 C CA . TYR A 1 342 ? -17.558 -2.570 15.259 1.00 86.00 342 TYR A CA 1
ATOM 2547 C C . TYR A 1 342 ? -17.671 -1.478 14.188 1.00 86.00 342 TYR A C 1
ATOM 2549 O O . TYR A 1 342 ? -16.952 -1.516 13.187 1.00 86.00 342 TYR A O 1
ATOM 2557 N N . ALA A 1 343 ? -18.534 -0.483 14.411 1.00 87.38 343 ALA A N 1
ATOM 2558 C CA . ALA A 1 343 ? -18.694 0.646 13.501 1.00 87.38 343 ALA A CA 1
ATOM 2559 C C . ALA A 1 343 ? -17.380 1.426 13.331 1.00 87.38 343 ALA A C 1
ATOM 2561 O O . ALA A 1 343 ? -16.989 1.729 12.202 1.00 87.38 343 ALA A O 1
ATOM 2562 N N . THR A 1 344 ? -16.672 1.677 14.435 1.00 89.81 344 THR A N 1
ATOM 2563 C CA . THR A 1 344 ? -15.366 2.349 14.444 1.00 89.81 344 THR A CA 1
ATOM 2564 C C . THR A 1 344 ? -14.320 1.560 13.654 1.00 89.81 344 THR A C 1
ATOM 2566 O O . THR A 1 344 ? -13.682 2.114 12.762 1.00 89.81 344 THR A O 1
ATOM 2569 N N . ILE A 1 345 ? -14.192 0.249 13.898 1.00 86.75 345 ILE A N 1
ATOM 2570 C CA . ILE A 1 345 ? -13.261 -0.622 13.163 1.00 86.75 345 ILE A CA 1
ATOM 2571 C C . ILE A 1 345 ? -13.545 -0.566 11.661 1.00 86.75 345 ILE A C 1
ATOM 2573 O O . ILE A 1 345 ? -12.622 -0.363 10.874 1.00 86.75 345 ILE A O 1
ATOM 2577 N N . VAL A 1 346 ? -14.803 -0.727 11.243 1.00 85.31 346 VAL A N 1
ATOM 2578 C CA . VAL A 1 346 ? -15.176 -0.718 9.818 1.00 85.31 346 VAL A CA 1
ATOM 2579 C C . VAL A 1 346 ? -14.870 0.635 9.171 1.00 85.31 346 VAL A C 1
ATOM 2581 O O . VAL A 1 346 ? -14.263 0.676 8.095 1.00 85.31 346 VAL A O 1
ATOM 2584 N N . SER A 1 347 ? -15.267 1.730 9.822 1.00 88.75 347 SER A N 1
ATOM 2585 C CA . SER A 1 347 ? -15.048 3.095 9.334 1.00 88.75 347 SER A CA 1
ATOM 2586 C C . SER A 1 347 ? -13.558 3.400 9.178 1.00 88.75 347 SER A C 1
ATOM 2588 O O . SER A 1 347 ? -13.102 3.737 8.083 1.00 88.75 347 SER A O 1
ATOM 2590 N N . ASP A 1 348 ? -12.772 3.209 10.237 1.00 88.69 348 ASP A N 1
ATOM 2591 C CA . ASP A 1 348 ? -11.364 3.608 10.248 1.00 88.69 348 ASP A CA 1
ATOM 2592 C C . ASP A 1 348 ? -10.514 2.706 9.347 1.00 88.69 348 ASP A C 1
ATOM 2594 O O . ASP A 1 348 ? -9.649 3.200 8.624 1.00 88.69 348 ASP A O 1
ATOM 2598 N N . THR A 1 349 ? -10.824 1.406 9.261 1.00 86.38 349 THR A N 1
ATOM 2599 C CA . THR A 1 349 ? -10.188 0.500 8.283 1.00 86.38 349 THR A CA 1
ATOM 2600 C C . THR A 1 349 ? -10.425 0.964 6.852 1.00 86.38 349 THR A C 1
ATOM 2602 O O . THR A 1 349 ? -9.501 0.980 6.036 1.00 86.38 349 THR A O 1
ATOM 2605 N N . THR A 1 350 ? -11.660 1.360 6.537 1.00 87.00 350 THR A N 1
ATOM 2606 C CA . THR A 1 350 ? -12.022 1.860 5.206 1.00 87.00 350 THR A CA 1
ATOM 2607 C C . THR A 1 350 ? -11.263 3.148 4.889 1.00 87.00 350 THR A C 1
ATOM 2609 O O . THR A 1 350 ? -10.727 3.299 3.790 1.00 87.00 350 THR A O 1
ATOM 2612 N N . ASN A 1 351 ? -11.141 4.054 5.862 1.00 89.81 351 ASN A N 1
ATOM 2613 C CA . ASN A 1 351 ? -10.383 5.296 5.715 1.00 89.81 351 ASN A CA 1
ATOM 2614 C C . ASN A 1 351 ? -8.883 5.042 5.492 1.00 89.81 351 ASN A C 1
ATOM 2616 O O . ASN A 1 351 ? -8.286 5.656 4.600 1.00 89.81 351 ASN A O 1
ATOM 2620 N N . ILE A 1 352 ? -8.283 4.100 6.230 1.00 89.94 352 ILE A N 1
ATOM 2621 C CA . ILE A 1 352 ? -6.890 3.671 6.028 1.00 89.94 352 ILE A CA 1
ATOM 2622 C C . ILE A 1 352 ? -6.712 3.111 4.612 1.00 89.94 352 ILE A C 1
ATOM 2624 O O . ILE A 1 352 ? -5.832 3.560 3.875 1.00 89.94 352 ILE A O 1
ATOM 2628 N N . ALA A 1 353 ? -7.568 2.169 4.204 1.00 88.31 353 ALA A N 1
ATOM 2629 C CA . ALA A 1 353 ? -7.493 1.530 2.893 1.00 88.31 353 ALA A CA 1
ATOM 2630 C C . ALA A 1 353 ? -7.623 2.547 1.744 1.00 88.31 353 ALA A C 1
ATOM 2632 O O . ALA A 1 353 ? -6.832 2.517 0.799 1.00 88.31 353 ALA A O 1
ATOM 2633 N N . ASN A 1 354 ? -8.560 3.494 1.849 1.00 89.31 354 ASN A N 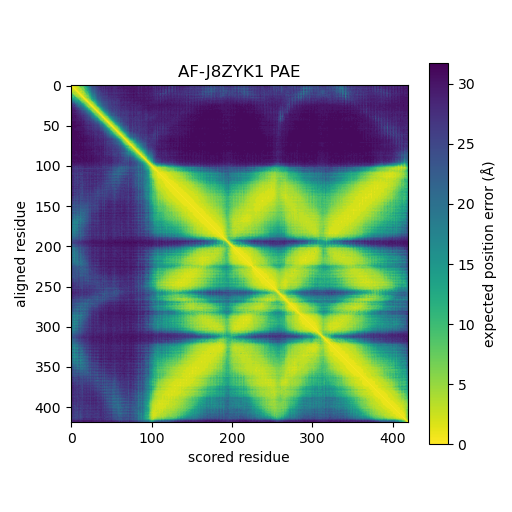1
ATOM 2634 C CA . ASN A 1 354 ? -8.757 4.557 0.860 1.00 89.31 354 ASN A CA 1
ATOM 2635 C C . ASN A 1 354 ? -7.565 5.523 0.781 1.00 89.31 354 ASN A C 1
ATOM 2637 O O . ASN A 1 354 ? -7.170 5.943 -0.314 1.00 89.31 354 ASN A O 1
ATOM 2641 N N . SER A 1 355 ? -6.964 5.853 1.924 1.00 91.19 355 SER A N 1
ATOM 2642 C CA . SER A 1 355 ? -5.784 6.722 1.985 1.00 91.19 355 SER A CA 1
ATOM 2643 C C . SER A 1 355 ? -4.577 6.059 1.320 1.00 91.19 355 SER A C 1
ATOM 2645 O O . SER A 1 355 ? -3.937 6.655 0.450 1.00 91.19 355 SER A O 1
ATOM 2647 N N . VAL A 1 356 ? -4.319 4.786 1.641 1.00 90.25 356 VAL A N 1
ATOM 2648 C CA . VAL A 1 356 ? -3.253 3.993 1.007 1.00 90.25 356 VAL A CA 1
ATOM 2649 C C . VAL A 1 356 ? -3.504 3.833 -0.495 1.00 90.25 356 VAL A C 1
ATOM 2651 O O . VAL A 1 356 ? -2.585 4.006 -1.295 1.00 90.25 356 VAL A O 1
ATOM 2654 N N . ASN A 1 357 ? -4.750 3.583 -0.906 1.00 88.19 357 ASN A N 1
ATOM 2655 C CA . ASN A 1 357 ? -5.123 3.521 -2.318 1.00 88.19 357 ASN A CA 1
ATOM 2656 C C . ASN A 1 357 ? -4.783 4.824 -3.060 1.00 88.19 357 ASN A C 1
ATOM 2658 O O . ASN A 1 357 ? -4.174 4.785 -4.126 1.00 88.19 357 ASN A O 1
ATOM 2662 N N . THR A 1 358 ? -5.121 5.975 -2.479 1.00 89.81 358 THR A N 1
ATOM 2663 C CA . THR A 1 358 ? -4.824 7.289 -3.071 1.00 89.81 358 THR A CA 1
ATOM 2664 C C . THR A 1 358 ? -3.318 7.506 -3.235 1.00 89.81 358 THR A C 1
ATOM 2666 O O . THR A 1 358 ? -2.871 7.984 -4.278 1.00 89.81 358 THR A O 1
ATOM 2669 N N . ILE A 1 359 ? -2.516 7.099 -2.245 1.00 91.00 359 ILE A N 1
ATOM 2670 C CA . ILE A 1 359 ? -1.048 7.148 -2.326 1.00 91.00 359 ILE A CA 1
ATOM 2671 C C . ILE A 1 359 ? -0.538 6.304 -3.495 1.00 91.00 359 ILE A C 1
ATOM 2673 O O . ILE A 1 359 ? 0.233 6.806 -4.313 1.00 91.00 359 ILE A O 1
ATOM 2677 N N . ILE A 1 360 ? -0.990 5.052 -3.605 1.00 88.12 360 ILE A N 1
ATOM 2678 C CA . ILE A 1 360 ? -0.568 4.142 -4.678 1.00 88.12 360 ILE A CA 1
ATOM 2679 C C . ILE A 1 360 ? -0.945 4.714 -6.044 1.00 88.12 360 ILE A C 1
ATOM 2681 O O . ILE A 1 360 ? -0.090 4.785 -6.920 1.00 88.12 360 ILE A O 1
ATOM 2685 N N . GLN A 1 361 ? -2.184 5.179 -6.223 1.00 86.31 361 GLN A N 1
ATOM 2686 C CA . GLN A 1 361 ? -2.652 5.740 -7.497 1.00 86.31 361 GLN A CA 1
ATOM 2687 C C . GLN A 1 361 ? -1.874 7.001 -7.904 1.00 86.31 361 GLN A C 1
ATOM 2689 O O . GLN A 1 361 ? -1.514 7.173 -9.067 1.00 86.31 361 GLN A O 1
ATOM 2694 N N . ASN A 1 362 ? -1.526 7.863 -6.950 1.00 89.06 362 ASN A N 1
ATOM 2695 C CA . ASN A 1 362 ? -0.692 9.026 -7.250 1.00 89.06 362 ASN A CA 1
ATOM 2696 C C . ASN A 1 362 ? 0.732 8.611 -7.647 1.00 89.06 362 ASN A C 1
ATOM 2698 O O . ASN A 1 362 ? 1.285 9.107 -8.629 1.00 89.06 362 ASN A O 1
ATOM 2702 N N . LYS A 1 363 ? 1.337 7.678 -6.904 1.00 89.56 363 LYS A N 1
ATOM 2703 C CA . LYS A 1 363 ? 2.716 7.235 -7.144 1.00 89.56 363 LYS A CA 1
ATOM 2704 C C . LYS A 1 363 ? 2.848 6.380 -8.406 1.00 89.56 363 LYS A C 1
ATOM 2706 O O . LYS A 1 363 ? 3.865 6.484 -9.090 1.00 89.56 363 LYS A O 1
ATOM 2711 N N . ILE A 1 364 ? 1.827 5.607 -8.775 1.00 87.06 364 ILE A N 1
ATOM 2712 C CA . ILE A 1 364 ? 1.840 4.803 -10.003 1.00 87.06 364 ILE A CA 1
ATOM 2713 C C . ILE A 1 364 ? 1.773 5.683 -11.253 1.00 87.06 364 ILE A C 1
ATOM 2715 O O . ILE A 1 364 ? 2.425 5.375 -12.249 1.00 87.06 364 ILE A O 1
ATOM 2719 N N . GLY A 1 365 ? 1.075 6.825 -11.192 1.00 86.62 365 GLY A N 1
ATOM 2720 C CA . GLY A 1 365 ? 1.089 7.827 -12.262 1.00 86.62 365 GLY A CA 1
ATOM 2721 C C . GLY A 1 365 ? 2.483 8.423 -12.491 1.00 86.62 365 GLY A C 1
ATOM 2722 O O . GLY A 1 365 ? 2.909 8.595 -13.637 1.00 86.62 365 GLY A O 1
ATOM 2723 N N . ILE A 1 366 ? 3.233 8.663 -11.409 1.00 90.06 366 ILE A N 1
ATOM 2724 C CA . ILE A 1 366 ? 4.630 9.119 -11.479 1.00 90.06 366 ILE A CA 1
ATOM 2725 C C . ILE A 1 366 ? 5.515 8.030 -12.094 1.00 90.06 366 ILE A C 1
ATOM 2727 O O . ILE A 1 366 ? 6.232 8.307 -13.052 1.00 90.06 366 ILE A O 1
ATOM 2731 N N . LEU A 1 367 ? 5.418 6.785 -11.611 1.00 90.81 367 LEU A N 1
ATOM 2732 C CA . LEU A 1 367 ? 6.174 5.655 -12.162 1.00 90.81 367 LEU A CA 1
ATOM 2733 C C . LEU A 1 367 ? 5.904 5.461 -13.659 1.00 90.81 367 LEU A C 1
ATOM 2735 O O . LEU A 1 367 ? 6.838 5.298 -14.442 1.00 90.81 367 LEU A O 1
ATOM 2739 N N . THR A 1 368 ? 4.634 5.521 -14.061 1.00 89.06 368 THR A N 1
ATOM 2740 C CA . THR A 1 368 ? 4.216 5.400 -15.464 1.00 89.06 368 THR A CA 1
ATOM 2741 C C . THR A 1 368 ? 4.851 6.489 -16.323 1.00 89.06 368 THR A C 1
ATOM 2743 O O . THR A 1 368 ? 5.391 6.202 -17.393 1.00 89.06 368 THR A O 1
ATOM 2746 N N . SER A 1 369 ? 4.853 7.731 -15.836 1.00 90.06 369 SER A N 1
ATOM 2747 C CA . SER A 1 369 ? 5.460 8.870 -16.533 1.00 90.06 369 SER A CA 1
ATOM 2748 C C . SER A 1 369 ? 6.980 8.715 -16.670 1.00 90.06 369 SER A C 1
ATOM 2750 O O . SER A 1 369 ? 7.528 8.954 -17.750 1.00 90.06 369 SER A O 1
ATOM 2752 N N . SER A 1 370 ? 7.660 8.260 -15.612 1.00 92.50 370 SER A N 1
ATOM 2753 C CA . SER A 1 370 ? 9.106 8.006 -15.623 1.00 92.50 370 SER A CA 1
ATOM 2754 C C . SER A 1 370 ? 9.485 6.897 -16.604 1.00 92.50 370 SER A C 1
ATOM 2756 O O . SER A 1 370 ? 10.329 7.113 -17.471 1.00 92.50 370 SER A O 1
ATOM 2758 N N . VAL A 1 371 ? 8.816 5.739 -16.539 1.00 89.81 371 VAL A N 1
ATOM 2759 C CA . VAL A 1 371 ? 9.061 4.617 -17.464 1.00 89.81 371 VAL A CA 1
ATOM 2760 C C . VAL A 1 371 ? 8.777 5.030 -18.910 1.00 89.81 371 VAL A C 1
ATOM 2762 O O . VAL A 1 371 ? 9.583 4.750 -19.795 1.00 89.81 371 VAL A O 1
ATOM 2765 N N . THR A 1 372 ? 7.688 5.764 -19.156 1.00 87.94 372 THR A N 1
ATOM 2766 C CA . THR A 1 372 ? 7.354 6.284 -20.494 1.00 87.94 372 THR A CA 1
ATOM 2767 C C . THR A 1 372 ? 8.449 7.194 -21.042 1.00 87.94 372 THR A C 1
ATOM 2769 O O . THR A 1 372 ? 8.821 7.082 -22.213 1.00 87.94 372 THR A O 1
ATOM 2772 N N . SER A 1 373 ? 8.991 8.074 -20.199 1.00 90.94 373 SER A N 1
ATOM 2773 C CA . SER A 1 373 ? 10.064 8.996 -20.579 1.00 90.94 373 SER A CA 1
ATOM 2774 C C . SER A 1 373 ? 11.354 8.248 -20.918 1.00 90.94 373 SER A C 1
ATOM 2776 O O . SER A 1 373 ? 11.961 8.533 -21.948 1.00 90.94 373 SER A O 1
ATOM 2778 N N . ILE A 1 374 ? 11.729 7.246 -20.115 1.00 91.69 374 ILE A N 1
ATOM 2779 C CA . ILE A 1 374 ? 12.918 6.413 -20.353 1.00 91.69 374 ILE A CA 1
ATOM 2780 C C . ILE A 1 374 ? 12.788 5.637 -21.668 1.00 91.69 374 ILE A C 1
ATOM 2782 O O . ILE A 1 374 ? 13.685 5.686 -22.506 1.00 91.69 374 ILE A O 1
ATOM 2786 N N . VAL A 1 375 ? 11.654 4.965 -21.891 1.00 85.62 375 VAL A N 1
ATOM 2787 C CA . VAL A 1 375 ? 11.414 4.183 -23.117 1.00 85.62 375 VAL A CA 1
ATOM 2788 C C . VAL A 1 375 ? 11.388 5.081 -24.359 1.00 85.62 375 VAL A C 1
ATOM 2790 O O . VAL A 1 375 ? 11.944 4.723 -25.397 1.00 85.62 375 VAL A O 1
ATOM 2793 N N . SER A 1 376 ? 10.790 6.271 -24.262 1.00 84.69 376 SER A N 1
ATOM 2794 C CA . SER A 1 376 ? 10.770 7.238 -25.368 1.00 84.69 376 SER A CA 1
ATOM 2795 C C . SER A 1 376 ? 12.167 7.792 -25.671 1.00 84.69 376 SER A C 1
ATOM 2797 O O . SER A 1 376 ? 12.529 7.932 -26.841 1.00 84.69 376 SER A O 1
ATOM 2799 N N . GLY A 1 377 ? 12.963 8.063 -24.630 1.00 89.00 377 GLY A N 1
ATOM 2800 C CA . GLY A 1 377 ? 14.365 8.466 -24.750 1.00 89.00 377 GLY A CA 1
ATOM 2801 C C . GLY A 1 377 ? 15.206 7.397 -25.443 1.00 89.00 377 GLY A C 1
ATOM 2802 O O . GLY A 1 377 ? 15.855 7.690 -26.444 1.00 89.00 377 GLY A O 1
ATOM 2803 N N . LEU A 1 378 ? 15.082 6.137 -25.011 1.00 88.62 378 LEU A N 1
ATOM 2804 C CA . LEU A 1 378 ? 15.748 4.997 -25.645 1.00 88.62 378 LEU A CA 1
ATOM 2805 C C . LEU A 1 378 ? 15.427 4.907 -27.145 1.00 88.62 378 LEU A C 1
ATOM 2807 O O . LEU A 1 378 ? 16.327 4.701 -27.955 1.00 88.62 378 LEU A O 1
ATOM 2811 N N . ASN A 1 379 ? 14.163 5.094 -27.535 1.00 83.62 379 ASN A N 1
ATOM 2812 C CA . ASN A 1 379 ? 13.768 5.066 -28.945 1.00 83.62 379 ASN A CA 1
ATOM 2813 C C . ASN A 1 379 ? 14.458 6.171 -29.771 1.00 83.62 379 ASN A C 1
ATOM 2815 O O . ASN A 1 379 ? 14.924 5.927 -30.889 1.00 83.62 379 ASN A O 1
ATOM 2819 N N . SER A 1 380 ? 14.554 7.382 -29.214 1.00 86.50 380 SER A N 1
ATOM 2820 C CA . SER A 1 380 ? 15.291 8.490 -29.832 1.00 86.50 380 SER A CA 1
ATOM 2821 C C . SER A 1 380 ? 16.787 8.175 -29.948 1.00 86.50 380 SER A C 1
ATOM 2823 O O . SER A 1 380 ? 17.381 8.365 -31.009 1.00 86.50 380 SER A O 1
ATOM 2825 N N . ASP A 1 381 ? 17.396 7.640 -28.891 1.00 89.44 381 ASP A N 1
ATOM 2826 C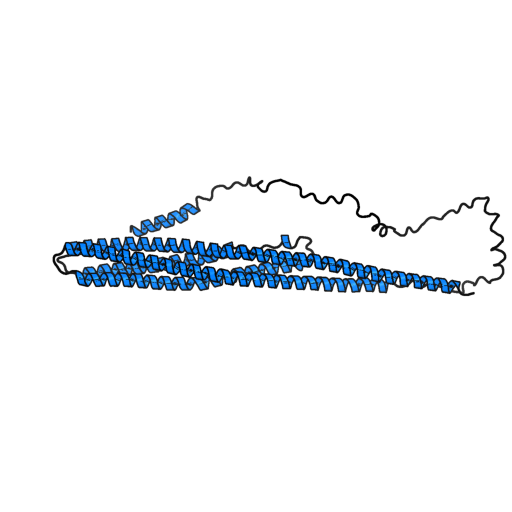 CA . ASP A 1 381 ? 18.828 7.333 -28.862 1.00 89.44 381 ASP A CA 1
ATOM 2827 C C . ASP A 1 381 ? 19.207 6.199 -29.821 1.00 89.44 381 ASP A C 1
ATOM 2829 O O . ASP A 1 381 ? 20.225 6.290 -30.511 1.00 89.44 381 ASP A O 1
ATOM 2833 N N . ILE A 1 382 ? 18.364 5.168 -29.942 1.00 87.50 382 ILE A N 1
ATOM 2834 C CA . ILE A 1 382 ? 18.520 4.100 -30.941 1.00 87.50 382 ILE A CA 1
ATOM 2835 C C . ILE A 1 382 ? 18.471 4.681 -32.357 1.00 87.50 382 ILE A C 1
ATOM 2837 O O . ILE A 1 382 ? 19.335 4.365 -33.178 1.00 87.50 382 ILE A O 1
ATOM 2841 N N . THR A 1 383 ? 17.494 5.548 -32.638 1.00 84.81 383 THR A N 1
ATOM 2842 C CA . THR A 1 383 ? 17.351 6.193 -33.954 1.00 84.81 383 THR A CA 1
ATOM 2843 C C . THR A 1 383 ? 18.612 6.985 -34.301 1.00 84.81 383 THR A C 1
ATOM 2845 O O . THR A 1 383 ? 19.214 6.773 -35.353 1.00 84.81 383 THR A O 1
ATOM 2848 N N . ASN A 1 384 ? 19.087 7.813 -33.368 1.00 89.88 384 ASN A N 1
ATOM 2849 C CA . ASN A 1 384 ? 20.306 8.600 -33.542 1.00 89.88 384 ASN A CA 1
ATOM 2850 C C . ASN A 1 384 ? 21.552 7.720 -33.744 1.00 89.88 384 ASN A C 1
ATOM 2852 O O . ASN A 1 384 ? 22.411 8.041 -34.571 1.00 89.88 384 ASN A O 1
ATOM 2856 N N . ALA A 1 385 ? 21.664 6.603 -33.018 1.00 89.94 385 ALA A N 1
ATOM 2857 C CA . ALA A 1 385 ? 22.773 5.663 -33.165 1.00 89.94 385 ALA A CA 1
ATOM 2858 C C . ALA A 1 385 ? 22.784 4.997 -34.551 1.00 89.94 385 ALA A C 1
ATOM 2860 O O . ALA A 1 385 ? 23.847 4.890 -35.170 1.00 89.94 385 ALA A O 1
ATOM 2861 N N . ILE A 1 386 ? 21.616 4.592 -35.064 1.00 87.62 386 ILE A N 1
ATOM 2862 C CA . ILE A 1 386 ? 21.472 4.008 -36.405 1.00 87.62 386 ILE A CA 1
ATOM 2863 C C . ILE A 1 386 ? 21.814 5.039 -37.482 1.00 87.62 386 ILE A C 1
ATOM 2865 O O . ILE A 1 386 ? 22.609 4.732 -38.373 1.00 87.62 386 ILE A O 1
ATOM 2869 N N . ASP A 1 387 ? 21.271 6.253 -37.394 1.00 86.00 387 ASP A N 1
ATOM 2870 C CA . ASP A 1 387 ? 21.496 7.308 -38.388 1.00 86.00 387 ASP A CA 1
ATOM 2871 C C . ASP A 1 387 ? 22.968 7.729 -38.442 1.00 86.00 387 ASP A C 1
ATOM 2873 O O . ASP A 1 387 ? 23.555 7.848 -39.525 1.00 86.00 387 ASP A O 1
ATOM 2877 N N . SER A 1 388 ? 23.592 7.894 -37.272 1.00 88.75 388 SER A N 1
ATOM 2878 C CA . SER A 1 388 ? 25.013 8.226 -37.148 1.00 88.75 388 SER A CA 1
ATOM 2879 C C . SER A 1 388 ? 25.903 7.105 -37.694 1.00 88.75 388 SER A C 1
ATOM 2881 O O . SER A 1 388 ? 26.777 7.356 -38.528 1.00 88.75 388 SER A O 1
ATOM 2883 N N . SER A 1 389 ? 25.637 5.852 -37.304 1.00 89.12 389 SER A N 1
ATOM 2884 C CA . SER A 1 389 ? 26.399 4.688 -37.774 1.00 89.12 389 SER A CA 1
ATOM 2885 C C . SER A 1 389 ? 26.260 4.495 -39.285 1.00 89.12 389 SER A C 1
ATOM 2887 O O . SER A 1 389 ? 27.259 4.379 -39.994 1.00 89.12 389 SER A O 1
ATOM 2889 N N . THR A 1 390 ? 25.036 4.567 -39.812 1.00 85.31 390 THR A N 1
ATOM 2890 C CA . THR A 1 390 ? 24.756 4.424 -41.249 1.00 85.31 390 THR A CA 1
ATOM 2891 C C . THR A 1 390 ? 25.437 5.522 -42.060 1.00 85.31 390 THR A C 1
ATOM 2893 O O . THR A 1 390 ? 26.080 5.237 -43.072 1.00 85.31 390 THR A O 1
ATOM 2896 N N . SER A 1 391 ? 25.370 6.773 -41.597 1.00 88.12 391 SER A N 1
ATOM 2897 C CA . SER A 1 391 ? 26.058 7.897 -42.242 1.00 88.12 391 SER A CA 1
ATOM 2898 C C . SER A 1 391 ? 27.579 7.701 -42.256 1.00 88.12 391 SER A C 1
ATOM 2900 O O . SER A 1 391 ? 28.226 7.932 -43.282 1.00 88.12 391 SER A O 1
ATOM 2902 N N . GLY A 1 392 ? 28.152 7.219 -41.147 1.00 87.50 392 GLY A N 1
ATOM 2903 C CA . GLY A 1 392 ? 29.573 6.884 -41.039 1.00 87.50 392 GLY A CA 1
ATOM 2904 C C . GLY A 1 392 ? 29.997 5.771 -42.002 1.00 87.50 392 GLY A C 1
ATOM 2905 O O . GLY A 1 392 ? 30.978 5.935 -42.731 1.00 87.50 392 GLY A O 1
ATOM 2906 N N . ILE A 1 393 ? 29.224 4.681 -42.073 1.00 89.25 393 ILE A N 1
ATOM 2907 C CA . ILE A 1 393 ? 29.457 3.555 -42.994 1.00 89.25 393 ILE A CA 1
ATOM 2908 C C . ILE A 1 393 ? 29.436 4.034 -44.446 1.00 89.25 393 ILE A C 1
ATOM 2910 O O . ILE A 1 393 ? 30.368 3.755 -45.200 1.00 89.25 393 ILE A O 1
ATOM 2914 N N . ILE A 1 394 ? 28.398 4.779 -44.841 1.00 85.69 394 ILE A N 1
ATOM 2915 C CA . ILE A 1 394 ? 28.256 5.291 -46.211 1.00 85.69 394 ILE A CA 1
ATOM 2916 C C . ILE A 1 394 ? 29.456 6.168 -46.579 1.00 85.69 394 ILE A C 1
ATOM 2918 O O . ILE A 1 394 ? 30.005 6.028 -47.675 1.00 85.69 394 ILE A O 1
ATOM 2922 N N . SER A 1 395 ? 29.894 7.038 -45.667 1.00 90.94 395 SER A N 1
ATOM 2923 C CA . SER A 1 395 ? 31.059 7.904 -45.873 1.00 90.94 395 SER A CA 1
ATOM 2924 C C . SER A 1 395 ? 32.359 7.103 -46.040 1.00 90.94 395 SER A C 1
ATOM 2926 O O . SER A 1 395 ? 33.123 7.332 -46.986 1.00 90.94 395 SER A O 1
ATOM 2928 N N . ALA A 1 396 ? 32.589 6.106 -45.179 1.00 89.94 396 ALA A N 1
ATOM 2929 C CA . ALA A 1 396 ? 33.776 5.253 -45.222 1.00 89.94 396 ALA A CA 1
ATOM 2930 C C . ALA A 1 396 ? 33.836 4.402 -46.503 1.00 89.94 396 ALA A C 1
ATOM 2932 O O . ALA A 1 396 ? 34.865 4.371 -47.182 1.00 89.94 396 ALA A O 1
ATOM 2933 N N . ILE A 1 397 ? 32.718 3.775 -46.887 1.00 90.75 397 ILE A N 1
ATOM 2934 C CA . ILE A 1 397 ? 32.616 2.998 -48.131 1.00 90.75 397 ILE A CA 1
ATOM 2935 C C . ILE A 1 397 ? 32.823 3.904 -49.347 1.00 90.75 397 ILE A C 1
ATOM 2937 O O . ILE A 1 397 ? 33.595 3.558 -50.239 1.00 90.75 397 ILE A O 1
ATOM 2941 N N . SER A 1 398 ? 32.188 5.081 -49.378 1.00 89.69 398 SER A N 1
ATOM 2942 C CA . SER A 1 398 ? 32.341 6.032 -50.488 1.00 89.69 398 SER A CA 1
ATOM 2943 C C . SER A 1 398 ? 33.799 6.450 -50.663 1.00 89.69 398 SER A C 1
ATOM 2945 O O . SER A 1 398 ? 34.311 6.451 -51.780 1.00 89.69 398 SER A O 1
ATOM 2947 N N . THR A 1 399 ? 34.494 6.732 -49.558 1.00 91.75 399 THR A N 1
ATOM 2948 C CA . THR A 1 399 ? 35.928 7.053 -49.567 1.00 91.75 399 THR A CA 1
ATOM 2949 C C . THR A 1 399 ? 36.744 5.918 -50.183 1.00 91.75 399 THR A C 1
ATOM 2951 O O . THR A 1 399 ? 37.565 6.167 -51.067 1.00 91.75 399 THR A O 1
ATOM 2954 N N . LYS A 1 400 ? 36.481 4.665 -49.787 1.00 89.69 400 LYS A N 1
ATOM 2955 C CA . LYS A 1 400 ? 37.186 3.498 -50.331 1.00 89.69 400 LYS A CA 1
ATOM 2956 C C . LYS A 1 400 ? 36.889 3.273 -51.817 1.00 89.69 400 LYS A C 1
ATOM 2958 O O . LYS A 1 400 ? 37.799 2.959 -52.576 1.00 89.69 400 LYS A O 1
ATOM 2963 N N . ILE A 1 401 ? 35.650 3.497 -52.261 1.00 87.56 401 ILE A N 1
ATOM 2964 C CA . ILE A 1 401 ? 35.277 3.431 -53.684 1.00 87.56 401 ILE A CA 1
ATOM 2965 C C . ILE A 1 401 ? 36.045 4.478 -54.498 1.00 87.56 401 ILE A C 1
ATOM 2967 O O . ILE A 1 401 ? 36.558 4.154 -55.569 1.00 87.56 401 ILE A O 1
ATOM 2971 N N . TYR A 1 402 ? 36.153 5.716 -54.008 1.00 88.50 402 TYR A N 1
ATOM 2972 C CA . TYR A 1 402 ? 36.907 6.759 -54.707 1.00 88.50 402 TYR A CA 1
ATOM 2973 C C . TYR A 1 402 ? 38.404 6.450 -54.774 1.00 88.50 402 TYR A C 1
ATOM 2975 O O . TYR A 1 402 ? 38.984 6.596 -55.846 1.00 88.50 402 TYR A O 1
ATOM 2983 N N . GLN A 1 403 ? 38.998 5.940 -53.691 1.00 89.00 403 GLN A N 1
ATOM 2984 C CA . GLN A 1 403 ? 40.390 5.467 -53.692 1.00 89.00 403 GLN A CA 1
ATOM 2985 C C . GLN A 1 403 ? 40.603 4.358 -54.729 1.00 89.00 403 GLN A C 1
ATOM 2987 O O . GLN A 1 403 ? 41.463 4.477 -55.595 1.00 89.00 403 GLN A O 1
ATOM 2992 N N . ASN A 1 404 ? 39.742 3.337 -54.721 1.00 87.81 404 ASN A N 1
ATOM 2993 C CA . ASN A 1 404 ? 39.787 2.241 -55.686 1.00 87.81 404 ASN A CA 1
ATOM 2994 C C . ASN A 1 404 ? 39.656 2.739 -57.139 1.00 87.81 404 ASN A C 1
ATOM 2996 O O . ASN A 1 404 ? 40.329 2.232 -58.037 1.00 87.81 404 ASN A O 1
ATOM 3000 N N . LYS A 1 405 ? 38.798 3.740 -57.387 1.00 85.69 405 LYS A N 1
ATOM 3001 C CA . LYS A 1 405 ? 38.646 4.377 -58.705 1.00 85.69 405 LYS A CA 1
ATOM 3002 C C . LYS A 1 405 ? 39.941 5.072 -59.133 1.00 85.69 405 LYS A C 1
ATOM 3004 O O . LYS A 1 405 ? 40.364 4.908 -60.276 1.00 85.69 405 LYS A O 1
ATOM 3009 N N . ASP A 1 406 ? 40.550 5.847 -58.242 1.00 87.94 406 ASP A N 1
ATOM 3010 C CA . ASP A 1 406 ? 41.774 6.593 -58.535 1.00 87.94 406 ASP A CA 1
ATOM 3011 C C . ASP A 1 406 ? 42.970 5.648 -58.763 1.00 87.94 406 ASP A C 1
ATOM 3013 O O . ASP A 1 406 ? 43.757 5.877 -59.684 1.00 87.94 406 ASP A O 1
ATOM 3017 N N . ASP A 1 407 ? 43.043 4.526 -58.041 1.00 86.56 407 ASP A N 1
ATOM 3018 C CA . ASP A 1 407 ? 44.048 3.476 -58.255 1.00 86.56 407 ASP A CA 1
ATOM 3019 C C . ASP A 1 407 ? 43.915 2.818 -59.637 1.00 86.56 407 ASP A C 1
ATOM 3021 O O . ASP A 1 407 ? 44.910 2.629 -60.342 1.00 86.56 407 ASP A O 1
ATOM 3025 N N . ILE A 1 408 ? 42.688 2.503 -60.071 1.00 85.62 408 ILE A N 1
ATOM 3026 C CA . ILE A 1 408 ? 42.430 1.971 -61.420 1.00 85.62 408 ILE A CA 1
ATOM 3027 C C . ILE A 1 408 ? 42.817 3.004 -62.485 1.00 85.62 408 ILE A C 1
ATOM 3029 O O . ILE A 1 408 ? 43.471 2.656 -63.469 1.00 85.62 408 ILE A O 1
ATOM 3033 N N . LEU A 1 409 ? 42.447 4.277 -62.303 1.00 85.44 409 LEU A N 1
ATOM 3034 C CA . LEU A 1 409 ? 42.815 5.346 -63.237 1.00 85.44 409 LEU A CA 1
ATOM 3035 C C . LEU A 1 409 ? 44.335 5.535 -63.316 1.00 85.44 409 LEU A C 1
ATOM 3037 O O . LEU A 1 409 ? 44.866 5.736 -64.406 1.00 85.44 409 LEU A O 1
ATOM 3041 N N . SER A 1 410 ? 45.043 5.424 -62.192 1.00 85.69 410 SER A N 1
ATOM 3042 C CA . SER A 1 410 ? 46.507 5.470 -62.143 1.00 85.69 410 SER A CA 1
ATOM 3043 C C . SER A 1 410 ? 47.141 4.309 -62.919 1.00 85.69 410 SER A C 1
ATOM 3045 O O . SER A 1 410 ? 48.041 4.523 -63.735 1.00 85.69 410 SER A O 1
ATOM 3047 N N . GLN A 1 411 ? 46.620 3.086 -62.751 1.00 84.12 411 GLN A N 1
ATOM 3048 C CA . GLN A 1 411 ? 47.039 1.922 -63.539 1.00 84.12 411 GLN A CA 1
ATOM 3049 C C . GLN A 1 411 ? 46.783 2.125 -65.039 1.00 84.12 411 GLN A C 1
ATOM 3051 O O . GLN A 1 411 ? 47.662 1.857 -65.848 1.00 84.12 411 GLN A O 1
ATOM 3056 N N . ILE A 1 412 ? 45.618 2.652 -65.426 1.00 81.38 412 ILE A N 1
ATOM 3057 C CA . ILE A 1 412 ? 45.313 2.972 -66.830 1.00 81.38 412 ILE A CA 1
ATOM 3058 C C . ILE A 1 412 ? 46.306 4.005 -67.373 1.00 81.38 412 ILE A C 1
ATOM 3060 O O . ILE A 1 412 ? 46.885 3.815 -68.440 1.00 81.38 412 ILE A O 1
ATOM 3064 N N . ASN A 1 413 ? 46.545 5.087 -66.637 1.00 81.25 413 ASN A N 1
ATOM 3065 C CA . ASN A 1 413 ? 47.446 6.145 -67.079 1.00 81.25 413 ASN A CA 1
ATOM 3066 C C . ASN A 1 413 ? 48.888 5.648 -67.232 1.00 81.25 413 ASN A C 1
ATOM 3068 O O . ASN A 1 413 ? 49.542 6.027 -68.202 1.00 81.25 413 ASN A O 1
ATOM 3072 N N . SER A 1 414 ? 49.381 4.780 -66.339 1.00 80.12 414 SER A N 1
ATOM 3073 C CA . SER A 1 414 ? 50.741 4.221 -66.427 1.00 80.12 414 SER A CA 1
ATOM 3074 C C . SER A 1 414 ? 50.936 3.319 -67.650 1.00 80.12 414 SER A C 1
ATOM 3076 O O . SER A 1 414 ? 51.999 3.328 -68.266 1.00 80.12 414 SER A O 1
ATOM 3078 N N . ILE A 1 415 ? 49.884 2.612 -68.070 1.00 75.44 415 ILE A N 1
ATOM 3079 C CA . ILE A 1 415 ? 49.871 1.811 -69.301 1.00 75.44 415 ILE A CA 1
ATOM 3080 C C . ILE A 1 415 ? 50.053 2.690 -70.537 1.00 75.44 415 ILE A C 1
ATOM 3082 O O . ILE A 1 415 ? 50.807 2.343 -71.446 1.00 75.44 415 ILE A O 1
ATOM 3086 N N . PHE A 1 416 ? 49.366 3.832 -70.572 1.00 68.50 416 PHE A N 1
ATOM 3087 C CA . PHE A 1 416 ? 49.357 4.727 -71.728 1.00 68.50 416 PHE A CA 1
ATOM 3088 C C . PHE A 1 416 ? 50.458 5.803 -71.704 1.00 68.50 416 PHE A C 1
ATOM 3090 O O . PHE A 1 416 ? 50.612 6.512 -72.695 1.00 68.50 416 PHE A O 1
ATOM 3097 N N . THR A 1 417 ? 51.245 5.918 -70.626 1.00 59.22 417 THR A N 1
ATOM 3098 C CA . THR A 1 417 ? 52.368 6.878 -70.507 1.00 59.22 417 THR A CA 1
ATOM 3099 C C . THR A 1 417 ? 53.744 6.296 -70.839 1.00 59.22 417 THR A C 1
ATOM 3101 O O . THR A 1 417 ? 54.743 7.004 -70.735 1.00 59.22 417 THR A O 1
ATOM 3104 N N . VAL A 1 418 ? 53.832 5.050 -71.314 1.00 50.78 418 VAL A N 1
ATOM 3105 C CA . VAL A 1 418 ? 55.079 4.537 -71.902 1.00 50.78 418 VAL A CA 1
ATOM 3106 C C . VAL A 1 418 ? 55.176 4.994 -73.361 1.00 50.78 418 VAL A C 1
ATOM 3108 O O . VAL A 1 418 ? 54.684 4.330 -74.277 1.00 50.78 418 VAL A O 1
ATOM 3111 N N . SER A 1 419 ? 55.820 6.141 -73.570 1.00 42.62 419 SER A N 1
ATOM 3112 C CA . SER A 1 419 ? 56.285 6.618 -74.878 1.00 42.62 419 SER A CA 1
ATOM 3113 C C . SER A 1 419 ? 57.734 7.057 -74.808 1.00 42.62 419 SER A C 1
ATOM 3115 O O . SER A 1 419 ? 58.007 7.949 -73.973 1.00 42.62 419 SER A O 1
#

Nearest PDB structures (foldseek):
  7sqc-assembly1_1Y  TM=2.754E-01  e=2.125E-02  Chlamydomonas reinhardtii
  4wic-assembly2_C  TM=2.340E-01  e=9.682E-02  macacine betaherpesvirus 3
  7sqc-assembly1_1F  TM=3.729E-01  e=1.212E+00  Chlamydomonas reinhardtii
  7sqc-assembly1_1J  TM=1.900E-01  e=8.056E-02  Chlamydomonas reinhardtii
  8j07-assembly1_3  TM=2.169E-01  e=4.390E+00  Homo sapiens

Organism: Edhazardia aedis (strain USNM 41457) (NCBI:txid1003232)